Protein AF-A0A933D8B3-F1 (afdb_monomer_lite)

Sequence (377 aa):
MSLFKINDFTRLRQYSHIIWDIDRTITDEDGALSEPVAAKIINLALTERTYHTFITGRDASWIETKVISRLTPFYKFHDVRNYLSFYGEVGCVIQQVDEVGQVSHRFDKEIEDHPLKTNRDGIRNTLRQLVYDPAQLIRYEGGKLQGSQEVIYDANEVGWVMDPSMHQPPRCRPYIWATTKEAFATFEKIRDAYGHFADFDQEQYADIIRQTITSAGFQDHLDIEVIGTAINIVPKVNGLKLGKSWAAGKALLHLREKLGETEIALEQVIAGTISAGDGRADLDFTRPTFPDDISRKLDLQRRKLDIIFVGGKLDLPKDSDPDANLKRNIIIQATGAGTLTVDAIAKSISWQDATGARVISEVLDYLKTWNHFRPFM

Structure (mmCIF, N/CA/C/O backbone):
data_AF-A0A933D8B3-F1
#
_entry.id   AF-A0A933D8B3-F1
#
loop_
_atom_site.group_PDB
_atom_site.id
_atom_site.type_symbol
_atom_site.label_atom_id
_atom_site.label_alt_id
_atom_site.label_comp_id
_atom_site.label_asym_id
_atom_site.label_entity_id
_atom_site.label_seq_id
_atom_site.pdbx_PDB_ins_code
_atom_site.Cartn_x
_atom_site.Cartn_y
_atom_site.Cartn_z
_atom_site.occupancy
_atom_site.B_iso_or_equiv
_atom_site.auth_seq_id
_atom_site.auth_comp_id
_atom_site.auth_asym_id
_atom_site.auth_atom_id
_atom_site.pdbx_PDB_model_num
ATOM 1 N N . MET A 1 1 ? -19.834 23.383 6.098 1.00 61.53 1 MET A N 1
ATOM 2 C CA . MET A 1 1 ? -20.241 22.186 5.326 1.00 61.53 1 MET A CA 1
ATOM 3 C C . MET A 1 1 ? -19.415 21.015 5.830 1.00 61.53 1 MET A C 1
ATOM 5 O O . MET A 1 1 ? -18.246 21.232 6.114 1.00 61.53 1 MET A O 1
ATOM 9 N N . SER A 1 2 ? -20.011 19.831 6.002 1.00 71.44 2 SER A N 1
ATOM 10 C CA . SER A 1 2 ? -19.264 18.622 6.391 1.00 71.44 2 SER A CA 1
ATOM 11 C C . SER A 1 2 ? -18.312 18.215 5.262 1.00 71.44 2 SER A C 1
ATOM 13 O O . SER A 1 2 ? -18.723 18.239 4.103 1.00 71.44 2 SER A O 1
ATOM 15 N N . LEU A 1 3 ? -17.066 17.854 5.587 1.00 85.19 3 LEU A N 1
ATOM 16 C CA . LEU A 1 3 ? -16.062 17.413 4.604 1.00 85.19 3 LEU A CA 1
ATOM 17 C C . LEU A 1 3 ? -16.320 15.986 4.094 1.00 85.19 3 LEU A C 1
ATOM 19 O O . LEU A 1 3 ? -15.758 15.578 3.085 1.00 85.19 3 LEU A O 1
ATOM 23 N N . PHE A 1 4 ? -17.198 15.240 4.764 1.00 88.75 4 PHE A N 1
ATOM 24 C CA . PHE A 1 4 ? -17.573 13.879 4.399 1.00 88.75 4 PHE A CA 1
ATOM 25 C C . PHE A 1 4 ? -19.069 13.627 4.615 1.00 88.75 4 PHE A C 1
ATOM 27 O O . PHE A 1 4 ? -19.768 14.367 5.318 1.00 88.75 4 PHE A O 1
ATOM 34 N N . LYS A 1 5 ? -19.555 12.540 4.019 1.00 89.00 5 LYS A N 1
ATOM 35 C CA . LYS A 1 5 ? -20.897 11.987 4.189 1.00 89.00 5 LYS A CA 1
ATOM 36 C C . LYS A 1 5 ? -20.804 10.613 4.848 1.00 89.00 5 LYS A C 1
ATOM 38 O O . LYS A 1 5 ? -19.964 9.799 4.479 1.00 89.00 5 LYS A O 1
ATOM 43 N N . ILE A 1 6 ? -21.727 10.331 5.761 1.00 88.38 6 ILE A N 1
ATOM 44 C CA . ILE A 1 6 ? -21.968 8.978 6.271 1.00 88.38 6 ILE A CA 1
ATOM 45 C C . ILE A 1 6 ? -23.029 8.336 5.375 1.00 88.38 6 ILE A C 1
ATOM 47 O O . ILE A 1 6 ? -24.154 8.830 5.273 1.00 88.38 6 ILE A O 1
ATOM 51 N N . ASN A 1 7 ? -22.649 7.279 4.663 1.00 86.44 7 ASN A N 1
ATOM 52 C CA . ASN A 1 7 ? -23.525 6.576 3.727 1.00 86.44 7 ASN A CA 1
ATOM 53 C C . ASN A 1 7 ? -24.491 5.629 4.444 1.00 86.44 7 ASN A C 1
ATOM 55 O O . ASN A 1 7 ? -25.619 5.465 3.984 1.00 86.44 7 ASN A O 1
ATOM 59 N N . ASP A 1 8 ? -24.060 5.030 5.557 1.00 83.69 8 ASP A N 1
ATOM 60 C CA . ASP A 1 8 ? -24.872 4.107 6.345 1.00 83.69 8 ASP A CA 1
ATOM 61 C C . ASP A 1 8 ? -24.546 4.224 7.840 1.00 83.69 8 ASP A C 1
ATOM 63 O O . ASP A 1 8 ? -23.590 3.634 8.343 1.00 83.69 8 ASP A O 1
ATOM 67 N N . PHE A 1 9 ? -25.366 4.991 8.560 1.00 85.38 9 PHE A N 1
ATOM 68 C CA . PHE A 1 9 ? -25.237 5.161 10.009 1.00 85.38 9 PHE A CA 1
ATOM 69 C C . PHE A 1 9 ? -25.458 3.861 10.789 1.00 85.38 9 PHE A C 1
ATOM 71 O O . PHE A 1 9 ? -24.889 3.698 11.863 1.00 85.38 9 PHE A O 1
ATOM 78 N N . THR A 1 10 ? -26.263 2.927 10.269 1.00 84.31 10 THR A N 1
ATOM 79 C CA . THR A 1 10 ? -26.604 1.681 10.983 1.00 84.31 10 THR A CA 1
ATOM 80 C C . THR A 1 10 ? -25.435 0.701 11.042 1.00 84.31 10 THR A C 1
ATOM 82 O O . THR A 1 10 ? -25.426 -0.217 11.860 1.00 84.31 10 THR A O 1
ATOM 85 N N . ARG A 1 11 ? -24.428 0.916 10.190 1.00 85.19 11 ARG A N 1
ATOM 86 C CA . ARG A 1 11 ? -23.200 0.124 10.133 1.00 85.19 11 ARG A CA 1
ATOM 87 C C . ARG A 1 11 ? -22.035 0.739 10.889 1.00 85.19 11 ARG A C 1
ATOM 89 O O . ARG A 1 11 ? -20.998 0.096 10.966 1.00 85.19 11 ARG A O 1
ATOM 96 N N . LEU A 1 12 ? -22.185 1.928 11.473 1.00 87.06 12 LEU A N 1
ATOM 97 C CA . LEU A 1 12 ? -21.157 2.467 12.356 1.00 87.06 12 LEU A CA 1
ATOM 98 C C . LEU A 1 12 ? -21.096 1.633 13.639 1.00 87.06 12 LEU A C 1
ATOM 100 O O . LEU A 1 12 ? -22.004 1.664 14.469 1.00 87.06 12 LEU A O 1
ATOM 104 N N . ARG A 1 13 ? -20.018 0.862 13.782 1.00 90.44 13 ARG A N 1
ATOM 105 C CA . ARG A 1 13 ? -19.784 -0.043 14.913 1.00 90.44 13 ARG A CA 1
ATOM 106 C C . ARG A 1 13 ? -18.808 0.563 15.914 1.00 90.44 13 ARG A C 1
ATOM 108 O O . ARG A 1 13 ? -18.409 1.719 15.802 1.00 90.44 13 ARG A O 1
ATOM 115 N N . GLN A 1 14 ? -18.478 -0.232 16.922 1.00 94.62 14 GLN A N 1
ATOM 116 C CA . GLN A 1 14 ? -17.296 -0.024 17.745 1.00 94.62 14 GLN A CA 1
ATOM 117 C C . GLN A 1 14 ? -16.100 -0.638 17.016 1.00 94.62 14 GLN A C 1
ATOM 119 O O . GLN A 1 14 ? -16.163 -1.800 16.611 1.00 94.62 14 GLN A O 1
ATOM 124 N N . TYR A 1 15 ? -15.042 0.141 16.842 1.00 96.62 15 TYR A N 1
ATOM 125 C CA . TYR A 1 15 ? -13.819 -0.257 16.167 1.00 96.62 15 TYR A CA 1
ATOM 126 C C . TYR A 1 15 ? -12.670 -0.325 17.167 1.00 96.62 15 TYR A C 1
ATOM 128 O O . TYR A 1 15 ? -12.487 0.563 17.998 1.00 96.62 15 TYR A O 1
ATOM 136 N N . SER A 1 16 ? -11.883 -1.382 17.046 1.00 98.12 16 SER A N 1
ATOM 137 C CA . SER A 1 16 ? -10.680 -1.642 17.840 1.00 98.12 16 SER A CA 1
ATOM 138 C C . SER A 1 16 ? -9.439 -1.728 16.958 1.00 98.12 16 SER A C 1
ATOM 140 O O . SER A 1 16 ? -8.322 -1.805 17.463 1.00 98.12 16 SER A O 1
ATOM 142 N N . HIS A 1 17 ? -9.618 -1.721 15.636 1.00 98.56 17 HIS A N 1
ATOM 143 C CA . HIS A 1 17 ? -8.550 -1.840 14.661 1.00 98.56 17 HIS A CA 1
ATOM 144 C C . HIS A 1 17 ? -8.861 -1.022 13.406 1.00 98.56 17 HIS A C 1
ATOM 146 O O . HIS A 1 17 ? -9.997 -1.007 12.924 1.00 98.56 17 HIS A O 1
ATOM 152 N N . ILE A 1 18 ? -7.839 -0.360 12.867 1.00 98.62 18 ILE A N 1
ATOM 153 C CA . ILE A 1 18 ? -7.915 0.358 11.599 1.00 98.62 18 ILE A CA 1
ATOM 154 C C . ILE A 1 18 ? -6.821 -0.141 10.654 1.00 98.62 18 ILE A C 1
ATOM 156 O O . ILE A 1 18 ? -5.643 -0.146 11.018 1.00 98.62 18 ILE A O 1
ATOM 160 N N . ILE A 1 19 ? -7.210 -0.521 9.437 1.00 98.69 19 ILE A N 1
ATOM 161 C CA . ILE A 1 19 ? -6.295 -0.814 8.328 1.00 98.69 19 ILE A CA 1
ATOM 162 C C . ILE A 1 19 ? -6.207 0.418 7.425 1.00 98.69 19 ILE A C 1
ATOM 164 O O . ILE A 1 19 ? -7.222 0.912 6.941 1.00 98.69 19 ILE A O 1
ATOM 168 N N . TRP A 1 20 ? -4.997 0.891 7.177 1.00 98.31 20 TRP A N 1
ATOM 169 C CA . TRP A 1 20 ? -4.711 2.086 6.397 1.00 98.31 20 TRP A CA 1
ATOM 170 C C . TRP A 1 20 ? -4.062 1.706 5.072 1.00 98.31 20 TRP A C 1
ATOM 172 O O . TRP A 1 20 ? -3.003 1.075 5.082 1.00 98.31 20 TRP A O 1
ATOM 182 N N . ASP A 1 21 ? -4.633 2.156 3.955 1.00 96.56 21 ASP A N 1
ATOM 183 C CA . ASP A 1 21 ? -3.778 2.596 2.854 1.00 96.56 21 ASP A CA 1
ATOM 184 C C . ASP A 1 21 ? -3.015 3.858 3.294 1.00 96.56 21 ASP A C 1
ATOM 186 O O . ASP A 1 21 ? -3.473 4.606 4.167 1.00 96.56 21 ASP A O 1
ATOM 190 N N . ILE A 1 22 ? -1.820 4.063 2.740 1.00 95.38 22 ILE A N 1
ATOM 191 C CA . ILE A 1 22 ? -0.930 5.145 3.162 1.00 95.38 22 ILE A CA 1
ATOM 192 C C . ILE A 1 22 ? -0.979 6.313 2.176 1.00 95.38 22 ILE A C 1
ATOM 194 O O . ILE A 1 22 ? -1.438 7.401 2.541 1.00 95.38 22 ILE A O 1
ATOM 198 N N . ASP A 1 23 ? -0.473 6.093 0.958 1.00 91.19 23 ASP A N 1
ATOM 199 C CA . ASP A 1 23 ? -0.288 7.114 -0.075 1.00 91.19 23 ASP A CA 1
ATOM 200 C C . ASP A 1 23 ? -1.612 7.840 -0.368 1.00 91.19 23 ASP A C 1
ATOM 202 O O . ASP A 1 23 ? -2.610 7.217 -0.694 1.00 91.19 23 ASP A O 1
ATOM 206 N N . ARG A 1 24 ? -1.633 9.175 -0.265 1.00 90.94 24 ARG A N 1
ATOM 207 C CA . ARG A 1 24 ? -2.815 10.040 -0.492 1.00 90.94 24 ARG A CA 1
ATOM 208 C C . ARG A 1 24 ? -4.011 9.790 0.437 1.00 90.94 24 ARG A C 1
ATOM 210 O O . ARG A 1 24 ? -4.928 10.605 0.442 1.00 90.94 24 ARG A O 1
ATOM 217 N N . THR A 1 25 ? -3.985 8.753 1.269 1.00 95.38 25 THR A N 1
ATOM 218 C CA . THR A 1 25 ? -4.999 8.478 2.293 1.00 95.38 25 THR A CA 1
ATOM 219 C C . THR A 1 25 ? -4.679 9.213 3.593 1.00 95.38 25 THR A C 1
ATOM 221 O O . THR A 1 25 ? -5.503 9.976 4.095 1.00 95.38 25 THR A O 1
ATOM 224 N N . ILE A 1 26 ? -3.471 9.023 4.132 1.00 96.62 26 ILE A N 1
ATOM 225 C CA . ILE A 1 26 ? -3.014 9.647 5.392 1.00 96.62 26 ILE A CA 1
ATOM 226 C C . ILE A 1 26 ? -1.761 10.508 5.219 1.00 96.62 26 ILE A C 1
ATOM 228 O O . ILE A 1 26 ? -1.252 11.052 6.203 1.00 96.62 26 ILE A O 1
ATOM 232 N N . THR A 1 27 ? -1.266 10.654 3.990 1.00 95.69 27 THR A N 1
ATOM 233 C CA . THR A 1 27 ? -0.093 11.479 3.700 1.00 95.69 27 THR A CA 1
ATOM 234 C C . THR A 1 27 ? -0.437 12.938 3.413 1.00 95.69 27 THR A C 1
ATOM 236 O O . THR A 1 27 ? -1.547 13.265 2.991 1.00 95.69 27 THR A O 1
ATOM 239 N N . ASP A 1 28 ? 0.539 13.810 3.637 1.00 92.56 28 ASP A N 1
ATOM 240 C CA . ASP A 1 28 ? 0.576 15.183 3.148 1.00 92.56 28 ASP A CA 1
ATOM 241 C C . ASP A 1 28 ? 0.965 15.256 1.655 1.00 92.56 28 ASP A C 1
ATOM 243 O O . ASP A 1 28 ? 1.035 14.239 0.954 1.00 92.56 28 ASP A O 1
ATOM 247 N N . GLU A 1 29 ? 1.176 16.479 1.166 1.00 86.19 29 GLU A N 1
ATOM 248 C CA . GLU A 1 29 ? 1.538 16.784 -0.224 1.00 86.19 29 GLU A CA 1
ATOM 249 C C . GLU A 1 29 ? 2.928 16.240 -0.610 1.00 86.19 29 GLU A C 1
ATOM 251 O O . GLU A 1 29 ? 3.146 15.916 -1.775 1.00 86.19 29 GLU A O 1
ATOM 256 N N . ASP A 1 30 ? 3.822 16.030 0.365 1.00 87.38 30 ASP A N 1
ATOM 257 C CA . ASP A 1 30 ? 5.165 15.457 0.174 1.00 87.38 30 ASP A CA 1
ATOM 258 C C . ASP A 1 30 ? 5.167 13.913 0.227 1.00 87.38 30 ASP A C 1
ATOM 260 O O . ASP A 1 30 ? 6.227 13.257 0.239 1.00 87.38 30 ASP A O 1
ATOM 264 N N . GLY A 1 31 ? 3.979 13.308 0.335 1.00 89.12 31 GLY A N 1
ATOM 265 C CA . GLY A 1 31 ? 3.797 11.867 0.484 1.00 89.12 31 GLY A CA 1
ATOM 266 C C . GLY A 1 31 ? 4.285 11.321 1.829 1.00 89.12 31 GLY A C 1
ATOM 267 O O . GLY A 1 31 ? 4.486 10.114 1.950 1.00 89.12 31 GLY A O 1
ATOM 268 N N . ALA A 1 32 ? 4.514 12.173 2.834 1.00 94.88 32 ALA A N 1
ATOM 269 C CA . ALA A 1 32 ? 4.853 11.757 4.192 1.00 94.88 32 ALA A CA 1
ATOM 270 C C . ALA A 1 32 ? 3.596 11.681 5.064 1.00 94.88 32 ALA A C 1
ATOM 272 O O . ALA A 1 32 ? 2.597 12.329 4.778 1.00 94.88 32 ALA A O 1
ATOM 273 N N . LEU A 1 33 ? 3.610 10.888 6.137 1.00 96.88 33 LEU A N 1
ATOM 274 C CA . LEU A 1 33 ? 2.484 10.813 7.066 1.00 96.88 33 LEU A CA 1
ATOM 275 C C . LEU A 1 33 ? 2.165 12.203 7.638 1.00 96.88 33 LEU A C 1
ATOM 277 O O . LEU A 1 33 ? 3.015 12.836 8.264 1.00 96.88 33 LEU A O 1
ATOM 281 N N . SER A 1 34 ? 0.913 12.629 7.470 1.00 96.94 34 SER A N 1
ATOM 282 C CA . SER A 1 34 ? 0.430 13.927 7.929 1.00 96.94 34 SER A CA 1
ATOM 283 C C . SER A 1 34 ? 0.495 14.035 9.454 1.00 96.94 34 SER A C 1
ATOM 285 O O . SER A 1 34 ? -0.067 13.200 10.165 1.00 96.94 34 SER A O 1
ATOM 287 N N . GLU A 1 35 ? 1.129 15.090 9.971 1.00 95.12 35 GLU A N 1
ATOM 288 C CA . GLU A 1 35 ? 1.318 15.303 11.413 1.00 95.12 35 GLU A CA 1
ATOM 289 C C . GLU A 1 35 ? -0.007 15.324 12.213 1.00 95.12 35 GLU A C 1
ATOM 291 O O . GLU A 1 35 ? -0.097 14.615 13.222 1.00 95.12 35 GLU A O 1
ATOM 296 N N . PRO A 1 36 ? -1.086 16.010 11.765 1.00 95.25 36 PRO A N 1
ATOM 297 C CA . PRO A 1 36 ? -2.400 15.904 12.403 1.00 95.25 36 PRO A CA 1
ATOM 298 C C . PRO A 1 36 ? -2.948 14.474 12.491 1.00 95.25 36 PRO A C 1
ATOM 300 O O . PRO A 1 36 ? -3.569 14.108 13.491 1.00 95.25 36 PRO A O 1
ATOM 303 N N . VAL A 1 37 ? -2.732 13.655 11.457 1.00 96.94 37 VAL A N 1
ATOM 304 C CA . VAL A 1 37 ? -3.197 12.260 11.436 1.00 96.94 37 VAL A CA 1
ATOM 305 C C . VAL A 1 37 ? -2.315 11.389 12.333 1.00 96.94 37 VAL A C 1
ATOM 307 O O . VAL A 1 37 ? -2.844 10.595 13.111 1.00 96.94 37 VAL A O 1
ATOM 310 N N . ALA A 1 38 ? -0.994 11.590 12.308 1.00 96.81 38 ALA A N 1
ATOM 311 C CA . ALA A 1 38 ? -0.039 10.926 13.194 1.00 96.81 38 ALA A CA 1
ATOM 312 C C . ALA A 1 38 ? -0.397 11.144 14.673 1.00 96.81 38 ALA A C 1
ATOM 314 O O . ALA A 1 38 ? -0.521 10.178 15.429 1.00 96.81 38 ALA A O 1
ATOM 315 N N . ALA A 1 39 ? -0.680 12.390 15.068 1.00 96.31 39 ALA A N 1
ATOM 316 C CA . ALA A 1 39 ? -1.102 12.730 16.426 1.00 96.31 39 ALA A CA 1
ATOM 317 C C . ALA A 1 39 ? -2.351 11.943 16.860 1.00 96.31 39 ALA A C 1
ATOM 319 O O . ALA A 1 39 ? -2.429 11.439 17.984 1.00 96.31 39 ALA A O 1
ATOM 320 N N . LYS A 1 40 ? -3.329 11.806 15.957 1.00 97.06 40 LYS A N 1
ATOM 321 C CA . LYS A 1 40 ? -4.583 11.086 16.216 1.00 97.06 40 LYS A CA 1
ATOM 322 C C . LYS A 1 40 ? -4.377 9.584 16.320 1.00 97.06 40 LYS A C 1
ATOM 324 O O . LYS A 1 40 ? -4.936 8.978 17.228 1.00 97.06 40 LYS A O 1
ATOM 329 N N . ILE A 1 41 ? -3.550 9.002 15.454 1.00 97.44 41 ILE A N 1
ATOM 330 C CA . ILE A 1 41 ? -3.158 7.589 15.521 1.00 97.44 41 ILE A CA 1
ATOM 331 C C . ILE A 1 41 ? -2.525 7.281 16.882 1.00 97.44 41 ILE A C 1
ATOM 333 O O . ILE A 1 41 ? -2.989 6.385 17.584 1.00 97.44 41 ILE A O 1
ATOM 337 N N . ILE A 1 42 ? -1.520 8.062 17.295 1.00 97.00 42 ILE A N 1
ATOM 338 C CA . ILE A 1 42 ? -0.851 7.872 18.590 1.00 97.00 42 ILE A CA 1
ATOM 339 C C . ILE A 1 42 ? -1.850 8.006 19.741 1.00 97.00 42 ILE A C 1
ATOM 341 O O . ILE A 1 42 ? -1.869 7.177 20.650 1.00 97.00 42 ILE A O 1
ATOM 345 N N . ASN A 1 43 ? -2.725 9.013 19.691 1.00 96.69 43 ASN A N 1
ATOM 346 C CA . ASN A 1 43 ? -3.725 9.232 20.729 1.00 96.69 43 ASN A CA 1
ATOM 347 C C . ASN A 1 43 ? -4.744 8.084 20.818 1.00 96.69 43 ASN A C 1
ATOM 349 O O . ASN A 1 43 ? -5.062 7.646 21.921 1.00 96.69 43 ASN A O 1
ATOM 353 N N . LEU A 1 44 ? -5.254 7.579 19.692 1.00 97.38 44 LEU A N 1
ATOM 354 C CA . LEU A 1 44 ? -6.200 6.455 19.661 1.00 97.38 44 LEU A CA 1
ATOM 355 C C . LEU A 1 44 ? -5.560 5.163 20.178 1.00 97.38 44 LEU A C 1
ATOM 357 O O . LEU A 1 44 ? -6.159 4.468 21.000 1.00 97.38 44 LEU A O 1
ATOM 361 N N . ALA A 1 45 ? -4.320 4.881 19.785 1.00 97.31 45 ALA A N 1
ATOM 362 C CA . ALA A 1 45 ? -3.571 3.747 20.313 1.00 97.31 45 ALA A CA 1
ATOM 363 C C . ALA A 1 45 ? -3.319 3.871 21.830 1.00 97.31 45 ALA A C 1
ATOM 365 O O . ALA A 1 45 ? -3.436 2.895 22.575 1.00 97.31 45 ALA A O 1
ATOM 366 N N . LEU A 1 46 ? -3.023 5.082 22.315 1.00 96.12 46 LEU A N 1
ATOM 367 C CA . LEU A 1 46 ? -2.743 5.333 23.729 1.00 96.12 46 LEU A CA 1
ATOM 368 C C . LEU A 1 46 ? -4.000 5.256 24.606 1.00 96.12 46 LEU A C 1
ATOM 370 O O . LEU A 1 46 ? -3.961 4.656 25.680 1.00 96.12 46 LEU A O 1
ATOM 374 N N . THR A 1 47 ? -5.086 5.897 24.167 1.00 95.31 47 THR A N 1
ATOM 375 C CA . THR A 1 47 ? -6.292 6.121 24.984 1.00 95.31 47 THR A CA 1
ATOM 376 C C . THR A 1 47 ? -7.348 5.044 24.789 1.00 95.31 47 THR A C 1
ATOM 378 O O . THR A 1 47 ? -7.884 4.545 25.773 1.00 95.31 47 THR A O 1
ATOM 381 N N . GLU A 1 48 ? -7.574 4.617 23.548 1.00 96.12 48 GLU A N 1
ATOM 382 C CA . GLU A 1 48 ? -8.631 3.661 23.192 1.00 96.12 48 GLU A CA 1
ATOM 383 C C . GLU A 1 48 ? -8.090 2.250 22.937 1.00 96.12 48 GLU A C 1
ATOM 385 O O . GLU A 1 48 ? -8.853 1.343 22.608 1.00 96.12 48 GLU A O 1
ATOM 390 N N . ARG A 1 49 ? -6.765 2.061 23.046 1.00 97.06 49 ARG A N 1
ATOM 391 C CA . ARG A 1 49 ? -6.067 0.805 22.712 1.00 97.06 49 ARG A CA 1
ATOM 392 C C . ARG A 1 49 ? -6.403 0.306 21.302 1.00 97.06 49 ARG A C 1
ATOM 394 O O . ARG A 1 49 ? -6.494 -0.895 21.062 1.00 97.06 49 ARG A O 1
ATOM 401 N N . THR A 1 50 ? -6.608 1.243 20.375 1.00 98.06 50 THR A N 1
ATOM 402 C CA . THR A 1 50 ? -6.898 0.933 18.971 1.00 98.06 50 THR A CA 1
ATOM 403 C C . THR A 1 50 ? -5.631 0.450 18.272 1.00 98.06 50 THR A C 1
ATOM 405 O O . THR A 1 50 ? -4.576 1.071 18.386 1.00 98.06 50 THR A O 1
ATOM 408 N N . TYR A 1 51 ? -5.733 -0.654 17.538 1.00 98.50 51 TYR A N 1
ATOM 409 C CA . TYR A 1 51 ? -4.668 -1.160 16.678 1.00 98.50 51 TYR A CA 1
ATOM 410 C C . TYR A 1 51 ? -4.676 -0.439 15.327 1.00 98.50 51 TYR A C 1
ATOM 412 O O . TYR A 1 51 ? -5.733 -0.126 14.780 1.00 98.50 51 TYR A O 1
ATOM 420 N N . HIS A 1 52 ? -3.500 -0.220 14.752 1.00 98.50 52 HIS A N 1
ATOM 421 C CA . HIS A 1 52 ? -3.316 0.424 13.457 1.00 98.50 52 HIS A CA 1
ATOM 422 C C . HIS A 1 52 ? -2.387 -0.425 12.593 1.00 98.50 52 HIS A C 1
ATOM 424 O O . HIS A 1 52 ? -1.225 -0.647 12.938 1.00 98.50 52 HIS A O 1
ATOM 430 N N . THR A 1 53 ? -2.899 -0.868 11.451 1.00 98.56 53 THR A N 1
ATOM 431 C CA . THR A 1 53 ? -2.129 -1.594 10.445 1.00 98.56 53 THR A CA 1
ATOM 432 C C . THR A 1 53 ? -1.972 -0.718 9.213 1.00 98.56 53 THR A C 1
ATOM 434 O O . THR A 1 53 ? -2.961 -0.336 8.602 1.00 98.56 53 THR A O 1
ATOM 437 N N . PHE A 1 54 ? -0.738 -0.412 8.839 1.00 98.31 54 PHE A N 1
ATOM 438 C CA . PHE A 1 54 ? -0.397 0.371 7.656 1.00 98.31 54 PHE A CA 1
ATOM 439 C C . PHE A 1 54 ? 0.012 -0.574 6.536 1.00 98.31 54 PHE A C 1
ATOM 441 O O . PHE A 1 54 ? 0.965 -1.330 6.708 1.00 98.31 54 PHE A O 1
ATOM 448 N N . ILE A 1 55 ? -0.694 -0.544 5.409 1.00 97.44 55 ILE A N 1
ATOM 449 C CA . ILE A 1 55 ? -0.432 -1.400 4.253 1.00 97.44 55 ILE A CA 1
ATOM 450 C C . ILE A 1 55 ? -0.202 -0.509 3.037 1.00 97.44 55 ILE A C 1
ATOM 452 O O . ILE A 1 55 ? -1.053 0.299 2.682 1.00 97.44 55 ILE A O 1
ATOM 456 N N . THR A 1 56 ? 0.927 -0.686 2.357 1.00 94.25 56 THR A N 1
ATOM 457 C CA . THR A 1 56 ? 1.217 0.023 1.104 1.00 94.25 56 THR A CA 1
ATOM 458 C C . THR A 1 56 ? 1.896 -0.895 0.091 1.00 94.25 56 THR A C 1
ATOM 460 O O . THR A 1 56 ? 2.493 -1.913 0.438 1.00 94.25 56 THR A O 1
ATOM 463 N N . GLY A 1 57 ? 1.801 -0.535 -1.190 1.00 90.94 57 GLY A N 1
ATOM 464 C CA . GLY A 1 57 ? 2.591 -1.145 -2.260 1.00 90.94 57 GLY A CA 1
ATOM 465 C C . GLY A 1 57 ? 4.034 -0.631 -2.343 1.00 90.94 57 GLY A C 1
ATOM 466 O O . GLY A 1 57 ? 4.781 -1.108 -3.201 1.00 90.94 57 GLY A O 1
ATOM 467 N N . ARG A 1 58 ? 4.413 0.347 -1.507 1.00 90.62 58 ARG A N 1
ATOM 468 C CA . ARG A 1 58 ? 5.778 0.882 -1.380 1.00 90.62 58 ARG A CA 1
ATOM 469 C C . ARG A 1 58 ? 6.706 -0.100 -0.662 1.00 90.62 58 ARG A C 1
ATOM 471 O O . ARG A 1 58 ? 6.244 -1.004 0.035 1.00 90.62 58 ARG A O 1
ATOM 478 N N . ASP A 1 59 ? 8.007 0.079 -0.858 1.00 91.94 59 ASP A N 1
ATOM 479 C CA . ASP A 1 59 ? 9.036 -0.712 -0.182 1.00 91.94 59 ASP A CA 1
ATOM 480 C C . ASP A 1 59 ? 9.233 -0.295 1.290 1.00 91.94 59 ASP A C 1
ATOM 482 O O . ASP A 1 59 ? 8.710 0.720 1.763 1.00 91.94 59 ASP A O 1
ATOM 486 N N . ALA A 1 60 ? 9.998 -1.105 2.023 1.00 92.56 60 ALA A N 1
ATOM 487 C CA . ALA A 1 60 ? 10.249 -0.915 3.449 1.00 92.56 60 ALA A CA 1
ATOM 488 C C . ALA A 1 60 ? 10.993 0.392 3.771 1.00 92.56 60 ALA A C 1
ATOM 490 O O . ALA A 1 60 ? 10.688 1.042 4.775 1.00 92.56 60 ALA A O 1
ATOM 491 N N . SER A 1 61 ? 11.939 0.800 2.918 1.00 92.38 61 SER A N 1
ATOM 492 C CA . SER A 1 61 ? 12.735 2.016 3.132 1.00 92.38 61 SER A CA 1
ATOM 493 C C . SER A 1 61 ? 11.874 3.274 3.020 1.00 92.38 61 SER A C 1
ATOM 495 O O . SER A 1 61 ? 12.012 4.215 3.810 1.00 92.38 61 SER A O 1
ATOM 497 N N . TRP A 1 62 ? 10.914 3.255 2.092 1.00 92.56 62 TRP A N 1
ATOM 498 C CA . TRP A 1 62 ? 9.933 4.315 1.942 1.00 92.56 62 TRP A CA 1
ATOM 499 C C . TRP A 1 62 ? 9.048 4.427 3.187 1.00 92.56 62 TRP A C 1
ATOM 501 O O . TRP A 1 62 ? 8.889 5.526 3.714 1.00 92.56 62 TRP A O 1
ATOM 511 N N . ILE A 1 63 ? 8.524 3.310 3.711 1.00 94.88 63 ILE A N 1
ATOM 512 C CA . ILE A 1 63 ? 7.680 3.309 4.924 1.00 94.88 63 ILE A CA 1
ATOM 513 C C . ILE A 1 63 ? 8.449 3.853 6.124 1.00 94.88 63 ILE A C 1
ATOM 515 O O . ILE A 1 63 ? 7.927 4.679 6.877 1.00 94.88 63 ILE A O 1
ATOM 519 N N . GLU A 1 64 ? 9.691 3.411 6.299 1.00 94.94 64 GLU A N 1
ATOM 520 C CA . GLU A 1 64 ? 10.548 3.881 7.381 1.00 94.94 64 GLU A CA 1
ATOM 521 C C . GLU A 1 64 ? 10.730 5.401 7.310 1.00 94.94 64 GLU A C 1
ATOM 523 O O . GLU A 1 64 ? 10.467 6.115 8.282 1.00 94.94 64 GLU A O 1
ATOM 528 N N . THR A 1 65 ? 11.076 5.901 6.123 1.00 93.38 65 THR A N 1
ATOM 529 C CA . THR A 1 65 ? 11.372 7.316 5.886 1.00 93.38 65 THR A CA 1
ATOM 530 C C . THR A 1 65 ? 10.134 8.204 5.951 1.00 93.38 65 THR A C 1
ATOM 532 O O . THR A 1 65 ? 10.202 9.306 6.491 1.00 93.38 65 THR A O 1
ATOM 535 N N . LYS A 1 66 ? 9.007 7.768 5.383 1.00 94.94 66 LYS A N 1
ATOM 536 C CA . LYS A 1 66 ? 7.821 8.612 5.177 1.00 94.94 66 LYS A CA 1
ATOM 537 C C . LYS A 1 66 ? 6.759 8.437 6.255 1.00 94.94 66 LYS A C 1
ATOM 539 O O . LYS A 1 66 ? 5.961 9.351 6.445 1.00 94.94 66 LYS A O 1
ATOM 544 N N . VAL A 1 67 ? 6.750 7.315 6.977 1.00 96.00 67 VAL A N 1
ATOM 545 C CA . VAL A 1 67 ? 5.689 6.976 7.939 1.00 96.00 67 VAL A CA 1
ATOM 546 C C . VAL A 1 67 ? 6.249 6.780 9.341 1.00 96.00 67 VAL A C 1
ATOM 548 O O . VAL A 1 67 ? 5.866 7.508 10.254 1.00 96.00 67 VAL A O 1
ATOM 551 N N . ILE A 1 68 ? 7.167 5.827 9.529 1.00 95.81 68 ILE A N 1
ATOM 552 C CA . ILE A 1 68 ? 7.663 5.477 10.869 1.00 95.81 68 ILE A CA 1
ATOM 553 C C . ILE A 1 68 ? 8.421 6.659 11.479 1.00 95.81 68 ILE A C 1
ATOM 555 O O . ILE A 1 68 ? 8.109 7.057 12.600 1.00 95.81 68 ILE A O 1
ATOM 559 N N . SER A 1 69 ? 9.332 7.284 10.725 1.00 94.00 69 SER A N 1
ATOM 560 C CA . SER A 1 69 ? 10.107 8.455 11.168 1.00 94.00 69 SER A CA 1
ATOM 561 C C . SER A 1 69 ? 9.242 9.647 11.600 1.00 94.00 69 SER A C 1
ATOM 563 O O . SER A 1 69 ? 9.691 10.497 12.365 1.00 94.00 69 SER A O 1
ATOM 565 N N . ARG A 1 70 ? 7.998 9.724 11.107 1.00 93.88 70 ARG A N 1
ATOM 566 C CA . ARG A 1 70 ? 7.034 10.769 11.466 1.00 93.88 70 ARG A CA 1
ATOM 567 C C . ARG A 1 70 ? 6.292 10.442 12.755 1.00 93.88 70 ARG A C 1
ATOM 569 O O . ARG A 1 70 ? 5.851 11.359 13.433 1.00 93.88 70 ARG A O 1
ATOM 576 N N . LEU A 1 71 ? 6.166 9.164 13.111 1.00 94.38 71 LEU A N 1
ATOM 577 C CA . LEU A 1 71 ? 5.529 8.716 14.351 1.00 94.38 71 LEU A CA 1
ATOM 578 C C . LEU A 1 71 ? 6.500 8.717 15.538 1.00 94.38 71 LEU A C 1
ATOM 580 O O . LEU A 1 71 ? 6.084 9.046 16.647 1.00 94.38 71 LEU A O 1
ATOM 584 N N . THR A 1 72 ? 7.776 8.376 15.327 1.00 90.62 72 THR A N 1
ATOM 585 C CA . THR A 1 72 ? 8.761 8.239 16.418 1.00 90.62 72 THR A CA 1
ATOM 586 C C . THR A 1 72 ? 8.970 9.488 17.287 1.00 90.62 72 THR A C 1
ATOM 588 O O . THR A 1 72 ? 9.185 9.309 18.486 1.00 90.62 72 THR A O 1
ATOM 591 N N . PRO A 1 73 ? 8.865 10.739 16.786 1.00 91.00 73 PRO A N 1
ATOM 592 C CA . PRO A 1 73 ? 9.055 11.925 17.621 1.00 91.00 73 PRO A CA 1
ATOM 593 C C . PRO A 1 73 ? 7.879 12.217 18.562 1.00 91.00 73 PRO A C 1
ATOM 595 O O . PRO A 1 73 ? 8.005 13.054 19.458 1.00 91.00 73 PRO A O 1
ATOM 598 N N . PHE A 1 74 ? 6.721 11.573 18.370 1.00 90.44 74 PHE A N 1
ATOM 599 C CA . PHE A 1 74 ? 5.542 11.838 19.188 1.00 90.44 74 PHE A CA 1
ATOM 600 C C . PHE A 1 74 ? 5.716 11.338 20.626 1.00 90.44 74 PHE A C 1
ATOM 602 O O . PHE A 1 74 ? 6.207 10.237 20.891 1.00 90.44 74 PHE A O 1
ATOM 609 N N . TYR A 1 75 ? 5.235 12.139 21.581 1.00 86.19 75 TYR A N 1
ATOM 610 C CA . TYR A 1 75 ? 5.212 11.766 22.993 1.00 86.19 75 TYR A CA 1
ATOM 611 C C . TYR A 1 75 ? 4.488 10.426 23.189 1.00 86.19 75 TYR A C 1
ATOM 613 O O . TYR A 1 75 ? 3.384 10.232 22.680 1.00 86.19 75 TYR A O 1
ATOM 621 N N . LYS A 1 76 ? 5.109 9.516 23.951 1.00 89.88 76 LYS A N 1
ATOM 622 C CA . LYS A 1 76 ? 4.623 8.149 24.216 1.00 89.88 76 LYS A CA 1
ATOM 623 C C . LYS A 1 76 ? 4.519 7.233 22.994 1.00 89.88 76 LYS A C 1
ATOM 625 O O . LYS A 1 76 ? 3.867 6.195 23.087 1.00 89.88 76 LYS A O 1
ATOM 630 N N . PHE A 1 77 ? 5.212 7.531 21.892 1.00 93.25 77 PHE A N 1
ATOM 631 C CA . PHE A 1 77 ? 5.339 6.585 20.777 1.00 93.25 77 PHE A CA 1
ATOM 632 C C . PHE A 1 77 ? 5.764 5.185 21.258 1.00 93.25 77 PHE A C 1
ATOM 634 O O . PHE A 1 77 ? 5.136 4.183 20.912 1.00 93.25 77 PHE A O 1
ATOM 641 N N . HIS A 1 78 ? 6.768 5.117 22.139 1.00 92.12 78 HIS A N 1
ATOM 642 C CA . HIS A 1 78 ? 7.240 3.853 22.702 1.00 92.12 78 HIS A CA 1
ATOM 643 C C . HIS A 1 78 ? 6.135 3.070 23.430 1.00 92.12 78 HIS A C 1
ATOM 645 O O . HIS A 1 78 ? 6.110 1.848 23.319 1.00 92.12 78 HIS A O 1
ATOM 651 N N . ASP A 1 79 ? 5.188 3.732 24.099 1.00 93.69 79 ASP A N 1
ATOM 652 C CA . ASP A 1 79 ? 4.090 3.068 24.821 1.00 93.69 79 ASP A CA 1
ATOM 653 C C . ASP A 1 79 ? 3.056 2.448 23.868 1.00 93.69 79 ASP A C 1
ATOM 655 O O . ASP A 1 79 ? 2.337 1.517 24.242 1.00 93.69 79 ASP A O 1
ATOM 659 N N . VAL A 1 80 ? 2.965 2.967 22.639 1.00 95.38 80 VAL A N 1
ATOM 660 C CA . VAL A 1 80 ? 1.953 2.564 21.654 1.00 95.38 80 VAL A CA 1
ATOM 661 C C . VAL A 1 80 ? 2.503 1.758 20.486 1.00 95.38 80 VAL A C 1
ATOM 663 O O . VAL A 1 80 ? 1.710 1.236 19.713 1.00 95.38 80 VAL A O 1
ATOM 666 N N . ARG A 1 81 ? 3.825 1.588 20.355 1.00 94.50 81 ARG A N 1
ATOM 667 C CA . ARG A 1 81 ? 4.453 0.842 19.244 1.00 94.50 81 ARG A CA 1
ATOM 668 C C . ARG A 1 81 ? 3.853 -0.555 19.035 1.00 94.50 81 ARG A C 1
ATOM 670 O O . ARG A 1 81 ? 3.676 -0.997 17.907 1.00 94.50 81 ARG A O 1
ATOM 677 N N . ASN A 1 82 ? 3.433 -1.213 20.118 1.00 94.00 82 ASN A N 1
ATOM 678 C CA . ASN A 1 82 ? 2.779 -2.522 20.080 1.00 94.00 82 ASN A CA 1
ATOM 679 C C . ASN A 1 82 ? 1.336 -2.483 19.548 1.00 94.00 82 ASN A C 1
ATOM 681 O O . ASN A 1 82 ? 0.731 -3.535 19.392 1.00 94.00 82 ASN A O 1
ATOM 685 N N . TYR A 1 83 ? 0.775 -1.326 19.240 1.00 96.81 83 TYR A N 1
ATOM 686 C CA . TYR A 1 83 ? -0.508 -1.188 18.551 1.00 96.81 83 TYR A CA 1
ATOM 687 C C . TYR A 1 83 ? -0.326 -0.858 17.071 1.00 96.81 83 TYR A C 1
ATOM 689 O O . TYR A 1 83 ? -1.309 -0.808 16.343 1.00 96.81 83 TYR A O 1
ATOM 697 N N . LEU A 1 84 ? 0.910 -0.651 16.615 1.00 97.19 84 LEU A N 1
ATOM 698 C CA . LEU A 1 84 ? 1.227 -0.256 15.251 1.00 97.19 84 LEU A CA 1
ATOM 699 C C . LEU A 1 84 ? 1.852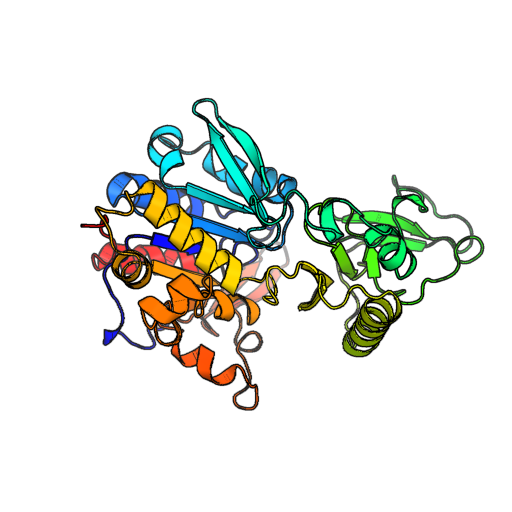 -1.441 14.511 1.00 97.19 84 LEU A C 1
ATOM 701 O O . LEU A 1 84 ? 2.648 -2.199 15.068 1.00 97.19 84 LEU A O 1
ATOM 705 N N . SER A 1 85 ? 1.466 -1.656 13.260 1.00 97.06 85 SER A N 1
ATOM 706 C CA . SER A 1 85 ? 2.047 -2.695 12.407 1.00 97.06 85 SER A CA 1
ATOM 707 C C . SER A 1 85 ? 2.180 -2.178 10.987 1.00 97.06 85 SER A C 1
ATOM 709 O O . SER A 1 85 ? 1.243 -1.592 10.452 1.00 97.06 85 SER A O 1
ATOM 711 N N . PHE A 1 86 ? 3.347 -2.380 10.386 1.00 97.62 86 PHE A N 1
ATOM 712 C CA . PHE A 1 86 ? 3.711 -1.771 9.114 1.00 97.62 86 PHE A CA 1
ATOM 713 C C . PHE A 1 86 ? 3.987 -2.861 8.083 1.00 97.62 86 PHE A C 1
ATOM 715 O O . PHE A 1 86 ? 4.752 -3.789 8.346 1.00 97.62 86 PHE A O 1
ATOM 722 N N . TYR A 1 87 ? 3.342 -2.750 6.928 1.00 97.00 87 TYR A N 1
ATOM 723 C CA . TYR A 1 87 ? 3.363 -3.746 5.870 1.00 97.00 87 TYR A CA 1
ATOM 724 C C . TYR A 1 87 ? 3.726 -3.089 4.536 1.00 97.00 87 TYR A C 1
ATOM 726 O O . TYR A 1 87 ? 2.910 -2.391 3.925 1.00 97.00 87 TYR A O 1
ATOM 734 N N . GLY A 1 88 ? 4.953 -3.337 4.088 1.00 94.81 88 GLY A N 1
ATOM 735 C CA . GLY A 1 88 ? 5.444 -2.979 2.762 1.00 94.81 88 GLY A CA 1
ATOM 736 C C . GLY A 1 88 ? 5.177 -4.063 1.735 1.00 94.81 88 GLY A C 1
ATOM 737 O O . GLY A 1 88 ? 4.900 -5.218 2.075 1.00 94.81 88 GLY A O 1
ATOM 738 N N . GLU A 1 89 ? 5.235 -3.664 0.466 1.00 94.00 89 GLU A N 1
ATOM 739 C CA . GLU A 1 89 ? 4.990 -4.529 -0.690 1.00 94.00 89 GLU A CA 1
ATOM 740 C C . GLU A 1 89 ? 3.718 -5.374 -0.513 1.00 94.00 89 GLU A C 1
ATOM 742 O O . GLU A 1 89 ? 3.712 -6.595 -0.652 1.00 94.00 89 GLU A O 1
ATOM 747 N N . VAL A 1 90 ? 2.630 -4.698 -0.131 1.00 91.88 90 VAL A N 1
ATOM 748 C CA . VAL A 1 90 ? 1.288 -5.270 0.024 1.00 91.88 90 VAL A CA 1
ATOM 749 C C . VAL A 1 90 ? 1.272 -6.470 0.981 1.00 91.88 90 VAL A C 1
ATOM 751 O O . VAL A 1 90 ? 0.724 -7.528 0.683 1.00 91.88 90 VAL A O 1
ATOM 754 N N . GLY A 1 91 ? 1.885 -6.315 2.157 1.00 91.75 91 GLY A N 1
ATOM 755 C CA . GLY A 1 91 ? 1.870 -7.345 3.202 1.00 91.75 91 GLY A CA 1
ATOM 756 C C . GLY A 1 91 ? 3.067 -8.290 3.198 1.00 91.75 91 GLY A C 1
ATOM 757 O O . GLY A 1 91 ? 3.219 -9.064 4.139 1.00 91.75 91 GLY A O 1
ATOM 758 N N . CYS A 1 92 ? 3.911 -8.242 2.168 1.00 94.25 92 CYS A N 1
ATOM 759 C CA . CYS A 1 92 ? 5.014 -9.189 2.022 1.00 94.25 92 CYS A CA 1
ATOM 760 C C . CYS A 1 92 ? 6.232 -8.848 2.870 1.00 94.25 92 CYS A C 1
ATOM 762 O O . CYS A 1 92 ? 6.985 -9.755 3.223 1.00 94.25 92 CYS A O 1
ATOM 764 N N . VAL A 1 93 ? 6.413 -7.571 3.208 1.00 95.19 93 VAL A N 1
ATOM 765 C CA . VAL A 1 93 ? 7.455 -7.108 4.123 1.00 95.19 93 VAL A CA 1
ATOM 766 C C . VAL A 1 93 ? 6.791 -6.571 5.378 1.00 95.19 93 VAL A C 1
ATOM 768 O O . VAL A 1 93 ? 5.986 -5.649 5.314 1.00 95.19 93 VAL A O 1
ATOM 771 N N . ILE A 1 94 ? 7.124 -7.147 6.525 1.00 95.56 94 ILE A N 1
ATOM 772 C CA . ILE A 1 94 ? 6.573 -6.783 7.827 1.00 95.56 94 ILE A CA 1
ATOM 773 C C . ILE A 1 94 ? 7.649 -6.022 8.589 1.00 95.56 94 ILE A C 1
ATOM 775 O O . ILE A 1 94 ? 8.733 -6.555 8.829 1.00 95.56 94 ILE A O 1
ATOM 779 N N . GLN A 1 95 ? 7.332 -4.796 8.992 1.00 95.50 95 GLN A N 1
ATOM 780 C CA . GLN A 1 95 ? 8.212 -3.924 9.759 1.00 95.50 95 GLN A CA 1
ATOM 781 C C . GLN A 1 95 ? 7.730 -3.776 11.202 1.00 95.50 95 GLN A C 1
ATOM 783 O O . GLN A 1 95 ? 6.535 -3.619 11.475 1.00 95.50 95 GLN A O 1
ATOM 788 N N . GLN A 1 96 ? 8.683 -3.813 12.130 1.00 92.50 96 GLN A N 1
ATOM 789 C CA . GLN A 1 96 ? 8.460 -3.607 13.557 1.00 92.50 96 GLN A CA 1
ATOM 790 C C . GLN A 1 96 ? 9.462 -2.601 14.106 1.00 92.50 96 GLN A C 1
ATOM 792 O O . GLN A 1 96 ? 10.627 -2.592 13.710 1.00 92.50 96 GLN A O 1
ATOM 797 N N . VAL A 1 97 ? 8.992 -1.777 15.040 1.00 93.19 97 VAL A N 1
ATOM 798 C CA . VAL A 1 97 ? 9.805 -0.771 15.723 1.00 93.19 97 VAL A CA 1
ATOM 799 C C . VAL A 1 97 ? 10.075 -1.248 17.142 1.00 93.19 97 VAL A C 1
ATOM 801 O O . VAL A 1 97 ? 9.137 -1.585 17.872 1.00 93.19 97 VAL A O 1
ATOM 804 N N . ASP A 1 98 ? 11.347 -1.303 17.519 1.00 89.88 98 ASP A N 1
ATOM 805 C CA . ASP A 1 98 ? 11.761 -1.752 18.844 1.00 89.88 98 ASP A CA 1
ATOM 806 C C . ASP A 1 98 ? 11.643 -0.648 19.917 1.00 89.88 98 ASP A C 1
ATOM 808 O O . ASP A 1 98 ? 11.078 0.429 19.698 1.00 89.88 98 ASP A O 1
ATOM 812 N N . GLU A 1 99 ? 12.138 -0.926 21.127 1.00 85.25 99 GLU A N 1
ATOM 813 C CA . GLU A 1 99 ? 12.059 0.024 22.244 1.00 85.25 99 GLU A CA 1
ATOM 814 C C . GLU A 1 99 ? 12.930 1.266 22.048 1.00 85.25 99 GLU A C 1
ATOM 816 O O . GLU A 1 99 ? 12.608 2.309 22.609 1.00 85.25 99 GLU A O 1
ATOM 821 N N . VAL A 1 100 ? 14.004 1.173 21.261 1.00 84.44 100 VAL A N 1
ATOM 822 C CA . VAL A 1 100 ? 14.946 2.273 21.009 1.00 84.44 100 VAL A CA 1
ATOM 823 C C . VAL A 1 100 ? 14.656 2.999 19.691 1.00 84.44 100 VAL A C 1
ATOM 825 O O . VAL A 1 100 ? 15.374 3.929 19.331 1.00 84.44 100 VAL A O 1
ATOM 828 N N . GLY A 1 101 ? 13.580 2.619 18.997 1.00 82.25 101 GLY A N 1
ATOM 829 C CA . GLY A 1 101 ? 13.145 3.234 17.746 1.00 82.25 101 GLY A CA 1
ATOM 830 C C . GLY A 1 101 ? 13.828 2.673 16.499 1.00 82.25 101 GLY A C 1
ATOM 831 O O . GLY A 1 101 ? 13.652 3.244 15.425 1.00 82.25 101 GLY A O 1
ATOM 832 N N . GLN A 1 102 ? 14.587 1.579 16.609 1.00 90.00 102 GLN A N 1
ATOM 833 C CA . GLN A 1 102 ? 15.152 0.904 15.445 1.00 90.00 102 GLN A CA 1
ATOM 834 C C . GLN A 1 102 ? 14.072 0.098 14.728 1.00 90.00 102 GLN A C 1
ATOM 836 O O . GLN A 1 102 ? 13.244 -0.582 15.346 1.00 90.00 102 GLN A O 1
ATOM 841 N N . VAL A 1 103 ? 14.092 0.183 13.400 1.00 93.25 103 VAL A N 1
ATOM 842 C CA . VAL 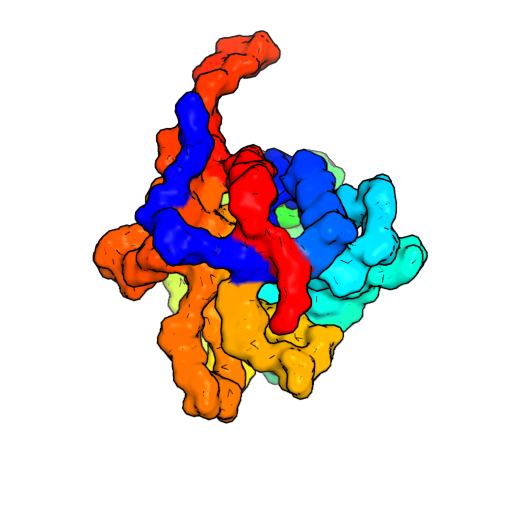A 1 103 ? 13.178 -0.551 12.534 1.00 93.25 103 VAL A CA 1
ATOM 843 C C . VAL A 1 103 ? 13.843 -1.849 12.110 1.00 93.25 103 VAL A C 1
ATOM 845 O O . VAL A 1 103 ? 14.910 -1.860 11.502 1.00 93.25 103 VAL A O 1
ATOM 848 N N . SER A 1 104 ? 13.186 -2.959 12.418 1.00 94.00 104 SER A N 1
ATOM 849 C CA . SER A 1 104 ? 13.501 -4.259 11.836 1.00 94.00 104 SER A CA 1
ATOM 850 C C . SER A 1 104 ? 12.470 -4.585 10.765 1.00 94.00 104 SER A C 1
ATOM 852 O O . SER A 1 104 ? 11.304 -4.192 10.868 1.00 94.00 104 SER A O 1
ATOM 854 N N . HIS A 1 105 ? 12.889 -5.312 9.735 1.00 93.56 105 HIS A N 1
ATOM 855 C CA . HIS A 1 105 ? 11.977 -5.867 8.749 1.00 93.56 105 HIS A CA 1
ATOM 856 C C . HIS A 1 105 ? 12.231 -7.359 8.568 1.00 93.56 105 HIS A C 1
ATOM 858 O O . HIS A 1 105 ? 13.343 -7.853 8.750 1.00 93.56 105 HIS A O 1
ATOM 864 N N . ARG A 1 106 ? 11.176 -8.076 8.195 1.00 94.62 106 ARG A N 1
ATOM 865 C CA . ARG A 1 106 ? 11.227 -9.474 7.769 1.00 94.62 106 ARG A CA 1
ATOM 866 C C . ARG A 1 106 ? 10.221 -9.699 6.654 1.00 94.62 106 ARG A C 1
ATOM 868 O O . ARG A 1 106 ? 9.242 -8.962 6.552 1.00 94.62 106 ARG A O 1
ATOM 875 N N . PHE A 1 107 ? 10.420 -10.739 5.862 1.00 94.88 107 PHE A N 1
ATOM 876 C CA . PHE A 1 107 ? 9.404 -11.166 4.907 1.00 94.88 107 PHE A CA 1
ATOM 877 C C . PHE A 1 107 ? 8.336 -12.019 5.599 1.00 94.88 107 PHE A C 1
ATOM 879 O O . PHE A 1 107 ? 8.603 -12.661 6.620 1.00 94.88 107 PHE A O 1
ATOM 886 N N . ASP A 1 108 ? 7.120 -12.037 5.052 1.00 93.31 108 ASP A N 1
ATOM 887 C CA . ASP A 1 108 ? 6.155 -13.081 5.405 1.00 93.31 108 ASP A CA 1
ATOM 888 C C . ASP A 1 108 ? 6.748 -14.456 5.047 1.00 93.31 108 ASP A C 1
ATOM 890 O O . ASP A 1 108 ? 7.416 -14.616 4.021 1.00 93.31 108 ASP A O 1
ATOM 894 N N . LYS A 1 109 ? 6.502 -15.459 5.894 1.00 92.12 109 LYS A N 1
ATOM 895 C CA . LYS A 1 109 ? 7.047 -16.817 5.735 1.00 92.12 109 LYS A CA 1
ATOM 896 C C . LYS A 1 109 ? 6.688 -17.457 4.390 1.00 92.12 109 LYS A C 1
ATOM 898 O O . LYS A 1 109 ? 7.450 -18.259 3.868 1.00 92.12 109 LYS A O 1
ATOM 903 N N . GLU A 1 110 ? 5.532 -17.111 3.820 1.00 90.44 110 GLU A N 1
ATOM 904 C CA . GLU A 1 110 ? 5.094 -17.624 2.514 1.00 90.44 110 GLU A CA 1
ATOM 905 C C . GLU A 1 110 ? 5.862 -16.986 1.345 1.00 90.44 110 GLU A C 1
ATOM 907 O O . GLU A 1 110 ? 5.809 -17.482 0.219 1.00 90.44 110 GLU A O 1
ATOM 912 N N . ILE A 1 111 ? 6.583 -15.896 1.611 1.00 94.00 111 ILE A N 1
ATOM 913 C CA . ILE A 1 111 ? 7.298 -15.092 0.620 1.00 94.00 111 ILE A CA 1
ATOM 914 C C . ILE A 1 111 ? 8.795 -15.316 0.658 1.00 94.00 111 ILE A C 1
ATOM 916 O O . ILE A 1 111 ? 9.443 -15.190 -0.379 1.00 94.00 111 ILE A O 1
ATOM 920 N N . GLU A 1 112 ? 9.342 -15.650 1.824 1.00 94.06 112 GLU A N 1
ATOM 921 C CA . GLU A 1 112 ? 10.782 -15.740 2.063 1.00 94.06 112 GLU A CA 1
ATOM 922 C C . GLU A 1 112 ? 11.514 -16.566 0.991 1.00 94.06 112 GLU A C 1
ATOM 924 O O . GLU A 1 112 ? 12.510 -16.087 0.432 1.00 94.06 112 GLU A O 1
ATOM 929 N N . ASP A 1 113 ? 10.929 -17.709 0.616 1.00 94.88 113 ASP A N 1
ATOM 930 C CA . ASP A 1 113 ? 11.433 -18.647 -0.396 1.00 94.88 113 ASP A CA 1
ATOM 931 C C . ASP A 1 113 ? 10.713 -18.569 -1.755 1.00 94.88 113 ASP A C 1
ATOM 933 O O . ASP A 1 113 ? 10.944 -19.406 -2.639 1.00 94.88 113 ASP A O 1
ATOM 937 N N . HIS A 1 114 ? 9.829 -17.588 -1.958 1.00 96.62 114 HIS A N 1
ATOM 938 C CA . HIS A 1 114 ? 9.028 -17.493 -3.176 1.00 96.62 114 HIS A CA 1
ATOM 939 C C . HIS A 1 114 ? 9.927 -17.316 -4.423 1.00 96.62 114 HIS A C 1
ATOM 941 O O . HIS A 1 114 ? 10.894 -16.540 -4.378 1.00 96.62 114 HIS A O 1
ATOM 947 N N . PRO A 1 115 ? 9.629 -17.981 -5.563 1.00 96.44 115 PRO A N 1
ATOM 948 C CA . PRO A 1 115 ? 10.453 -17.911 -6.777 1.00 96.44 115 PRO A CA 1
ATOM 949 C C . PRO A 1 115 ? 10.730 -16.487 -7.279 1.00 96.44 115 PRO A C 1
ATOM 951 O O . PRO A 1 115 ? 11.857 -16.180 -7.665 1.00 96.44 115 PRO A O 1
ATOM 954 N N . LEU A 1 116 ? 9.735 -15.590 -7.204 1.00 96.38 116 LEU A N 1
ATOM 955 C CA . LEU A 1 116 ? 9.894 -14.177 -7.578 1.00 96.38 116 LEU A CA 1
ATOM 956 C C . LEU A 1 116 ? 10.953 -13.452 -6.739 1.00 96.38 116 LEU A C 1
ATOM 958 O O . LEU A 1 116 ? 11.739 -12.691 -7.293 1.00 96.38 116 LEU A O 1
ATOM 962 N N . LYS A 1 117 ? 10.972 -13.675 -5.420 1.00 95.62 117 LYS A N 1
ATOM 963 C CA . LYS A 1 117 ? 11.898 -13.011 -4.490 1.00 95.62 117 LYS A CA 1
ATOM 964 C C . LYS A 1 117 ? 13.305 -13.578 -4.633 1.00 95.62 117 LYS A C 1
ATOM 966 O O . LYS A 1 117 ? 14.271 -12.842 -4.791 1.00 95.62 117 LYS A O 1
ATOM 971 N N . THR A 1 118 ? 13.410 -14.904 -4.624 1.00 96.25 118 THR A N 1
ATOM 972 C CA . THR A 1 118 ? 14.691 -15.625 -4.700 1.00 96.25 118 THR A CA 1
ATOM 973 C C . THR A 1 118 ? 15.313 -15.618 -6.099 1.00 96.25 118 THR A C 1
ATOM 975 O O . THR A 1 118 ? 16.425 -16.109 -6.272 1.00 96.25 118 THR A O 1
ATOM 978 N N . ASN A 1 119 ? 14.612 -15.063 -7.098 1.00 96.50 119 ASN A N 1
ATOM 979 C CA . ASN A 1 119 ? 14.984 -15.125 -8.512 1.00 96.50 119 ASN A CA 1
ATOM 980 C C . ASN A 1 119 ? 15.231 -16.568 -8.991 1.00 96.50 119 ASN A C 1
ATOM 982 O O . ASN A 1 119 ? 16.107 -16.823 -9.823 1.00 96.50 119 ASN A O 1
ATOM 986 N N . ARG A 1 120 ? 14.461 -17.522 -8.453 1.00 96.56 120 ARG A N 1
ATOM 987 C CA . ARG A 1 120 ? 14.505 -18.920 -8.888 1.00 96.56 120 ARG A CA 1
ATOM 988 C C . ARG A 1 120 ? 14.150 -18.987 -10.369 1.00 96.56 120 ARG A C 1
ATOM 990 O O . ARG A 1 120 ? 13.324 -18.208 -10.839 1.00 96.56 120 ARG A O 1
ATOM 997 N N . ASP A 1 121 ? 14.840 -19.853 -11.101 1.00 95.12 121 ASP A N 1
ATOM 998 C CA . ASP A 1 121 ? 14.672 -20.032 -12.549 1.00 95.12 121 ASP A CA 1
ATOM 999 C C . ASP A 1 121 ? 14.880 -18.743 -13.373 1.00 95.12 121 ASP A C 1
ATOM 1001 O O . ASP A 1 121 ? 14.469 -18.647 -14.526 1.00 95.12 121 ASP A O 1
ATOM 1005 N N . GLY A 1 122 ? 15.539 -17.729 -12.794 1.00 96.62 122 GLY A N 1
ATOM 1006 C CA . GLY A 1 122 ? 15.802 -16.459 -13.465 1.00 96.62 122 GLY A CA 1
ATOM 1007 C C . GLY A 1 122 ? 14.549 -15.614 -13.712 1.00 96.62 122 GLY A C 1
ATOM 1008 O O . GLY A 1 122 ? 14.549 -14.808 -14.646 1.00 96.62 122 GLY A O 1
ATOM 1009 N N . ILE A 1 123 ? 13.492 -15.766 -12.903 1.00 97.19 123 ILE A N 1
ATOM 1010 C CA . ILE A 1 123 ? 12.229 -15.021 -13.051 1.00 97.19 123 ILE A CA 1
ATOM 1011 C C . ILE A 1 123 ? 12.454 -13.505 -13.137 1.00 97.19 123 ILE A C 1
ATOM 1013 O O . ILE A 1 123 ? 12.013 -12.868 -14.095 1.00 97.19 123 ILE A O 1
ATOM 1017 N N . ARG A 1 124 ? 13.162 -12.906 -12.166 1.00 97.31 124 ARG A N 1
ATOM 1018 C CA . ARG A 1 124 ? 13.411 -11.452 -12.160 1.00 97.31 124 ARG A CA 1
ATOM 1019 C C . ARG A 1 124 ? 14.283 -11.050 -13.339 1.00 97.31 124 ARG A C 1
ATOM 1021 O O . ARG A 1 124 ? 14.019 -10.016 -13.935 1.00 97.31 124 ARG A O 1
ATOM 1028 N N . ASN A 1 125 ? 15.273 -11.866 -13.708 1.00 96.50 125 ASN A N 1
ATOM 1029 C CA . ASN A 1 125 ? 16.133 -11.589 -14.864 1.00 96.50 125 ASN A CA 1
ATOM 1030 C C . ASN A 1 125 ? 15.319 -11.544 -16.164 1.00 96.50 125 ASN A C 1
ATOM 1032 O O . ASN A 1 125 ? 15.482 -10.622 -16.958 1.00 96.50 125 ASN A O 1
ATOM 1036 N N . THR A 1 126 ? 14.409 -12.502 -16.344 1.00 97.31 126 THR A N 1
ATOM 1037 C CA . THR A 1 126 ? 13.519 -12.583 -17.510 1.00 97.31 126 THR A CA 1
ATOM 1038 C C . THR A 1 126 ? 12.599 -11.368 -17.586 1.00 97.31 126 THR A C 1
ATOM 1040 O O . THR A 1 126 ? 12.476 -10.743 -18.635 1.00 97.31 126 THR A O 1
ATOM 1043 N N . LEU A 1 127 ? 11.976 -10.991 -16.465 1.00 97.25 127 LEU A N 1
ATOM 1044 C CA . LEU A 1 127 ? 11.078 -9.836 -16.411 1.00 97.25 127 LEU A CA 1
ATOM 1045 C C . LEU A 1 127 ? 11.832 -8.515 -16.605 1.00 97.25 127 LEU A C 1
ATOM 1047 O O . LEU A 1 127 ? 11.363 -7.643 -17.331 1.00 97.25 127 LEU A O 1
ATOM 1051 N N . ARG A 1 128 ? 13.017 -8.367 -16.007 1.00 96.31 128 ARG A N 1
ATOM 1052 C CA . ARG A 1 128 ? 13.819 -7.138 -16.073 1.00 96.31 128 ARG A CA 1
ATOM 1053 C C . ARG A 1 128 ? 14.229 -6.771 -17.499 1.00 96.31 128 ARG A C 1
ATOM 1055 O O . ARG A 1 128 ? 14.264 -5.593 -17.823 1.00 96.31 128 ARG A O 1
ATOM 1062 N N . GLN A 1 129 ? 14.446 -7.757 -18.371 1.00 96.12 129 GLN A N 1
ATOM 1063 C CA . GLN A 1 129 ? 14.749 -7.532 -19.793 1.00 96.12 129 GLN A CA 1
ATOM 1064 C C . GLN A 1 129 ? 13.609 -6.856 -20.577 1.00 96.12 129 GLN A C 1
ATOM 1066 O O . GLN A 1 129 ? 13.819 -6.401 -21.701 1.00 96.12 129 GLN A O 1
ATOM 1071 N N . LEU A 1 130 ? 12.391 -6.803 -20.025 1.00 97.56 130 LEU A N 1
ATOM 1072 C CA . LEU A 1 130 ? 11.253 -6.174 -20.690 1.00 97.56 130 LEU A CA 1
ATOM 1073 C C . LEU A 1 130 ? 11.234 -4.651 -20.545 1.00 97.56 130 LEU A C 1
ATOM 1075 O O . LEU A 1 130 ? 10.523 -4.010 -21.311 1.00 97.56 130 LEU A O 1
ATOM 1079 N N . VAL A 1 131 ? 11.975 -4.069 -19.604 1.00 97.19 131 VAL A N 1
ATOM 1080 C CA . VAL A 1 131 ? 11.920 -2.639 -19.253 1.00 97.19 131 VAL A CA 1
ATOM 1081 C C . VAL A 1 131 ? 13.309 -2.023 -19.222 1.00 97.19 131 VAL A C 1
ATOM 1083 O O . VAL A 1 131 ? 14.309 -2.716 -19.400 1.00 97.19 131 VAL A O 1
ATOM 1086 N N . TYR A 1 132 ? 13.382 -0.710 -19.006 1.00 96.50 132 TYR A N 1
ATOM 1087 C CA . TYR A 1 132 ? 14.660 -0.074 -18.725 1.00 96.50 132 TYR A CA 1
ATOM 1088 C C . TYR A 1 132 ? 15.182 -0.570 -17.371 1.00 96.50 132 TYR A C 1
ATOM 1090 O O . TYR A 1 132 ? 14.458 -0.558 -16.375 1.00 96.50 132 TYR A O 1
ATOM 1098 N N . ASP A 1 133 ? 16.431 -1.031 -17.345 1.00 95.25 133 ASP A N 1
ATOM 1099 C CA . ASP A 1 133 ? 17.099 -1.529 -16.144 1.00 95.25 133 ASP A CA 1
ATOM 1100 C C . ASP A 1 133 ? 18.069 -0.464 -15.619 1.00 95.25 133 ASP A C 1
ATOM 1102 O O . ASP A 1 133 ? 19.082 -0.209 -16.277 1.00 95.25 133 ASP A O 1
ATOM 1106 N N . PRO A 1 134 ? 17.819 0.136 -14.441 1.00 94.44 134 PRO A N 1
ATOM 1107 C CA . PRO A 1 134 ? 18.735 1.099 -13.838 1.00 94.44 134 PRO A CA 1
ATOM 1108 C C . PRO A 1 134 ? 20.183 0.610 -13.720 1.00 94.44 134 PRO A C 1
ATOM 1110 O O . PRO A 1 134 ? 21.104 1.413 -13.823 1.00 94.44 134 PRO A O 1
ATOM 1113 N N . ALA A 1 135 ? 20.415 -0.701 -13.567 1.00 93.00 135 ALA A N 1
ATOM 1114 C CA . ALA A 1 135 ? 21.768 -1.259 -13.494 1.00 93.00 135 ALA A CA 1
ATOM 1115 C C . ALA A 1 135 ? 22.559 -1.144 -14.812 1.00 93.00 135 ALA A C 1
ATOM 1117 O O . ALA A 1 135 ? 23.777 -1.316 -14.815 1.00 93.00 135 ALA A O 1
ATOM 1118 N N . GLN A 1 136 ? 21.876 -0.874 -15.927 1.00 92.56 136 GLN A N 1
ATOM 1119 C CA . GLN A 1 136 ? 22.462 -0.699 -17.259 1.00 92.56 136 GLN A CA 1
ATOM 1120 C C . GLN A 1 136 ? 22.483 0.769 -17.700 1.00 92.56 136 GLN A C 1
ATOM 1122 O O . GLN A 1 136 ? 22.950 1.066 -18.796 1.00 92.56 136 GLN A O 1
ATOM 1127 N N . LEU A 1 137 ? 21.973 1.678 -16.867 1.00 93.50 137 LEU A N 1
ATOM 1128 C CA . LEU A 1 137 ? 21.893 3.105 -17.148 1.00 93.50 137 LEU A CA 1
ATOM 1129 C C . LEU A 1 137 ? 22.874 3.882 -16.271 1.00 93.50 137 LEU A C 1
ATOM 1131 O O . LEU A 1 137 ? 23.296 3.438 -15.203 1.00 93.50 137 LEU A O 1
ATOM 1135 N N . ILE A 1 138 ? 23.221 5.085 -16.718 1.00 92.88 138 ILE A N 1
ATOM 1136 C CA . ILE A 1 138 ? 24.062 5.996 -15.943 1.00 92.88 138 ILE A CA 1
ATOM 1137 C C . ILE A 1 138 ? 23.147 6.872 -15.093 1.00 92.88 138 ILE A C 1
ATOM 1139 O O . ILE A 1 138 ? 22.241 7.520 -15.618 1.00 92.88 138 ILE A O 1
ATOM 1143 N N . ARG A 1 139 ? 23.388 6.921 -13.782 1.00 94.69 139 ARG A N 1
ATOM 1144 C CA . ARG A 1 139 ? 22.670 7.839 -12.894 1.00 94.69 139 ARG A CA 1
ATOM 1145 C C . ARG A 1 139 ? 22.995 9.286 -13.271 1.00 94.69 139 ARG A C 1
ATOM 1147 O O . ARG A 1 139 ? 24.157 9.645 -13.441 1.00 94.69 139 ARG A O 1
ATOM 1154 N N . TYR A 1 140 ? 21.971 10.120 -13.385 1.00 94.25 140 TYR A N 1
ATOM 1155 C CA . TYR A 1 140 ? 22.125 11.538 -13.679 1.00 94.25 140 TYR A CA 1
ATOM 1156 C C . TYR A 1 140 ? 22.441 12.323 -12.397 1.00 94.25 140 TYR A C 1
ATOM 1158 O O . TYR A 1 140 ? 21.632 12.371 -11.474 1.00 94.25 140 TYR A O 1
ATOM 1166 N N . GLU A 1 141 ? 23.612 12.961 -12.351 1.00 91.88 141 GLU A N 1
ATOM 1167 C CA . GLU A 1 141 ? 24.083 13.768 -11.207 1.00 91.88 141 GLU A CA 1
ATOM 1168 C C . GLU A 1 141 ? 23.943 15.287 -11.438 1.00 91.88 141 GLU A C 1
ATOM 1170 O O . GLU A 1 141 ? 24.454 16.097 -10.667 1.00 91.88 141 GLU A O 1
ATOM 1175 N N . GLY A 1 142 ? 23.232 15.687 -12.499 1.00 86.31 142 GLY A N 1
ATOM 1176 C CA . GLY A 1 142 ? 23.145 17.076 -12.946 1.00 86.31 142 GLY A CA 1
ATOM 1177 C C . GLY A 1 142 ? 24.229 17.432 -13.969 1.00 86.31 142 GLY A C 1
ATOM 1178 O O . GLY A 1 142 ? 25.372 16.995 -13.877 1.00 86.31 142 GLY A O 1
ATOM 1179 N N . GLY A 1 143 ? 23.879 18.231 -14.980 1.00 87.38 143 GLY A N 1
ATOM 1180 C CA . GLY A 1 143 ? 24.843 18.721 -15.966 1.00 87.38 143 GLY A CA 1
ATOM 1181 C C . GLY A 1 143 ? 24.262 18.910 -17.363 1.00 87.38 143 GLY A C 1
ATOM 1182 O O . GLY A 1 143 ? 23.056 18.845 -17.578 1.00 87.38 143 GLY A O 1
ATOM 1183 N N . LYS A 1 144 ? 25.140 19.174 -18.336 1.00 86.06 144 LYS A N 1
ATOM 1184 C CA . LYS A 1 144 ? 24.750 19.228 -19.750 1.00 86.06 144 LYS A CA 1
ATOM 1185 C C . LYS A 1 144 ? 24.729 17.817 -20.331 1.00 86.06 144 LYS A C 1
ATOM 1187 O O . LYS A 1 144 ? 25.739 17.122 -20.271 1.00 86.06 144 LYS A O 1
ATOM 1192 N N . LEU A 1 145 ? 23.605 17.446 -20.933 1.00 88.31 145 LEU A N 1
ATOM 1193 C CA . LEU A 1 145 ? 23.474 16.234 -21.738 1.00 88.31 145 LEU A CA 1
ATOM 1194 C C . LEU A 1 145 ? 24.270 16.376 -23.043 1.00 88.31 145 LEU A C 1
ATOM 1196 O O . LEU A 1 145 ? 24.412 17.482 -23.576 1.00 88.31 145 LEU A O 1
ATOM 1200 N N . GLN A 1 146 ? 24.806 15.267 -23.547 1.00 85.94 146 GLN A N 1
ATOM 1201 C CA . GLN A 1 146 ? 25.552 15.226 -24.802 1.00 85.94 146 GLN A CA 1
ATOM 1202 C C . GLN A 1 146 ? 24.702 14.634 -25.927 1.00 85.94 146 GLN A C 1
ATOM 1204 O O . GLN A 1 146 ? 24.049 13.609 -25.752 1.00 85.94 146 GLN A O 1
ATOM 1209 N N . GLY A 1 147 ? 24.753 15.249 -27.111 1.00 85.88 147 GLY A N 1
ATOM 1210 C CA . GLY A 1 147 ? 24.117 14.707 -28.314 1.00 85.88 147 GLY A CA 1
ATOM 1211 C C . GLY A 1 147 ? 22.612 14.483 -28.145 1.00 85.88 147 GLY A C 1
ATOM 1212 O O . GLY A 1 147 ? 21.873 15.431 -27.893 1.00 85.88 147 GLY A O 1
ATOM 1213 N N . SER A 1 148 ? 22.179 13.232 -28.318 1.00 86.06 148 SER A N 1
ATOM 1214 C CA . SER A 1 148 ? 20.785 12.775 -28.225 1.00 86.06 148 SER A CA 1
ATOM 1215 C C . SER A 1 148 ? 20.410 12.193 -26.859 1.00 86.06 148 SER A C 1
ATOM 1217 O O . SER A 1 148 ? 19.416 11.481 -26.765 1.00 86.06 148 SER A O 1
ATOM 1219 N N . GLN A 1 149 ? 21.218 12.417 -25.822 1.00 91.56 149 GLN A N 1
ATOM 1220 C CA . GLN A 1 149 ? 20.918 11.921 -24.482 1.00 91.56 149 GLN A CA 1
ATOM 1221 C C . GLN A 1 149 ? 19.640 12.550 -23.918 1.00 91.56 149 GLN A C 1
ATOM 1223 O O . GLN A 1 149 ? 19.410 13.754 -24.038 1.00 91.56 149 GLN A O 1
ATOM 1228 N N . GLU A 1 150 ? 18.861 11.725 -23.232 1.00 91.06 150 GLU A N 1
ATOM 1229 C CA . GLU A 1 150 ? 17.650 12.092 -22.506 1.00 91.06 150 GLU A CA 1
ATOM 1230 C C . GLU A 1 150 ? 17.772 11.629 -21.050 1.00 91.06 150 GLU A C 1
ATOM 1232 O O . GLU A 1 150 ? 18.576 10.752 -20.728 1.00 91.06 150 GLU A O 1
ATOM 1237 N N . VAL A 1 151 ? 16.977 12.217 -20.154 1.00 93.06 151 VAL A N 1
ATOM 1238 C CA . VAL A 1 151 ? 16.880 11.765 -18.761 1.00 93.06 151 VAL A CA 1
ATOM 1239 C C . VAL A 1 151 ? 15.473 11.255 -18.519 1.00 93.06 151 VAL A C 1
ATOM 1241 O O . VAL A 1 151 ? 14.501 11.978 -18.733 1.00 93.06 151 VAL A O 1
ATOM 1244 N N . ILE A 1 152 ? 15.386 10.014 -18.060 1.00 93.56 152 ILE A N 1
ATOM 1245 C CA . ILE A 1 152 ? 14.151 9.392 -17.594 1.00 93.56 152 ILE A CA 1
ATOM 1246 C C . ILE A 1 152 ? 14.193 9.295 -16.071 1.00 93.56 152 ILE A C 1
ATOM 1248 O O . ILE A 1 152 ? 15.250 9.024 -15.506 1.00 93.56 152 ILE A O 1
ATOM 1252 N N . TYR A 1 153 ? 13.066 9.516 -15.403 1.00 92.75 153 TYR A N 1
ATOM 1253 C CA . TYR A 1 153 ? 12.993 9.479 -13.942 1.00 92.75 153 TYR A CA 1
ATOM 1254 C C . TYR A 1 153 ? 12.148 8.293 -13.468 1.00 92.75 153 TYR A C 1
ATOM 1256 O O . TYR A 1 153 ? 11.119 7.979 -14.075 1.00 92.75 153 TYR A O 1
ATOM 1264 N N . ASP A 1 154 ? 12.585 7.624 -12.400 1.00 90.62 154 ASP A N 1
ATOM 1265 C CA . ASP A 1 154 ? 11.809 6.575 -11.723 1.00 90.62 154 ASP A CA 1
ATOM 1266 C C . ASP A 1 154 ? 10.833 7.152 -10.677 1.00 90.62 154 ASP A C 1
ATOM 1268 O O . ASP A 1 154 ? 10.712 8.371 -10.519 1.00 90.62 154 ASP A O 1
ATOM 1272 N N . ALA A 1 155 ? 10.083 6.300 -9.965 1.00 84.44 155 ALA A N 1
ATOM 1273 C CA . ALA A 1 155 ? 9.123 6.777 -8.966 1.00 84.44 155 ALA A CA 1
ATOM 1274 C C . ALA A 1 155 ? 9.759 7.343 -7.686 1.00 84.44 155 ALA A C 1
ATOM 1276 O O . ALA A 1 155 ? 9.025 7.908 -6.873 1.00 84.44 155 ALA A O 1
ATOM 1277 N N . ASN A 1 156 ? 11.078 7.208 -7.520 1.00 82.50 156 ASN A N 1
ATOM 1278 C CA . ASN A 1 156 ? 11.859 7.798 -6.434 1.00 82.50 156 ASN A CA 1
ATOM 1279 C C . ASN A 1 156 ? 12.597 9.071 -6.885 1.00 82.50 156 ASN A C 1
ATOM 1281 O O . ASN A 1 156 ? 13.500 9.531 -6.189 1.00 82.50 156 ASN A O 1
ATOM 1285 N N . GLU A 1 157 ? 12.220 9.626 -8.044 1.00 84.31 157 GLU A N 1
ATOM 1286 C CA . GLU A 1 157 ? 12.777 10.860 -8.614 1.00 84.31 157 GLU A CA 1
ATOM 1287 C C . GLU A 1 157 ? 14.272 10.754 -8.958 1.00 84.31 157 GLU A C 1
ATOM 1289 O O . GLU A 1 157 ? 14.960 11.762 -9.146 1.00 84.31 157 GLU A O 1
ATOM 1294 N N . VAL A 1 158 ? 14.798 9.532 -9.097 1.00 90.06 158 VAL A N 1
ATOM 1295 C CA . VAL A 1 158 ? 16.171 9.329 -9.559 1.00 90.06 158 VAL A CA 1
ATOM 1296 C C . VAL A 1 158 ? 16.192 9.425 -11.080 1.00 90.06 158 VAL A C 1
ATOM 1298 O O . VAL A 1 158 ? 15.498 8.684 -11.776 1.00 90.06 158 VAL A O 1
ATOM 1301 N N . GLY A 1 159 ? 16.996 10.357 -11.596 1.00 93.38 159 GLY A N 1
ATOM 1302 C CA . GLY A 1 159 ? 17.218 10.523 -13.029 1.00 93.38 159 GLY A CA 1
ATOM 1303 C C . GLY A 1 159 ? 18.228 9.512 -13.571 1.00 93.38 159 GLY A C 1
ATOM 1304 O O . GLY A 1 159 ? 19.297 9.309 -12.989 1.00 93.38 159 GLY A O 1
ATOM 1305 N N . TRP A 1 160 ? 17.916 8.932 -14.723 1.00 95.19 160 TRP A N 1
ATOM 1306 C CA . TRP A 1 160 ? 18.742 7.971 -15.444 1.00 95.19 160 TRP A CA 1
ATOM 1307 C C . TRP A 1 160 ? 18.962 8.454 -16.874 1.00 95.19 160 TRP A C 1
ATOM 1309 O O . TRP A 1 160 ? 18.013 8.795 -17.580 1.00 95.19 160 TRP A O 1
ATOM 1319 N N . VAL A 1 161 ? 20.222 8.502 -17.298 1.00 93.56 161 VAL A N 1
ATOM 1320 C CA . VAL A 1 161 ? 20.602 8.940 -18.641 1.00 93.56 161 VAL A CA 1
ATOM 1321 C C . VAL A 1 161 ? 20.342 7.809 -19.627 1.00 93.56 161 VAL A C 1
ATOM 1323 O O . VAL A 1 161 ? 20.913 6.723 -19.510 1.00 93.56 161 VAL A O 1
ATOM 1326 N N . MET A 1 162 ? 19.510 8.092 -20.623 1.00 91.81 162 MET A N 1
ATOM 1327 C CA . MET A 1 162 ? 19.221 7.223 -21.753 1.00 91.81 162 MET A CA 1
ATOM 1328 C C . MET A 1 162 ? 19.839 7.834 -23.009 1.00 91.81 162 MET A C 1
ATOM 1330 O O . MET A 1 162 ? 19.606 8.991 -23.343 1.00 91.81 162 MET A O 1
ATOM 1334 N N . ASP A 1 163 ? 20.660 7.052 -23.699 1.00 88.44 163 ASP A N 1
ATOM 1335 C CA . ASP A 1 163 ? 21.235 7.424 -24.992 1.00 88.44 163 ASP A CA 1
ATOM 1336 C C . ASP A 1 163 ? 20.653 6.522 -26.090 1.00 88.44 163 ASP A C 1
ATOM 1338 O O . ASP A 1 163 ? 21.006 5.339 -26.115 1.00 88.44 163 ASP A O 1
ATOM 1342 N N . PRO A 1 164 ? 19.816 7.042 -27.007 1.00 84.88 164 PRO A N 1
ATOM 1343 C CA . PRO A 1 164 ? 19.211 6.257 -28.084 1.00 84.88 164 PRO A CA 1
ATOM 1344 C C . PRO A 1 164 ? 20.214 5.587 -29.035 1.00 84.88 164 PRO A C 1
ATOM 1346 O O . PRO A 1 164 ? 19.853 4.644 -29.737 1.00 84.88 164 PRO A O 1
ATOM 1349 N N . SER A 1 165 ? 21.461 6.069 -29.093 1.00 84.69 165 SER A N 1
ATOM 1350 C CA . SER A 1 165 ? 22.518 5.475 -29.922 1.00 84.69 165 SER A CA 1
ATOM 1351 C C . SER A 1 165 ? 23.202 4.276 -29.258 1.00 84.69 165 SER A C 1
ATOM 1353 O O . SER A 1 165 ? 23.742 3.417 -29.955 1.00 84.69 165 SER A O 1
ATOM 1355 N N . MET A 1 166 ? 23.155 4.198 -27.923 1.00 83.38 166 MET A N 1
ATOM 1356 C CA . MET A 1 166 ? 23.781 3.129 -27.136 1.00 83.38 166 MET A CA 1
ATOM 1357 C C . MET A 1 166 ? 22.766 2.140 -26.552 1.00 83.38 166 MET A C 1
ATOM 1359 O O . MET A 1 166 ? 23.093 0.971 -26.359 1.00 83.38 166 MET A O 1
ATOM 1363 N N . HIS A 1 167 ? 21.537 2.583 -26.287 1.00 86.25 167 HIS A N 1
ATOM 1364 C CA . HIS A 1 167 ? 20.511 1.794 -25.613 1.00 86.25 167 HIS A CA 1
ATOM 1365 C C . HIS A 1 167 ? 19.388 1.448 -26.587 1.00 86.25 167 HIS A C 1
ATOM 1367 O O . HIS A 1 167 ? 18.699 2.327 -27.108 1.00 86.25 167 HIS A O 1
ATOM 1373 N N . GLN A 1 168 ? 19.164 0.152 -26.810 1.00 86.50 168 GLN A N 1
ATOM 1374 C CA . GLN A 1 168 ? 17.983 -0.298 -27.540 1.00 86.50 168 GLN A CA 1
ATOM 1375 C C . GLN A 1 168 ? 16.740 -0.152 -26.651 1.00 86.50 168 GLN A C 1
ATOM 1377 O O . GLN A 1 168 ? 16.764 -0.620 -25.510 1.00 86.50 168 GLN A O 1
ATOM 1382 N N . PRO A 1 169 ? 15.646 0.461 -27.142 1.00 89.19 169 PRO A N 1
ATOM 1383 C CA . PRO A 1 169 ? 14.410 0.547 -26.379 1.00 89.19 169 PRO A CA 1
ATOM 1384 C C . PRO A 1 169 ? 13.884 -0.853 -26.030 1.00 89.19 169 PRO A C 1
ATOM 1386 O O . PRO A 1 169 ? 13.773 -1.702 -26.921 1.00 89.19 169 PRO A O 1
ATOM 1389 N N . PRO A 1 170 ? 13.528 -1.107 -24.764 1.00 94.19 170 PRO A N 1
ATOM 1390 C CA . PRO A 1 170 ? 13.020 -2.402 -24.348 1.00 94.19 170 PRO A CA 1
ATOM 1391 C C . PRO A 1 170 ? 11.563 -2.582 -24.804 1.00 94.19 170 PRO A C 1
ATOM 1393 O O . PRO A 1 170 ? 10.888 -1.634 -25.217 1.00 94.19 170 PRO A O 1
ATOM 1396 N N . ARG A 1 171 ? 11.046 -3.816 -24.731 1.00 95.88 171 ARG A N 1
ATOM 1397 C CA . ARG A 1 171 ? 9.688 -4.149 -25.216 1.00 95.88 171 ARG A CA 1
ATOM 1398 C C . ARG A 1 171 ? 8.597 -3.337 -24.511 1.00 95.88 171 ARG A C 1
ATOM 1400 O O . ARG A 1 171 ? 7.659 -2.878 -25.155 1.00 95.88 171 ARG A O 1
ATOM 1407 N N . CYS A 1 172 ? 8.749 -3.120 -23.211 1.00 96.19 172 CYS A N 1
ATOM 1408 C CA . CYS A 1 172 ? 7.903 -2.274 -22.381 1.00 96.19 172 CYS A CA 1
ATOM 1409 C C . CYS A 1 172 ? 8.597 -0.927 -22.119 1.00 96.19 172 CYS A C 1
ATOM 1411 O O . CYS A 1 172 ? 8.788 -0.523 -20.975 1.00 96.19 172 CYS A O 1
ATOM 1413 N N . ARG A 1 173 ? 8.949 -0.211 -23.197 1.00 93.56 173 ARG A N 1
ATOM 1414 C CA . ARG A 1 173 ? 9.685 1.066 -23.155 1.00 93.56 173 ARG A CA 1
ATOM 1415 C C . ARG A 1 173 ? 9.152 2.162 -22.221 1.00 93.56 173 ARG A C 1
ATOM 1417 O O . ARG A 1 173 ? 9.984 2.914 -21.742 1.00 93.56 173 ARG A O 1
ATOM 1424 N N . PRO A 1 174 ? 7.847 2.343 -21.930 1.00 95.56 174 PRO A N 1
ATOM 1425 C CA . PRO A 1 174 ? 7.455 3.447 -21.053 1.00 95.56 174 PRO A CA 1
ATOM 1426 C C . PRO A 1 174 ? 7.664 3.125 -19.565 1.00 95.56 174 PRO A C 1
ATOM 1428 O O . PRO A 1 174 ? 7.203 3.881 -18.709 1.00 95.56 174 PRO A O 1
ATOM 1431 N N . TYR A 1 175 ? 8.331 2.010 -19.255 1.00 97.19 175 TYR A N 1
ATOM 1432 C CA . TYR A 1 175 ? 8.558 1.551 -17.899 1.00 97.19 175 TYR A CA 1
ATOM 1433 C C . TYR A 1 175 ? 10.039 1.377 -17.569 1.00 97.19 175 TYR A C 1
ATOM 1435 O O . TYR A 1 175 ? 10.858 1.017 -18.420 1.00 97.19 175 TYR A O 1
ATOM 1443 N N . ILE A 1 176 ? 10.342 1.563 -16.289 1.00 96.31 176 ILE A N 1
ATOM 1444 C CA . ILE A 1 176 ? 11.636 1.305 -15.665 1.00 96.31 176 ILE A CA 1
ATOM 1445 C C . ILE A 1 176 ? 11.465 0.304 -14.515 1.00 96.31 176 ILE A C 1
ATOM 1447 O O . ILE A 1 176 ? 10.407 0.215 -13.888 1.00 96.31 176 ILE A O 1
ATOM 1451 N N . TRP A 1 177 ? 12.488 -0.510 -14.274 1.00 96.62 177 TRP A N 1
ATOM 1452 C CA . TRP A 1 177 ? 12.487 -1.510 -13.211 1.00 96.62 177 TRP A CA 1
ATOM 1453 C C . TRP A 1 177 ? 12.629 -0.866 -11.823 1.00 96.62 177 TRP A C 1
ATOM 1455 O O . TRP A 1 177 ? 13.621 -0.186 -11.561 1.00 96.62 177 TRP A O 1
ATOM 1465 N N . ALA A 1 178 ? 11.700 -1.152 -10.903 1.00 94.56 178 ALA A N 1
ATOM 1466 C CA . ALA A 1 178 ? 11.821 -0.739 -9.502 1.00 94.56 178 ALA A CA 1
ATOM 1467 C C . ALA A 1 178 ? 12.947 -1.512 -8.792 1.00 94.56 178 ALA A C 1
ATOM 1469 O O . ALA A 1 178 ? 12.885 -2.736 -8.634 1.00 94.56 178 ALA A O 1
ATOM 1470 N N . THR A 1 179 ? 13.981 -0.806 -8.339 1.00 91.50 179 THR A N 1
ATOM 1471 C CA . THR A 1 179 ? 15.181 -1.410 -7.731 1.00 91.50 179 THR A CA 1
ATOM 1472 C C . THR A 1 179 ? 15.044 -1.705 -6.243 1.00 91.50 179 THR A C 1
ATOM 1474 O O . THR A 1 179 ? 15.766 -2.561 -5.741 1.00 91.50 179 THR A O 1
ATOM 1477 N N . THR A 1 180 ? 14.122 -1.039 -5.549 1.00 90.12 180 THR A N 1
ATOM 1478 C CA . THR A 1 180 ? 13.978 -1.113 -4.085 1.00 90.12 180 THR A CA 1
ATOM 1479 C C . THR A 1 180 ? 13.026 -2.206 -3.605 1.00 90.12 180 THR A C 1
ATOM 1481 O O . THR A 1 180 ? 13.020 -2.521 -2.421 1.00 90.12 180 THR A O 1
ATOM 1484 N N . LYS A 1 181 ? 12.224 -2.795 -4.501 1.00 92.31 181 LYS A N 1
ATOM 1485 C CA . LYS A 1 181 ? 11.270 -3.856 -4.152 1.00 92.31 181 LYS A CA 1
ATOM 1486 C C . LYS A 1 181 ? 11.905 -5.232 -4.243 1.00 92.31 181 LYS A C 1
ATOM 1488 O O . LYS A 1 181 ? 12.490 -5.585 -5.272 1.00 92.31 181 LYS A O 1
ATOM 1493 N N . GLU A 1 182 ? 11.728 -6.032 -3.203 1.00 92.19 182 GLU A N 1
ATOM 1494 C CA . GLU A 1 182 ? 12.370 -7.338 -3.068 1.00 92.19 182 GLU A CA 1
ATOM 1495 C C . GLU A 1 182 ? 11.386 -8.500 -3.218 1.00 92.19 182 GLU A C 1
ATOM 1497 O O . GLU A 1 182 ? 11.697 -9.491 -3.887 1.00 92.19 182 GLU A O 1
ATOM 1502 N N . ALA A 1 183 ? 10.187 -8.384 -2.644 1.00 93.00 183 ALA A N 1
ATOM 1503 C CA . ALA A 1 183 ? 9.157 -9.418 -2.733 1.00 93.00 183 ALA A CA 1
ATOM 1504 C C . ALA A 1 183 ? 8.400 -9.354 -4.066 1.00 93.00 183 ALA A C 1
ATOM 1506 O O . ALA A 1 183 ? 8.055 -10.387 -4.645 1.00 93.00 183 ALA A O 1
ATOM 1507 N N . PHE A 1 184 ? 8.160 -8.140 -4.555 1.00 92.56 184 PHE A N 1
ATOM 1508 C CA . PHE A 1 184 ? 7.459 -7.829 -5.791 1.00 92.56 184 PHE A CA 1
ATOM 1509 C C . PHE A 1 184 ? 8.465 -7.497 -6.889 1.00 92.56 184 PHE A C 1
ATOM 1511 O O . PHE A 1 184 ? 9.631 -7.161 -6.649 1.00 92.56 184 PHE A O 1
ATOM 1518 N N . ALA A 1 185 ? 7.998 -7.571 -8.128 1.00 94.88 185 ALA A N 1
ATOM 1519 C CA . ALA A 1 185 ? 8.616 -6.857 -9.230 1.00 94.88 185 ALA A CA 1
ATOM 1520 C C . ALA A 1 185 ? 7.644 -5.767 -9.680 1.00 94.88 185 ALA A C 1
ATOM 1522 O O . ALA A 1 185 ? 6.443 -6.001 -9.776 1.00 94.88 185 ALA A O 1
ATOM 1523 N N . THR A 1 186 ? 8.145 -4.569 -9.952 1.00 95.44 186 THR A N 1
ATOM 1524 C CA . THR A 1 186 ? 7.302 -3.462 -10.408 1.00 95.44 186 THR A CA 1
ATOM 1525 C C . THR A 1 186 ? 7.939 -2.813 -11.618 1.00 95.44 186 THR A C 1
ATOM 1527 O O . THR A 1 186 ? 9.128 -2.495 -11.621 1.00 95.44 186 THR A O 1
ATOM 1530 N N . PHE A 1 187 ? 7.120 -2.636 -12.648 1.00 96.50 187 PHE A N 1
ATOM 1531 C CA . PHE A 1 187 ? 7.431 -1.831 -13.816 1.00 96.50 187 PHE A CA 1
ATOM 1532 C C . PHE A 1 187 ? 6.816 -0.459 -13.569 1.00 96.50 187 PHE A C 1
ATOM 1534 O O . PHE A 1 187 ? 5.598 -0.294 -13.666 1.00 96.50 187 PHE A O 1
ATOM 1541 N N . GLU A 1 188 ? 7.637 0.508 -13.179 1.00 94.88 188 GLU A N 1
ATOM 1542 C CA . GLU A 1 188 ? 7.191 1.864 -12.862 1.00 94.88 188 GLU A CA 1
ATOM 1543 C C . GLU A 1 188 ? 7.111 2.693 -14.129 1.00 94.88 188 GLU A C 1
ATOM 1545 O O . GLU A 1 188 ? 8.007 2.616 -14.969 1.00 94.88 188 GLU A O 1
ATOM 1550 N N . LYS A 1 189 ? 6.041 3.478 -14.290 1.00 95.38 189 LYS A N 1
ATOM 1551 C CA . LYS A 1 189 ? 5.981 4.428 -15.398 1.00 95.38 189 LYS A CA 1
ATOM 1552 C C . LYS A 1 189 ? 7.127 5.420 -15.264 1.00 95.38 189 LYS A C 1
ATOM 1554 O O . LYS A 1 189 ? 7.321 6.010 -14.202 1.00 95.38 189 LYS A O 1
ATOM 1559 N N . ILE A 1 190 ? 7.830 5.626 -16.368 1.00 94.81 190 ILE A N 1
ATOM 1560 C CA . ILE A 1 190 ? 8.848 6.663 -16.468 1.00 94.81 190 ILE A CA 1
ATOM 1561 C C . ILE A 1 190 ? 8.201 8.040 -16.312 1.00 94.81 190 ILE A C 1
ATOM 1563 O O . ILE A 1 190 ? 7.117 8.300 -16.847 1.00 94.81 190 ILE A O 1
ATOM 1567 N N . ARG A 1 191 ? 8.900 8.918 -15.595 1.00 93.44 191 ARG A N 1
ATOM 1568 C CA . ARG A 1 191 ? 8.525 10.308 -15.353 1.00 93.44 191 ARG A CA 1
ATOM 1569 C C . ARG A 1 191 ? 9.466 11.271 -16.069 1.00 93.44 191 ARG A C 1
ATOM 1571 O O . ARG A 1 191 ? 10.610 10.933 -16.381 1.00 93.44 191 ARG A O 1
ATOM 1578 N N . ASP A 1 192 ? 8.969 12.476 -16.310 1.00 87.81 192 ASP A N 1
ATOM 1579 C CA . ASP A 1 192 ? 9.762 13.630 -16.708 1.00 87.81 192 ASP A CA 1
ATOM 1580 C C . ASP A 1 192 ? 10.468 14.273 -15.496 1.00 87.81 192 ASP A C 1
ATOM 1582 O O . ASP A 1 192 ? 10.301 13.850 -14.350 1.00 87.81 192 ASP A O 1
ATOM 1586 N N . ALA A 1 193 ? 11.254 15.323 -15.750 1.00 84.88 193 ALA A N 1
ATOM 1587 C CA . ALA A 1 193 ? 11.991 16.056 -14.715 1.00 84.88 193 ALA A CA 1
ATOM 1588 C C . ALA A 1 193 ? 11.097 16.793 -13.700 1.00 84.88 193 ALA A C 1
ATOM 1590 O O . ALA A 1 193 ? 11.598 17.289 -12.693 1.00 84.88 193 ALA A O 1
ATOM 1591 N N . TYR A 1 194 ? 9.794 16.887 -13.969 1.00 84.00 194 TYR A N 1
ATOM 1592 C CA . TYR A 1 194 ? 8.795 17.475 -13.083 1.00 84.00 194 TYR A CA 1
ATOM 1593 C C . TYR A 1 194 ? 7.983 16.401 -12.341 1.00 84.00 194 TYR A C 1
ATOM 1595 O O . TYR A 1 194 ? 7.049 16.732 -11.615 1.00 84.00 194 TYR A O 1
ATOM 1603 N N . GLY A 1 195 ? 8.316 15.117 -12.518 1.00 81.06 195 GLY A N 1
ATOM 1604 C CA . GLY A 1 195 ? 7.635 13.993 -11.880 1.00 81.06 195 GLY A CA 1
ATOM 1605 C C . GLY A 1 195 ? 6.356 13.535 -12.591 1.00 81.06 195 GLY A C 1
ATOM 1606 O O . GLY A 1 195 ? 5.685 12.616 -12.099 1.00 81.06 195 GLY A O 1
ATOM 1607 N N . HIS A 1 196 ? 6.014 14.112 -13.747 1.00 86.19 196 HIS A N 1
ATOM 1608 C CA . HIS A 1 196 ? 4.841 13.721 -14.526 1.00 86.19 196 HIS A CA 1
ATOM 1609 C C . HIS A 1 196 ? 5.146 12.516 -15.412 1.00 86.19 196 HIS A C 1
ATOM 1611 O O . HIS A 1 196 ? 6.212 12.420 -16.007 1.00 86.19 196 HIS A O 1
ATOM 1617 N N . PHE A 1 197 ? 4.188 11.605 -15.556 1.00 87.50 197 PHE A N 1
ATOM 1618 C CA . PHE A 1 197 ? 4.271 10.498 -16.508 1.00 87.50 197 PHE A CA 1
ATOM 1619 C C . PHE A 1 197 ? 3.218 10.669 -17.600 1.00 87.50 197 PHE A C 1
ATOM 1621 O O . PHE A 1 197 ? 2.138 11.215 -17.365 1.00 87.50 197 PHE A O 1
ATOM 1628 N N . ALA A 1 198 ? 3.524 10.172 -18.797 1.00 83.31 198 ALA A N 1
ATOM 1629 C CA . ALA A 1 198 ? 2.562 10.159 -19.888 1.00 83.31 198 ALA A CA 1
ATOM 1630 C C . ALA A 1 198 ? 1.374 9.248 -19.546 1.00 83.31 198 ALA A C 1
ATOM 1632 O O . ALA A 1 198 ? 1.548 8.144 -19.014 1.00 83.31 198 ALA A O 1
ATOM 1633 N N . ASP A 1 199 ? 0.168 9.693 -19.894 1.00 84.00 199 ASP A N 1
ATOM 1634 C CA . ASP A 1 199 ? -0.992 8.814 -19.883 1.00 84.00 199 ASP A CA 1
ATOM 1635 C C . ASP A 1 199 ? -1.005 7.975 -21.163 1.00 84.00 199 ASP A C 1
ATOM 1637 O O . ASP A 1 199 ? -0.864 8.489 -22.276 1.00 84.00 199 ASP A O 1
ATOM 1641 N N . PHE A 1 200 ? -1.110 6.665 -20.997 1.00 91.19 200 PHE A N 1
ATOM 1642 C CA . PHE A 1 200 ? -1.135 5.704 -22.088 1.00 91.19 200 PHE A CA 1
ATOM 1643 C C . PHE A 1 200 ? -1.863 4.444 -21.639 1.00 91.19 200 PHE A C 1
ATOM 1645 O O . PHE A 1 200 ? -1.884 4.105 -20.451 1.00 91.19 200 PHE A O 1
ATOM 1652 N N . ASP A 1 201 ? -2.421 3.725 -22.611 1.00 91.06 201 ASP A N 1
ATOM 1653 C CA . ASP A 1 201 ? -3.042 2.434 -22.355 1.00 91.06 201 ASP A CA 1
ATOM 1654 C C . ASP A 1 201 ? -1.983 1.416 -21.912 1.00 91.06 201 ASP A C 1
ATOM 1656 O O . ASP A 1 201 ? -1.070 1.060 -22.668 1.00 91.06 201 ASP A O 1
ATOM 1660 N N . GLN A 1 202 ? -2.105 0.983 -20.659 1.00 93.81 202 GLN A N 1
ATOM 1661 C CA . GLN A 1 202 ? -1.200 0.030 -20.028 1.00 93.81 202 GLN A CA 1
ATOM 1662 C C . GLN A 1 202 ? -1.514 -1.415 -20.421 1.00 93.81 202 GLN A C 1
ATOM 1664 O O . GLN A 1 202 ? -0.643 -2.272 -20.268 1.00 93.81 202 GLN A O 1
ATOM 1669 N N . GLU A 1 203 ? -2.711 -1.698 -20.946 1.00 93.56 203 GLU A N 1
ATOM 1670 C CA . GLU A 1 203 ? -3.168 -3.071 -21.169 1.00 93.56 203 GLU A CA 1
ATOM 1671 C C . GLU A 1 203 ? -2.315 -3.790 -22.220 1.00 93.56 203 GLU A C 1
ATOM 1673 O O . GLU A 1 203 ? -1.930 -4.940 -22.028 1.00 93.56 203 GLU A O 1
ATOM 1678 N N . GLN A 1 204 ? -1.877 -3.075 -23.262 1.00 95.00 204 GLN A N 1
ATOM 1679 C CA . GLN A 1 204 ? -0.955 -3.625 -24.264 1.00 95.00 204 GLN A CA 1
ATOM 1680 C C . GLN A 1 204 ? 0.364 -4.136 -23.649 1.00 95.00 204 GLN A C 1
ATOM 1682 O O . GLN A 1 204 ? 0.923 -5.137 -24.097 1.00 95.00 204 GLN A O 1
ATOM 1687 N N . TYR A 1 205 ? 0.873 -3.464 -22.611 1.00 96.81 205 TYR A N 1
ATOM 1688 C CA . TYR A 1 205 ? 2.107 -3.858 -21.929 1.00 96.81 205 TYR A CA 1
ATOM 1689 C C . TYR A 1 205 ? 1.835 -4.939 -20.885 1.00 96.81 205 TYR A C 1
ATOM 1691 O O . TYR A 1 205 ? 2.637 -5.861 -20.738 1.00 96.81 205 TYR A O 1
ATOM 1699 N N . ALA A 1 206 ? 0.684 -4.867 -20.214 1.00 96.69 206 ALA A N 1
ATOM 1700 C CA . ALA A 1 206 ? 0.190 -5.920 -19.339 1.00 96.69 206 ALA A CA 1
ATOM 1701 C C . ALA A 1 206 ? 0.105 -7.261 -20.089 1.00 96.69 206 ALA A C 1
ATOM 1703 O O . ALA A 1 206 ? 0.602 -8.271 -19.593 1.00 96.69 206 ALA A O 1
ATOM 1704 N N . ASP A 1 207 ? -0.402 -7.266 -21.323 1.00 96.94 207 ASP A N 1
ATOM 1705 C CA . ASP A 1 207 ? -0.473 -8.459 -22.170 1.00 96.94 207 ASP A CA 1
ATOM 1706 C C . ASP A 1 207 ? 0.902 -9.011 -22.550 1.00 96.94 207 ASP A C 1
ATOM 1708 O O . ASP A 1 207 ? 1.118 -10.223 -22.470 1.00 96.94 207 ASP A O 1
ATOM 1712 N N . ILE A 1 208 ? 1.867 -8.147 -22.889 1.00 97.75 208 ILE A N 1
ATOM 1713 C CA . ILE A 1 208 ? 3.258 -8.564 -23.139 1.00 97.75 208 ILE A CA 1
ATOM 1714 C C . ILE A 1 208 ? 3.840 -9.269 -21.905 1.00 97.75 208 ILE A C 1
ATOM 1716 O O . ILE A 1 208 ? 4.514 -10.299 -22.030 1.00 97.75 208 ILE A O 1
ATOM 1720 N N . ILE A 1 209 ? 3.572 -8.736 -20.711 1.00 97.75 209 ILE A N 1
ATOM 1721 C CA . ILE A 1 209 ? 4.047 -9.312 -19.450 1.00 97.75 209 ILE A CA 1
ATOM 1722 C C . ILE A 1 209 ? 3.356 -10.653 -19.187 1.00 97.75 209 ILE A C 1
ATOM 1724 O O . ILE A 1 209 ? 4.050 -11.638 -18.939 1.00 97.75 209 ILE A O 1
ATOM 1728 N N . ARG A 1 210 ? 2.023 -10.742 -19.318 1.00 97.69 210 ARG A N 1
ATOM 1729 C CA . ARG A 1 210 ? 1.268 -12.001 -19.151 1.00 97.69 210 ARG A CA 1
ATOM 1730 C C . ARG A 1 210 ? 1.747 -13.089 -20.111 1.00 97.69 210 ARG A C 1
ATOM 1732 O O . ARG A 1 210 ? 1.945 -14.233 -19.697 1.00 97.69 210 ARG A O 1
ATOM 1739 N N . GLN A 1 211 ? 1.976 -12.739 -21.377 1.00 97.88 211 GLN A N 1
ATOM 1740 C CA . GLN A 1 211 ? 2.524 -13.658 -22.377 1.00 97.88 211 GLN A CA 1
ATOM 1741 C C . GLN A 1 211 ? 3.925 -14.131 -21.996 1.00 97.88 211 GLN A C 1
ATOM 1743 O O . GLN A 1 211 ? 4.220 -15.315 -22.137 1.00 97.88 211 GLN A O 1
ATOM 1748 N N . THR A 1 212 ? 4.773 -13.234 -21.486 1.00 98.06 212 THR A N 1
ATOM 1749 C CA . THR A 1 212 ? 6.130 -13.585 -21.045 1.00 98.06 212 THR A CA 1
ATOM 1750 C C . THR A 1 212 ? 6.093 -14.511 -19.829 1.00 98.06 212 THR A C 1
ATOM 1752 O O . THR A 1 212 ? 6.750 -15.547 -19.849 1.00 98.06 212 THR A O 1
ATOM 1755 N N . ILE A 1 213 ? 5.269 -14.200 -18.820 1.00 97.69 213 ILE A N 1
ATOM 1756 C CA . ILE A 1 213 ? 5.039 -15.047 -17.637 1.00 97.69 213 ILE A CA 1
ATOM 1757 C C . ILE A 1 213 ? 4.580 -16.447 -18.060 1.00 97.69 213 ILE A C 1
ATOM 1759 O O . ILE A 1 213 ? 5.139 -17.436 -17.600 1.00 97.69 213 ILE A O 1
ATOM 1763 N N . THR A 1 214 ? 3.607 -16.534 -18.968 1.00 97.56 214 THR A N 1
ATOM 1764 C CA . THR A 1 214 ? 3.062 -17.817 -19.440 1.00 97.56 214 THR A CA 1
ATOM 1765 C C . THR A 1 214 ? 4.086 -18.599 -20.263 1.00 97.56 214 THR A C 1
ATOM 1767 O O . THR A 1 214 ? 4.287 -19.788 -20.043 1.00 97.56 214 THR A O 1
ATOM 1770 N N . SER A 1 215 ? 4.770 -17.938 -21.200 1.00 97.31 215 SER A N 1
ATOM 1771 C CA . SER A 1 215 ? 5.733 -18.595 -22.099 1.00 97.31 215 SER A CA 1
ATOM 1772 C C . SER A 1 215 ? 6.978 -19.087 -21.363 1.00 97.31 215 SER A C 1
ATOM 1774 O O . SER A 1 215 ? 7.577 -20.075 -21.774 1.00 97.31 215 SER A O 1
ATOM 1776 N N . ALA A 1 216 ? 7.360 -18.410 -20.278 1.00 97.12 216 ALA A N 1
ATOM 1777 C CA . ALA A 1 216 ? 8.464 -18.812 -19.414 1.00 97.12 216 ALA A CA 1
ATOM 1778 C C . ALA A 1 216 ? 8.051 -19.822 -18.321 1.00 97.12 216 ALA A C 1
ATOM 1780 O O . ALA A 1 216 ? 8.910 -20.297 -17.586 1.00 97.12 216 ALA A O 1
ATOM 1781 N N . GLY A 1 217 ? 6.761 -20.173 -18.216 1.00 97.00 217 GLY A N 1
ATOM 1782 C CA . GLY A 1 217 ? 6.260 -21.158 -17.252 1.00 97.00 217 GLY A CA 1
ATOM 1783 C C . GLY A 1 217 ? 6.067 -20.631 -15.825 1.00 97.00 217 GLY A C 1
ATOM 1784 O O . GLY A 1 217 ? 6.053 -21.416 -14.883 1.00 97.00 217 GLY A O 1
ATOM 1785 N N . PHE A 1 218 ? 5.926 -19.316 -15.634 1.00 97.25 218 PHE A N 1
ATOM 1786 C CA . PHE A 1 218 ? 5.840 -18.681 -14.312 1.00 97.25 218 PHE A CA 1
ATOM 1787 C C . PHE A 1 218 ? 4.403 -18.401 -13.831 1.00 97.25 218 PHE A C 1
ATOM 1789 O O . PHE A 1 218 ? 4.219 -17.849 -12.746 1.00 97.25 218 PHE A O 1
ATOM 1796 N N . GLN A 1 219 ? 3.372 -18.760 -14.603 1.00 96.25 219 GLN A N 1
ATOM 1797 C CA . GLN A 1 219 ? 1.962 -18.415 -14.338 1.00 96.25 219 GLN A CA 1
ATOM 1798 C C . GLN A 1 219 ? 1.394 -18.961 -13.016 1.00 96.25 219 GLN A C 1
ATOM 1800 O O . GLN A 1 219 ? 0.429 -18.418 -12.467 1.00 96.25 219 GLN A O 1
ATOM 1805 N N . ASP A 1 220 ? 1.985 -20.030 -12.483 1.00 95.38 220 ASP A N 1
ATOM 1806 C CA . ASP A 1 220 ? 1.571 -20.604 -11.200 1.00 95.38 220 ASP A CA 1
ATOM 1807 C C . ASP A 1 220 ? 2.142 -19.821 -10.008 1.00 95.38 220 ASP A C 1
ATOM 1809 O O . ASP A 1 220 ? 1.590 -19.876 -8.909 1.00 95.38 220 ASP A O 1
ATOM 1813 N N . HIS A 1 221 ? 3.192 -19.031 -10.245 1.00 95.94 221 HIS A N 1
ATOM 1814 C CA . HIS A 1 221 ? 3.909 -18.254 -9.234 1.00 95.94 221 HIS A CA 1
ATOM 1815 C C . HIS A 1 221 ? 3.631 -16.757 -9.304 1.00 95.94 221 HIS A C 1
ATOM 1817 O O . HIS A 1 221 ? 3.867 -16.058 -8.324 1.00 95.94 221 HIS A O 1
ATOM 1823 N N . LEU A 1 222 ? 3.175 -16.248 -10.447 1.00 96.69 222 LEU A N 1
ATOM 1824 C CA . LEU A 1 222 ? 3.049 -14.817 -10.694 1.00 96.69 222 LEU A CA 1
ATOM 1825 C C . LEU A 1 222 ? 1.666 -14.442 -11.207 1.00 96.69 222 LEU A C 1
ATOM 1827 O O . LEU A 1 222 ? 1.055 -15.170 -11.989 1.00 96.69 222 LEU A O 1
ATOM 1831 N N . ASP A 1 223 ? 1.227 -13.255 -10.820 1.00 94.81 223 ASP A N 1
ATOM 1832 C CA . ASP A 1 223 ? 0.132 -12.533 -11.455 1.00 94.81 223 ASP A CA 1
ATOM 1833 C C . ASP A 1 223 ? 0.566 -11.089 -11.730 1.00 94.81 223 ASP A C 1
ATOM 1835 O O . ASP A 1 223 ? 1.672 -10.679 -11.364 1.00 94.81 223 ASP A O 1
ATOM 1839 N N . ILE A 1 224 ? -0.312 -10.300 -12.342 1.00 94.06 224 ILE A N 1
ATOM 1840 C CA . ILE A 1 224 ? -0.088 -8.871 -12.522 1.00 94.06 224 ILE A CA 1
ATOM 1841 C C . ILE A 1 224 ? -1.238 -8.024 -11.982 1.00 94.06 224 ILE A C 1
ATOM 1843 O O . ILE A 1 224 ? -2.406 -8.408 -11.978 1.00 94.06 224 ILE A O 1
ATOM 1847 N N . GLU A 1 225 ? -0.895 -6.823 -11.543 1.00 90.56 225 GLU A N 1
ATOM 1848 C CA . GLU A 1 225 ? -1.827 -5.794 -11.120 1.00 90.56 225 GLU A CA 1
ATOM 1849 C C . GLU A 1 225 ? -1.458 -4.474 -11.787 1.00 90.56 225 GLU A C 1
ATOM 1851 O O . GLU A 1 225 ? -0.398 -3.897 -11.537 1.00 90.56 225 GLU A O 1
ATOM 1856 N N . VAL A 1 226 ? -2.344 -4.013 -12.665 1.00 89.50 226 VAL A N 1
ATOM 1857 C CA . VAL A 1 226 ? -2.190 -2.742 -13.367 1.00 89.50 226 VAL A CA 1
ATOM 1858 C C . VAL A 1 226 ? -2.753 -1.640 -12.478 1.00 89.50 226 VAL A C 1
ATOM 1860 O O . VAL A 1 226 ? -3.946 -1.623 -12.178 1.00 89.50 226 VAL A O 1
ATOM 1863 N N . ILE A 1 227 ? -1.894 -0.710 -12.070 1.00 84.75 227 ILE A N 1
ATOM 1864 C CA . ILE A 1 227 ? -2.271 0.492 -11.320 1.00 84.75 227 ILE A CA 1
ATOM 1865 C C . ILE A 1 227 ? -1.923 1.735 -12.141 1.00 84.75 227 ILE A C 1
ATOM 1867 O O . ILE A 1 227 ? -1.149 1.668 -13.090 1.00 84.75 227 ILE A O 1
ATOM 1871 N N . GLY A 1 228 ? -2.482 2.899 -11.806 1.00 83.12 228 GLY A N 1
ATOM 1872 C CA . GLY A 1 228 ? -2.323 4.110 -12.630 1.00 83.12 228 GLY A CA 1
ATOM 1873 C C . GLY A 1 228 ? -0.865 4.506 -12.919 1.00 83.12 228 GLY A C 1
ATOM 1874 O O . GLY A 1 228 ? -0.573 5.047 -13.986 1.00 83.12 228 GLY A O 1
ATOM 1875 N N . THR A 1 229 ? 0.049 4.189 -12.003 1.00 87.44 229 THR A N 1
ATOM 1876 C CA . THR A 1 229 ? 1.464 4.586 -12.034 1.00 87.44 229 THR A CA 1
ATOM 1877 C C . THR A 1 229 ? 2.434 3.458 -12.390 1.00 87.44 229 THR A C 1
ATOM 1879 O O . THR A 1 229 ? 3.620 3.729 -12.566 1.00 87.44 229 THR A O 1
ATOM 1882 N N . ALA A 1 230 ? 1.979 2.205 -12.470 1.00 92.44 230 ALA A N 1
ATOM 1883 C CA . ALA A 1 230 ? 2.860 1.050 -12.628 1.00 92.44 230 ALA A CA 1
ATOM 1884 C C . ALA A 1 230 ? 2.101 -0.229 -13.016 1.00 92.44 230 ALA A C 1
ATOM 1886 O O . ALA A 1 230 ? 0.891 -0.342 -12.818 1.00 92.44 230 ALA A O 1
ATOM 1887 N N . ILE A 1 231 ? 2.843 -1.239 -13.466 1.00 95.00 231 ILE A N 1
ATOM 1888 C CA . ILE A 1 231 ? 2.378 -2.629 -13.488 1.00 95.00 231 ILE A CA 1
ATOM 1889 C C . ILE A 1 231 ? 3.152 -3.393 -12.414 1.00 95.00 231 ILE A C 1
ATOM 1891 O O . ILE A 1 231 ? 4.369 -3.568 -12.505 1.00 95.00 231 ILE A O 1
ATOM 1895 N N . ASN A 1 232 ? 2.447 -3.837 -11.378 1.00 93.81 232 ASN A N 1
ATOM 1896 C CA . ASN A 1 232 ? 3.012 -4.696 -10.346 1.00 93.81 232 ASN A CA 1
ATOM 1897 C C . ASN A 1 232 ? 2.924 -6.150 -10.809 1.00 93.81 232 ASN A C 1
ATOM 1899 O O . ASN A 1 232 ? 1.843 -6.631 -11.131 1.00 93.81 232 ASN A O 1
ATOM 1903 N N . ILE A 1 233 ? 4.047 -6.856 -10.818 1.00 95.94 233 ILE A N 1
ATOM 1904 C CA . ILE A 1 233 ? 4.100 -8.310 -10.937 1.00 95.94 233 ILE A CA 1
ATOM 1905 C C . ILE A 1 233 ? 4.144 -8.860 -9.518 1.00 95.94 233 ILE A C 1
ATOM 1907 O O . ILE A 1 233 ? 5.108 -8.649 -8.774 1.00 95.94 233 ILE A O 1
ATOM 1911 N N . VAL A 1 234 ? 3.061 -9.522 -9.143 1.00 94.62 234 VAL A N 1
ATOM 1912 C CA . VAL A 1 234 ? 2.780 -9.899 -7.763 1.00 94.62 234 VAL A CA 1
ATOM 1913 C C . VAL A 1 234 ? 2.954 -11.408 -7.584 1.00 94.62 234 VAL A C 1
ATOM 1915 O O . VAL A 1 234 ? 2.641 -12.175 -8.501 1.00 94.62 234 VAL A O 1
ATOM 1918 N N . PRO A 1 235 ? 3.464 -11.862 -6.430 1.00 95.31 235 PRO A N 1
ATOM 1919 C CA . PRO A 1 235 ? 3.571 -13.284 -6.144 1.00 95.31 235 PRO A CA 1
ATOM 1920 C C . PRO A 1 235 ? 2.185 -13.940 -6.033 1.00 95.31 235 PRO A C 1
ATOM 1922 O O . PRO A 1 235 ? 1.188 -13.295 -5.688 1.00 95.31 235 PRO A O 1
ATOM 1925 N N . LYS A 1 236 ? 2.136 -15.246 -6.308 1.00 94.12 236 LYS A N 1
ATOM 1926 C CA . LYS A 1 236 ? 0.985 -16.117 -6.067 1.00 94.12 236 LYS A CA 1
ATOM 1927 C C . LYS A 1 236 ? 1.369 -17.203 -5.078 1.00 94.12 236 LYS A C 1
ATOM 1929 O O . LYS A 1 236 ? 2.315 -17.954 -5.299 1.00 94.12 236 LYS A O 1
ATOM 1934 N N . VAL A 1 237 ? 0.575 -17.344 -4.025 1.00 89.56 237 VAL A N 1
ATOM 1935 C CA . VAL A 1 237 ? 0.741 -18.407 -3.029 1.00 89.56 237 VAL A CA 1
ATOM 1936 C C . VAL A 1 237 ? -0.531 -19.237 -3.010 1.00 89.56 237 VAL A C 1
ATOM 1938 O O . VAL A 1 237 ? -1.622 -18.705 -2.822 1.00 89.56 237 VAL A O 1
ATOM 1941 N N . ASN A 1 238 ? -0.408 -20.548 -3.239 1.00 85.06 238 ASN A N 1
ATOM 1942 C CA . ASN A 1 238 ? -1.545 -21.478 -3.299 1.00 85.06 238 ASN A CA 1
ATOM 1943 C C . ASN A 1 238 ? -2.651 -21.026 -4.275 1.00 85.06 238 ASN A C 1
ATOM 1945 O O . ASN A 1 238 ? -3.839 -21.133 -3.985 1.00 85.06 238 ASN A O 1
ATOM 1949 N N . GLY A 1 239 ? -2.257 -20.471 -5.426 1.00 85.25 239 GLY A N 1
ATOM 1950 C CA . GLY A 1 239 ? -3.181 -19.954 -6.440 1.00 85.25 239 GLY A CA 1
ATOM 1951 C C . GLY A 1 239 ? -3.803 -18.591 -6.116 1.00 85.25 239 GLY A C 1
ATOM 1952 O O . GLY A 1 239 ? -4.476 -18.029 -6.978 1.00 85.25 239 GLY A O 1
ATOM 1953 N N . LEU A 1 240 ? -3.554 -18.028 -4.930 1.00 86.88 240 LEU A N 1
ATOM 1954 C CA . LEU A 1 2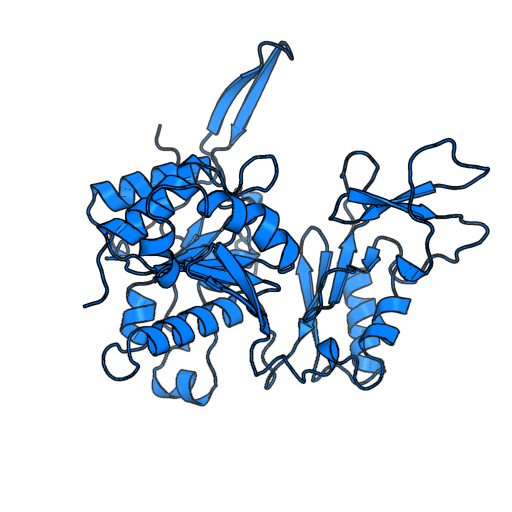40 ? -4.036 -16.708 -4.537 1.00 86.88 240 LEU A CA 1
ATOM 19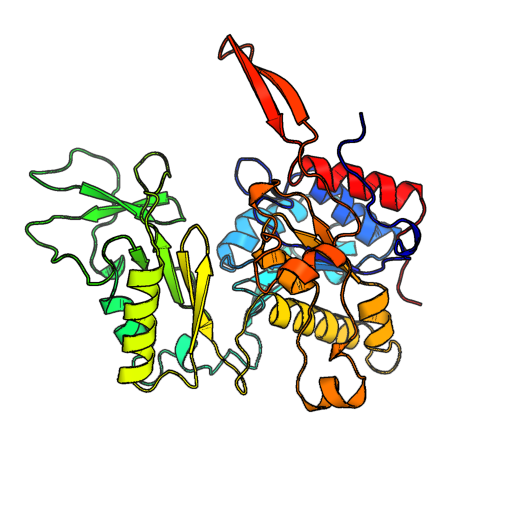55 C C . LEU A 1 240 ? -3.026 -15.629 -4.919 1.00 86.88 240 LEU A C 1
ATOM 1957 O O . LEU A 1 240 ? -1.856 -15.701 -4.547 1.00 86.88 240 LEU A O 1
ATOM 1961 N N . LYS A 1 241 ? -3.509 -14.608 -5.627 1.00 90.19 241 LYS A N 1
ATOM 1962 C CA . LYS A 1 241 ? -2.768 -13.380 -5.906 1.00 90.19 241 LYS A CA 1
ATOM 1963 C C . LYS A 1 241 ? -2.532 -12.605 -4.609 1.00 90.19 241 LYS A C 1
ATOM 1965 O O . LYS A 1 241 ? -3.492 -12.315 -3.893 1.00 90.19 241 LYS A O 1
ATOM 1970 N N . LEU A 1 242 ? -1.290 -12.214 -4.334 1.00 91.81 242 LEU A N 1
ATOM 1971 C CA . LEU A 1 242 ? -0.983 -11.409 -3.153 1.00 91.81 242 LEU A CA 1
ATOM 1972 C C . LEU A 1 242 ? -1.227 -9.924 -3.441 1.00 91.81 242 LEU A C 1
ATOM 1974 O O . LEU A 1 242 ? -0.388 -9.232 -4.008 1.00 91.81 242 LEU A O 1
ATOM 1978 N N . GLY A 1 243 ? -2.429 -9.464 -3.090 1.00 91.94 243 GLY A N 1
ATOM 1979 C CA . GLY A 1 243 ? -2.877 -8.075 -3.217 1.00 91.94 243 GLY A CA 1
ATOM 1980 C C . GLY A 1 243 ? -3.402 -7.506 -1.896 1.00 91.94 243 GLY A C 1
ATOM 1981 O O . GLY A 1 243 ? -3.254 -8.116 -0.835 1.00 91.94 243 GLY A O 1
ATOM 1982 N N . LYS A 1 244 ? -4.052 -6.335 -1.949 1.00 92.94 244 LYS A N 1
ATOM 1983 C CA . LYS A 1 244 ? -4.561 -5.631 -0.753 1.00 92.94 244 LYS A CA 1
ATOM 1984 C C . LYS A 1 244 ? -5.545 -6.475 0.065 1.00 92.94 244 LYS A C 1
ATOM 1986 O O . LYS A 1 244 ? -5.508 -6.447 1.294 1.00 92.94 244 LYS A O 1
ATOM 1991 N N . SER A 1 245 ? -6.352 -7.300 -0.597 1.00 92.94 245 SER A N 1
ATOM 1992 C CA . SER A 1 245 ? -7.230 -8.288 0.041 1.00 92.94 245 SER A CA 1
ATOM 1993 C C . SER A 1 245 ? -6.467 -9.343 0.858 1.00 92.94 245 SER A C 1
ATOM 1995 O O . SER A 1 245 ? -6.855 -9.659 1.985 1.00 92.94 245 SER A O 1
ATOM 1997 N N . TRP A 1 246 ? -5.348 -9.856 0.342 1.00 93.19 246 TRP A N 1
ATOM 1998 C CA . TRP A 1 246 ? -4.485 -10.785 1.076 1.00 93.19 246 TRP A CA 1
ATOM 1999 C C . TRP A 1 246 ? -3.783 -10.104 2.245 1.00 93.19 246 TRP A C 1
ATOM 2001 O O . TRP A 1 246 ? -3.814 -10.628 3.358 1.00 93.19 246 TRP A O 1
ATOM 2011 N N . ALA A 1 247 ? -3.242 -8.905 2.027 1.00 95.25 247 ALA A N 1
ATOM 2012 C CA . ALA A 1 247 ? -2.584 -8.130 3.072 1.00 95.25 247 ALA A CA 1
ATOM 2013 C C . ALA A 1 247 ? -3.534 -7.825 4.243 1.00 95.25 247 ALA A C 1
ATOM 2015 O O . ALA A 1 247 ? -3.159 -7.991 5.402 1.00 95.25 247 ALA A O 1
ATOM 2016 N N . ALA A 1 248 ? -4.788 -7.458 3.952 1.00 96.25 248 ALA A N 1
ATOM 2017 C CA . ALA A 1 248 ? -5.814 -7.268 4.975 1.00 96.25 248 ALA A CA 1
ATOM 2018 C C . ALA A 1 248 ? -6.119 -8.569 5.734 1.00 96.25 248 ALA A C 1
ATOM 2020 O O . ALA A 1 248 ? -6.188 -8.560 6.962 1.00 96.25 248 ALA A O 1
ATOM 2021 N N . GLY A 1 249 ? -6.253 -9.699 5.031 1.00 94.75 249 GLY A N 1
ATOM 2022 C CA . GLY A 1 249 ? -6.439 -11.010 5.661 1.00 94.75 249 GLY A CA 1
ATOM 2023 C C . GLY A 1 249 ? -5.289 -11.380 6.603 1.00 94.75 249 GLY A C 1
ATOM 2024 O O . GLY A 1 249 ? -5.526 -11.780 7.744 1.00 94.75 249 GLY A O 1
ATOM 2025 N N . LYS A 1 250 ? -4.043 -11.173 6.165 1.00 94.06 250 LYS A N 1
ATOM 2026 C CA . LYS A 1 250 ? -2.836 -11.393 6.977 1.00 94.06 250 LYS A CA 1
ATOM 2027 C C . LYS A 1 250 ? -2.770 -10.474 8.188 1.00 94.06 250 LYS A C 1
ATOM 2029 O O . LYS A 1 250 ? -2.529 -10.958 9.288 1.00 94.06 250 LYS A O 1
ATOM 2034 N N . ALA A 1 251 ? -3.053 -9.184 8.014 1.00 96.44 251 ALA A N 1
ATOM 2035 C CA . ALA A 1 251 ? -3.105 -8.223 9.111 1.00 96.44 251 ALA A CA 1
ATOM 2036 C C . ALA A 1 251 ? -4.095 -8.650 10.207 1.00 96.44 251 ALA A C 1
ATOM 2038 O O . ALA A 1 251 ? -3.767 -8.610 11.391 1.00 96.44 251 ALA A O 1
ATOM 2039 N N . LEU A 1 252 ? -5.286 -9.113 9.814 1.00 96.69 252 LEU A N 1
ATOM 2040 C CA . LEU A 1 252 ? -6.306 -9.608 10.742 1.00 96.69 252 LEU A CA 1
ATOM 2041 C C . LEU A 1 252 ? -5.861 -10.884 11.473 1.00 96.69 252 LEU A C 1
ATOM 2043 O O . LEU A 1 252 ? -6.103 -11.013 12.673 1.00 96.69 252 LEU A O 1
ATOM 2047 N N . LEU A 1 253 ? -5.202 -11.813 10.773 1.00 94.75 253 LEU A N 1
ATOM 2048 C CA . LEU A 1 253 ? -4.662 -13.035 11.377 1.00 94.75 253 LEU A CA 1
ATOM 2049 C C . LEU A 1 253 ? -3.528 -12.729 12.364 1.00 94.75 253 LEU A C 1
ATOM 2051 O O . LEU A 1 253 ? -3.575 -13.214 13.490 1.00 94.75 253 LEU A O 1
ATOM 2055 N N . HIS A 1 254 ? -2.566 -11.879 11.993 1.00 95.06 254 HIS A N 1
ATOM 2056 C CA . HIS A 1 254 ? -1.486 -11.459 12.893 1.00 95.06 254 HIS A CA 1
ATOM 2057 C C . HIS A 1 254 ? -2.014 -10.719 14.121 1.00 95.06 254 HIS A C 1
ATOM 2059 O O . HIS A 1 254 ? -1.513 -10.909 15.228 1.00 95.06 254 HIS A O 1
ATOM 2065 N N . LEU A 1 255 ? -3.040 -9.882 13.949 1.00 96.44 255 LEU A N 1
ATOM 2066 C CA . LEU A 1 255 ? -3.673 -9.209 15.075 1.00 96.44 255 LEU A CA 1
ATOM 2067 C C . LEU A 1 255 ? -4.360 -10.210 16.009 1.00 96.44 255 LEU A C 1
ATOM 2069 O O . LEU A 1 255 ? -4.204 -10.106 17.221 1.00 96.44 255 LEU A O 1
ATOM 2073 N N . ARG A 1 256 ? -5.065 -11.208 15.465 1.00 95.94 256 ARG A N 1
ATOM 2074 C CA . ARG A 1 256 ? -5.662 -12.281 16.269 1.00 95.94 256 ARG A CA 1
ATOM 2075 C C . ARG A 1 256 ? -4.607 -13.078 17.036 1.00 95.94 256 ARG A C 1
ATOM 2077 O O . ARG A 1 256 ? -4.794 -13.329 18.219 1.00 95.94 256 ARG A O 1
ATOM 2084 N N . GLU A 1 257 ? -3.516 -13.461 16.380 1.00 94.69 257 GLU A N 1
ATOM 2085 C CA . GLU A 1 257 ? -2.400 -14.170 17.015 1.00 94.69 257 GLU A CA 1
ATOM 2086 C C . GLU A 1 257 ? -1.844 -13.358 18.191 1.00 94.69 257 GLU A C 1
ATOM 2088 O O . GLU A 1 257 ? -1.707 -13.865 19.302 1.00 94.69 257 GLU A O 1
ATOM 2093 N N . LYS A 1 258 ? -1.624 -12.059 17.968 1.00 94.00 258 LYS A N 1
ATOM 2094 C CA . LYS A 1 258 ? -1.139 -11.118 18.981 1.00 94.00 258 LYS A CA 1
ATOM 2095 C C . LYS A 1 258 ? -2.091 -10.935 20.163 1.00 94.00 258 LYS A C 1
ATOM 2097 O O . LYS A 1 258 ? -1.632 -10.712 21.279 1.00 94.00 258 LYS A O 1
ATOM 2102 N N . LEU A 1 259 ? -3.392 -10.983 19.905 1.00 94.56 259 LEU A N 1
ATOM 2103 C CA . LEU A 1 259 ? -4.446 -10.892 20.913 1.00 94.56 259 LEU A CA 1
ATOM 2104 C C . LEU A 1 259 ? -4.695 -12.220 21.646 1.00 94.56 259 LEU A C 1
ATOM 2106 O O . LEU A 1 259 ? -5.456 -12.235 22.602 1.00 94.56 259 LEU A O 1
ATOM 2110 N N . GLY A 1 260 ? -4.074 -13.318 21.207 1.00 93.00 260 GLY A N 1
ATOM 2111 C CA . GLY A 1 260 ? -4.336 -14.663 21.706 1.00 93.00 260 GLY A CA 1
ATOM 2112 C C . GLY A 1 260 ? -5.464 -15.340 20.926 1.00 93.00 260 GLY A C 1
ATOM 2113 O O . GLY A 1 260 ? -6.643 -15.024 21.083 1.00 93.00 260 GLY A O 1
ATOM 2114 N N . GLU A 1 261 ? -5.120 -16.344 20.112 1.00 88.12 261 GLU A N 1
ATOM 2115 C CA . GLU A 1 261 ? -6.075 -17.021 19.217 1.00 88.12 261 GLU A CA 1
ATOM 2116 C C . GLU A 1 261 ? -7.260 -17.688 19.932 1.00 88.12 261 GLU A C 1
ATOM 2118 O O . GLU A 1 261 ? -8.299 -17.930 19.304 1.00 88.12 261 GLU A O 1
ATOM 2123 N N . THR A 1 262 ? -7.087 -18.010 21.217 1.00 86.31 262 THR A N 1
ATOM 2124 C CA . THR A 1 262 ? -8.096 -18.603 22.102 1.00 86.31 262 THR A CA 1
ATOM 2125 C C . THR A 1 262 ? -8.958 -17.569 22.819 1.00 86.31 262 THR A C 1
ATOM 2127 O O . THR A 1 262 ? -10.022 -17.927 23.314 1.00 86.31 262 THR A O 1
ATOM 2130 N N . GLU A 1 263 ? -8.501 -16.319 22.905 1.00 91.25 263 GLU A N 1
ATOM 2131 C CA . GLU A 1 263 ? -9.182 -15.243 23.631 1.00 91.25 263 GLU A CA 1
ATOM 2132 C C . GLU A 1 263 ? -10.142 -14.487 22.716 1.00 91.25 263 GLU A C 1
ATOM 2134 O O . GLU A 1 263 ? -11.271 -14.200 23.107 1.00 91.25 263 GLU A O 1
ATOM 2139 N N . ILE A 1 264 ? -9.719 -14.217 21.476 1.00 92.81 264 ILE A N 1
ATOM 2140 C CA . ILE A 1 264 ? -10.506 -13.441 20.517 1.00 92.81 264 ILE A CA 1
ATOM 2141 C C . ILE A 1 264 ? -10.683 -14.229 19.216 1.00 92.81 264 ILE A C 1
ATOM 2143 O O . ILE A 1 264 ? -9.727 -14.643 18.547 1.00 92.81 264 ILE A O 1
ATOM 2147 N N . ALA A 1 265 ? -11.944 -14.424 18.826 1.00 92.38 265 ALA A N 1
ATOM 2148 C CA . ALA A 1 265 ? -12.290 -15.059 17.562 1.00 92.38 265 ALA A CA 1
ATOM 2149 C C . ALA A 1 265 ? -11.955 -14.140 16.376 1.00 92.38 265 ALA A C 1
ATOM 2151 O O . ALA A 1 265 ? -12.107 -12.917 16.447 1.00 92.38 265 ALA A O 1
ATOM 2152 N N . LEU A 1 266 ? -11.569 -14.722 15.236 1.00 93.44 266 LEU A N 1
ATOM 2153 C CA . LEU A 1 266 ? -11.252 -13.957 14.022 1.00 93.44 266 LEU A CA 1
ATOM 2154 C C . LEU A 1 266 ? -12.436 -13.086 13.572 1.00 93.44 266 LEU A C 1
ATOM 2156 O O . LEU A 1 266 ? -12.262 -11.964 13.107 1.00 93.44 266 LEU A O 1
ATOM 2160 N N . GLU A 1 267 ? -13.653 -13.577 13.770 1.00 92.31 267 GLU A N 1
ATOM 2161 C CA . GLU A 1 267 ? -14.899 -12.866 13.531 1.00 92.31 267 GLU A CA 1
ATOM 2162 C C . GLU A 1 267 ? -15.023 -11.570 14.325 1.00 92.31 267 GLU A C 1
ATOM 2164 O O . GLU A 1 267 ? -15.551 -10.593 13.792 1.00 92.31 267 GLU A O 1
ATOM 2169 N N . GLN A 1 268 ? -14.572 -11.569 15.582 1.00 93.38 268 GLN A N 1
ATOM 2170 C CA . GLN A 1 268 ? -14.582 -10.381 16.433 1.00 93.38 268 GLN A CA 1
ATOM 2171 C C . GLN A 1 268 ? -13.541 -9.378 15.939 1.00 93.38 268 GLN A C 1
ATOM 2173 O O . GLN A 1 268 ? -13.856 -8.195 15.826 1.00 93.38 268 GLN A O 1
ATOM 2178 N N . VAL A 1 269 ? -12.353 -9.854 15.542 1.00 95.81 269 VAL A N 1
ATOM 2179 C CA . VAL A 1 269 ? -11.320 -9.005 14.926 1.00 95.81 269 VAL A CA 1
ATOM 2180 C C . VAL A 1 269 ? -11.856 -8.336 13.660 1.00 95.81 269 VAL A C 1
ATOM 2182 O O . VAL A 1 269 ? -11.788 -7.116 13.531 1.00 95.81 269 VAL A O 1
ATOM 2185 N N . ILE A 1 270 ? -12.465 -9.109 12.756 1.00 95.00 270 ILE A N 1
ATOM 2186 C CA . ILE A 1 270 ? -13.086 -8.601 11.523 1.00 95.00 270 ILE A CA 1
ATOM 2187 C C . ILE A 1 270 ? -14.193 -7.589 11.842 1.00 95.00 270 ILE A C 1
ATOM 2189 O O . ILE A 1 270 ? -14.240 -6.521 11.240 1.00 95.00 270 ILE A O 1
ATOM 2193 N N . ALA A 1 271 ? -15.085 -7.904 12.785 1.00 93.06 271 ALA A N 1
ATOM 2194 C CA . ALA A 1 271 ? -16.211 -7.037 13.128 1.00 93.06 271 ALA A CA 1
ATOM 2195 C C . ALA A 1 271 ? -15.783 -5.713 13.781 1.00 93.06 271 ALA A C 1
ATOM 2197 O O . ALA A 1 271 ? -16.481 -4.715 13.597 1.00 93.06 271 ALA A O 1
ATOM 2198 N N . GLY A 1 272 ? -14.662 -5.718 14.510 1.00 95.69 272 GLY A N 1
ATOM 2199 C CA . GLY A 1 272 ? -14.041 -4.546 15.127 1.00 95.69 272 GLY A CA 1
ATOM 2200 C C . GLY A 1 272 ? -13.016 -3.834 14.239 1.00 95.69 272 GLY A C 1
ATOM 2201 O O . GLY A 1 272 ? -12.327 -2.940 14.732 1.00 95.69 272 GLY A O 1
ATOM 2202 N N . THR A 1 273 ? -12.887 -4.208 12.961 1.00 97.56 273 THR A N 1
ATOM 2203 C CA . THR A 1 273 ? -11.950 -3.578 12.020 1.00 97.56 273 THR A CA 1
ATOM 2204 C C . THR A 1 273 ? -12.675 -2.685 11.015 1.00 97.56 273 THR A C 1
ATOM 2206 O O . THR A 1 273 ? -13.653 -3.097 10.392 1.00 97.56 273 THR A O 1
ATOM 2209 N N . ILE A 1 274 ? -12.132 -1.488 10.798 1.00 97.62 274 ILE A N 1
ATOM 2210 C CA . ILE A 1 274 ? -12.470 -0.609 9.673 1.00 97.62 274 ILE A CA 1
ATOM 2211 C C . ILE A 1 274 ? -11.229 -0.381 8.805 1.00 97.62 274 ILE A C 1
ATOM 2213 O O . ILE A 1 274 ? -10.103 -0.428 9.294 1.00 97.62 274 ILE A O 1
ATOM 2217 N N . SER A 1 275 ? -11.419 -0.158 7.510 1.00 97.88 275 SER A N 1
ATOM 2218 C CA . SER A 1 275 ? -10.337 0.195 6.583 1.00 97.88 275 SER A CA 1
ATOM 2219 C C . SER A 1 275 ? -10.449 1.647 6.114 1.00 97.88 275 SER A C 1
ATOM 2221 O O . SER A 1 275 ? -11.518 2.253 6.214 1.00 97.88 275 SER A O 1
ATOM 2223 N N . ALA A 1 276 ? -9.364 2.217 5.598 1.00 97.69 276 ALA A N 1
ATOM 2224 C CA . ALA A 1 276 ? -9.341 3.546 4.996 1.00 97.69 276 ALA A CA 1
ATOM 2225 C C . ALA A 1 276 ? -8.492 3.553 3.719 1.00 97.69 276 ALA A C 1
ATOM 2227 O O . ALA A 1 276 ? -7.431 2.931 3.695 1.00 97.69 276 ALA A O 1
ATOM 2228 N N . GLY A 1 277 ? -8.960 4.259 2.686 1.00 96.06 277 GLY A N 1
ATOM 2229 C CA . GLY A 1 277 ? -8.262 4.374 1.403 1.00 96.06 277 GLY A CA 1
ATOM 2230 C C . GLY A 1 277 ? -8.791 5.485 0.495 1.00 96.06 277 GLY A C 1
ATOM 2231 O O . GLY A 1 277 ? -9.862 6.052 0.748 1.00 96.06 277 GLY A O 1
ATOM 2232 N N . ASP A 1 278 ? -8.051 5.789 -0.567 1.00 92.69 278 ASP A N 1
ATOM 2233 C CA . ASP A 1 278 ? -8.339 6.844 -1.544 1.00 92.69 278 ASP A CA 1
ATOM 2234 C C . ASP A 1 278 ? -8.629 6.299 -2.955 1.00 92.69 278 ASP A C 1
ATOM 2236 O O . ASP A 1 278 ? -9.264 6.964 -3.769 1.00 92.69 278 ASP A O 1
ATOM 2240 N N . GLY A 1 279 ? -8.189 5.086 -3.270 1.00 89.12 279 GLY A N 1
ATOM 2241 C CA . GLY A 1 279 ? -8.247 4.513 -4.606 1.00 89.12 279 GLY A CA 1
ATOM 2242 C C . GLY A 1 279 ? -9.225 3.352 -4.743 1.00 89.12 279 GLY A C 1
ATOM 2243 O O . GLY A 1 279 ? -9.611 2.684 -3.783 1.00 89.12 279 GLY A O 1
ATOM 2244 N N . ARG A 1 280 ? -9.566 3.022 -5.996 1.00 88.50 280 ARG A N 1
ATOM 2245 C CA . ARG A 1 280 ? -10.314 1.797 -6.331 1.00 88.50 280 ARG A CA 1
ATOM 2246 C C . ARG A 1 280 ? -9.674 0.544 -5.730 1.00 88.50 280 ARG A C 1
ATOM 2248 O O . ARG A 1 280 ? -10.397 -0.315 -5.237 1.00 88.50 280 ARG A O 1
ATOM 2255 N N . ALA A 1 281 ? -8.345 0.449 -5.779 1.00 87.56 281 ALA A N 1
ATOM 2256 C CA . ALA A 1 281 ? -7.599 -0.700 -5.268 1.00 87.56 281 ALA A CA 1
ATOM 2257 C C . ALA A 1 281 ? -7.775 -0.895 -3.749 1.00 87.56 281 ALA A C 1
ATOM 2259 O O . ALA A 1 281 ? -7.687 -2.016 -3.261 1.00 87.56 281 ALA A O 1
ATOM 2260 N N . ASP A 1 282 ? -8.081 0.162 -2.991 1.00 92.81 282 ASP A N 1
ATOM 2261 C CA . ASP A 1 282 ? -8.277 0.068 -1.535 1.00 92.81 282 ASP A CA 1
ATOM 2262 C C . ASP A 1 282 ? -9.591 -0.584 -1.154 1.00 92.81 282 ASP A C 1
ATOM 2264 O O . ASP A 1 282 ? -9.730 -1.139 -0.063 1.00 92.81 282 ASP A O 1
ATOM 2268 N N . LEU A 1 283 ? -10.558 -0.577 -2.073 1.00 93.12 283 LEU A N 1
ATOM 2269 C CA . LEU A 1 283 ? -11.805 -1.297 -1.872 1.00 93.12 283 LEU A CA 1
ATOM 2270 C C . LEU A 1 283 ? -11.557 -2.804 -1.703 1.00 93.12 283 LEU A C 1
ATOM 2272 O O . LEU A 1 283 ? -12.393 -3.476 -1.099 1.00 93.12 283 LEU A O 1
ATOM 2276 N N . ASP A 1 284 ? -10.410 -3.337 -2.133 1.00 92.12 284 ASP A N 1
ATOM 2277 C CA . ASP A 1 284 ? -10.044 -4.734 -1.894 1.00 92.12 284 ASP A CA 1
ATOM 2278 C C . ASP A 1 284 ? -9.758 -5.047 -0.420 1.00 92.12 284 ASP A C 1
ATOM 2280 O O . ASP A 1 284 ? -9.955 -6.192 -0.004 1.00 92.12 284 ASP A O 1
ATOM 2284 N N . PHE A 1 285 ? -9.419 -4.058 0.422 1.00 95.00 285 PHE A N 1
ATOM 2285 C CA . PHE A 1 285 ? -9.366 -4.268 1.876 1.00 95.00 285 PHE A CA 1
ATOM 2286 C C . PHE A 1 285 ? -10.708 -4.741 2.435 1.00 95.00 285 PHE A C 1
ATOM 2288 O O . PHE A 1 285 ? -10.754 -5.478 3.416 1.00 95.00 285 PHE A O 1
ATOM 2295 N N . THR A 1 286 ? -11.817 -4.382 1.782 1.00 94.00 286 THR A N 1
ATOM 2296 C CA . THR A 1 286 ? -13.162 -4.787 2.210 1.00 94.00 286 THR A CA 1
ATOM 2297 C C . THR A 1 286 ? -13.451 -6.270 1.991 1.00 94.00 286 THR A C 1
ATOM 2299 O O . THR A 1 286 ? -14.483 -6.765 2.451 1.00 94.00 286 THR A O 1
ATOM 2302 N N . ARG A 1 287 ? -12.555 -6.992 1.307 1.00 92.00 287 ARG A N 1
ATOM 2303 C CA . ARG A 1 287 ? -12.662 -8.421 1.000 1.00 92.00 287 ARG A CA 1
ATOM 2304 C C . ARG A 1 287 ? -11.392 -9.162 1.425 1.00 92.00 287 ARG A C 1
ATOM 2306 O O . ARG A 1 287 ? -10.680 -9.672 0.561 1.00 92.00 287 ARG A O 1
ATOM 2313 N N . PRO A 1 288 ? -11.093 -9.235 2.730 1.00 92.88 288 PRO A N 1
ATOM 2314 C CA . PRO A 1 288 ? -9.910 -9.945 3.184 1.00 92.88 288 PRO A CA 1
ATOM 2315 C C . PRO A 1 288 ? -9.949 -11.410 2.721 1.00 92.88 288 PRO A C 1
ATOM 2317 O O . PRO A 1 288 ? -10.977 -12.079 2.845 1.00 92.88 288 PRO A O 1
ATOM 2320 N N . THR A 1 289 ? -8.841 -11.907 2.171 1.00 90.56 289 THR A N 1
ATOM 2321 C CA . THR A 1 289 ? -8.714 -13.312 1.753 1.00 90.56 289 THR A CA 1
ATOM 2322 C C . THR A 1 289 ? -7.971 -14.113 2.808 1.00 90.56 289 THR A C 1
ATOM 2324 O O . THR A 1 289 ? -6.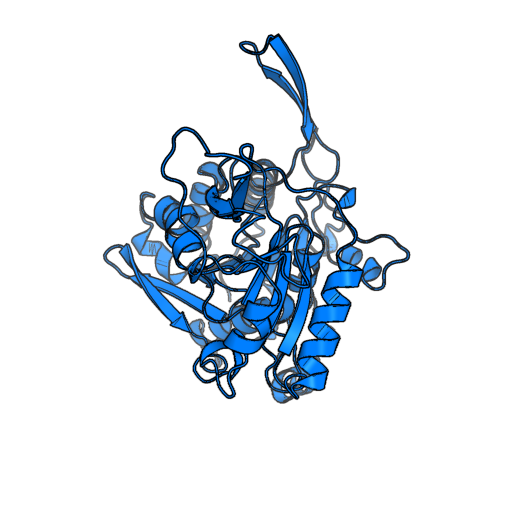932 -13.675 3.299 1.00 90.56 289 THR A O 1
ATOM 2327 N N . PHE A 1 290 ? -8.464 -15.313 3.106 1.00 88.50 290 PHE A N 1
ATOM 2328 C CA . PHE A 1 290 ? -7.861 -16.220 4.081 1.00 88.50 290 PHE A CA 1
ATOM 2329 C C . PHE A 1 290 ? -7.531 -17.571 3.433 1.00 88.50 290 PHE A C 1
ATOM 2331 O O . PHE A 1 290 ? -8.186 -17.941 2.452 1.00 88.50 290 PHE A O 1
ATOM 2338 N N . PRO A 1 291 ? -6.579 -18.335 4.000 1.00 85.00 291 PRO A N 1
ATOM 2339 C CA . PRO A 1 291 ? -6.364 -19.735 3.645 1.00 85.00 291 PRO A CA 1
ATOM 2340 C C . PRO A 1 291 ? -7.672 -20.538 3.580 1.00 85.00 291 PRO A C 1
ATOM 2342 O O . PRO A 1 291 ? -8.613 -20.286 4.336 1.00 85.00 291 PRO A O 1
ATOM 2345 N N . ASP A 1 292 ? -7.737 -21.502 2.662 1.00 83.25 292 ASP A N 1
ATOM 2346 C CA . ASP A 1 292 ? -8.951 -22.262 2.333 1.00 83.25 292 ASP A CA 1
ATOM 2347 C C . ASP A 1 292 ? -9.597 -22.952 3.542 1.00 83.25 292 ASP A C 1
ATOM 2349 O O . ASP A 1 292 ? -10.825 -23.007 3.661 1.00 83.25 292 ASP A O 1
ATOM 2353 N N . ASP A 1 293 ? -8.779 -23.466 4.455 1.00 83.44 293 ASP A N 1
ATOM 2354 C CA . ASP A 1 293 ? -9.235 -24.141 5.663 1.00 83.44 293 ASP A CA 1
ATOM 2355 C C . ASP A 1 293 ? -9.913 -23.171 6.642 1.00 83.44 293 ASP A C 1
ATOM 2357 O O . ASP A 1 293 ? -10.928 -23.526 7.240 1.00 83.44 293 ASP A O 1
ATOM 2361 N N . ILE A 1 294 ? -9.411 -21.938 6.757 1.00 83.88 294 ILE A N 1
ATOM 2362 C CA . ILE A 1 294 ? -10.015 -20.863 7.556 1.00 83.88 294 ILE A CA 1
ATOM 2363 C C . ILE A 1 294 ? -11.285 -20.350 6.866 1.00 83.88 294 ILE A C 1
ATOM 2365 O O . ILE A 1 294 ? -12.351 -20.293 7.485 1.00 83.88 294 ILE A O 1
ATOM 2369 N N . SER A 1 295 ? -11.193 -20.037 5.569 1.00 81.88 295 SER A N 1
ATOM 2370 C CA . SER A 1 295 ? -12.299 -19.498 4.767 1.00 81.88 295 SER A CA 1
ATOM 2371 C C . SER A 1 295 ? -13.540 -20.395 4.802 1.00 81.88 295 SER A C 1
ATOM 2373 O O . SER A 1 295 ? -14.652 -19.891 4.976 1.00 81.88 295 SER A O 1
ATOM 2375 N N . ARG A 1 296 ? -13.367 -21.720 4.668 1.00 80.81 296 ARG A N 1
ATOM 2376 C CA . ARG A 1 296 ? -14.481 -22.686 4.685 1.00 80.81 296 ARG A CA 1
ATOM 2377 C C . ARG A 1 296 ? -15.069 -22.893 6.078 1.00 80.81 296 ARG A C 1
ATOM 2379 O O . ARG A 1 296 ? -16.282 -23.030 6.193 1.00 80.81 296 ARG A O 1
ATOM 2386 N N . LYS A 1 297 ? -14.237 -22.926 7.125 1.00 78.44 297 LYS A N 1
ATOM 2387 C CA . LYS A 1 297 ? -14.693 -23.179 8.506 1.00 78.44 297 LYS A CA 1
ATOM 2388 C C . LYS A 1 297 ? -15.584 -22.065 9.053 1.00 78.44 297 LYS A C 1
ATOM 2390 O O . LYS A 1 297 ? -16.488 -22.350 9.829 1.00 78.44 297 LYS A O 1
ATOM 2395 N N . LEU A 1 298 ? -15.319 -20.821 8.665 1.00 72.94 298 LEU A N 1
ATOM 2396 C CA . LEU A 1 298 ? -15.880 -19.635 9.319 1.00 72.94 298 LEU A CA 1
ATOM 2397 C C . LEU A 1 298 ? -16.884 -18.854 8.435 1.00 72.94 298 LEU A C 1
ATOM 2399 O O . LEU A 1 298 ? -17.331 -17.770 8.811 1.00 72.94 298 LEU A O 1
ATOM 2403 N N . ASP A 1 299 ? -17.236 -19.383 7.250 1.00 72.56 299 ASP A N 1
ATOM 2404 C CA . ASP A 1 299 ? -18.074 -18.717 6.223 1.00 72.56 299 ASP A CA 1
ATOM 2405 C C . ASP A 1 299 ? -17.642 -17.253 5.964 1.00 72.56 299 ASP A C 1
ATOM 2407 O O . ASP A 1 299 ? -18.445 -16.335 5.761 1.00 72.56 299 ASP A O 1
ATOM 2411 N N . LEU A 1 300 ? -16.325 -17.005 6.005 1.00 68.06 300 LEU A N 1
ATOM 2412 C CA . LEU A 1 300 ? -15.763 -15.649 5.944 1.00 68.06 300 LEU A CA 1
ATOM 2413 C C . LEU A 1 300 ? -15.901 -15.011 4.569 1.00 68.06 300 LEU A C 1
ATOM 2415 O O . LEU A 1 300 ? -15.792 -13.794 4.460 1.00 68.06 300 LEU A O 1
ATOM 2419 N N . GLN A 1 301 ? -16.235 -15.790 3.536 1.00 60.59 301 GLN A N 1
ATOM 2420 C CA . GLN A 1 301 ? -16.507 -15.277 2.190 1.00 60.59 301 GLN A CA 1
ATOM 2421 C C . GLN A 1 301 ? -17.627 -14.221 2.168 1.00 60.59 301 GLN A C 1
ATOM 2423 O O . GLN A 1 301 ? -17.718 -13.424 1.231 1.00 60.59 301 GLN A O 1
ATOM 2428 N N . ARG A 1 302 ? -18.481 -14.191 3.201 1.00 60.38 302 ARG A N 1
ATOM 2429 C CA . ARG A 1 302 ? -19.563 -13.209 3.354 1.00 60.38 302 ARG A CA 1
ATOM 2430 C C . ARG A 1 302 ? -19.207 -12.027 4.250 1.00 60.38 302 ARG A C 1
ATOM 2432 O O . ARG A 1 302 ? -19.963 -11.053 4.277 1.00 60.38 302 ARG A O 1
ATOM 2439 N N . ARG A 1 303 ? -18.094 -12.087 4.984 1.00 70.50 303 ARG A N 1
ATOM 2440 C CA . ARG A 1 303 ? -17.713 -11.047 5.942 1.00 70.50 303 ARG A CA 1
ATOM 2441 C C . ARG A 1 303 ? -16.843 -10.006 5.257 1.00 70.50 303 ARG A C 1
ATOM 2443 O O . ARG A 1 303 ? -15.750 -10.295 4.787 1.00 70.50 303 ARG A O 1
ATOM 2450 N N . LYS A 1 304 ? -17.374 -8.791 5.188 1.00 85.88 304 LYS A N 1
ATOM 2451 C CA . LYS A 1 304 ? -16.731 -7.645 4.551 1.00 85.88 304 LYS A CA 1
ATOM 2452 C C . LYS A 1 304 ? -16.282 -6.657 5.615 1.00 85.88 304 LYS A C 1
ATOM 2454 O O . LYS A 1 304 ? -16.982 -6.503 6.617 1.00 85.88 304 LYS A O 1
ATOM 2459 N N . LEU A 1 305 ? -15.153 -5.994 5.379 1.00 93.56 305 LEU A N 1
ATOM 2460 C CA . LEU A 1 305 ? -14.769 -4.833 6.180 1.00 93.56 305 LEU A CA 1
ATOM 2461 C C . LEU A 1 305 ? -15.495 -3.598 5.661 1.00 93.56 305 LEU A C 1
ATOM 2463 O O . LEU A 1 305 ? -15.726 -3.451 4.458 1.00 93.56 305 LEU A O 1
ATOM 2467 N N . ASP A 1 306 ? -15.840 -2.712 6.583 1.00 94.81 306 ASP A N 1
ATOM 2468 C CA . ASP A 1 306 ? -16.284 -1.376 6.229 1.00 94.81 306 ASP A CA 1
ATOM 2469 C C . ASP A 1 306 ? -15.069 -0.525 5.815 1.00 94.81 306 ASP A C 1
ATOM 2471 O O . ASP A 1 306 ? -13.946 -0.762 6.279 1.00 94.81 306 ASP A O 1
ATOM 2475 N N . ILE A 1 307 ? -15.278 0.458 4.934 1.00 96.56 307 ILE A N 1
ATOM 2476 C CA . ILE A 1 307 ? -14.215 1.376 4.498 1.00 96.56 307 ILE A CA 1
ATOM 2477 C C . ILE A 1 307 ? -14.622 2.848 4.612 1.00 96.56 307 ILE A C 1
ATOM 2479 O O . ILE A 1 307 ? -15.756 3.234 4.299 1.00 96.56 307 ILE A O 1
ATOM 2483 N N . ILE A 1 308 ? -13.664 3.661 5.055 1.00 96.50 308 ILE A N 1
ATOM 2484 C CA . ILE A 1 308 ? -13.643 5.118 4.940 1.00 96.50 308 ILE A CA 1
ATOM 2485 C C . ILE A 1 308 ? -12.969 5.451 3.607 1.00 96.50 308 ILE A C 1
ATOM 2487 O O . ILE A 1 308 ? -11.777 5.206 3.436 1.00 96.50 308 ILE A O 1
ATOM 2491 N N . PHE A 1 309 ? -13.726 6.001 2.663 1.00 95.38 309 PHE A N 1
ATOM 2492 C CA . PHE A 1 309 ? -13.211 6.371 1.349 1.00 95.38 309 PHE A CA 1
ATOM 2493 C C . PHE A 1 309 ? -12.971 7.879 1.259 1.00 95.38 309 PHE A C 1
ATOM 2495 O O . PHE A 1 309 ? -13.916 8.669 1.374 1.00 95.38 309 PHE A O 1
ATOM 2502 N N . VAL A 1 310 ? -11.720 8.275 1.024 1.00 93.50 310 VAL A N 1
ATOM 2503 C CA . VAL A 1 310 ? -11.282 9.684 0.994 1.00 93.50 310 VAL A CA 1
ATOM 2504 C C . VAL A 1 310 ? -10.715 10.128 -0.355 1.00 93.50 310 VAL A C 1
ATOM 2506 O O . VAL A 1 310 ? -10.040 11.152 -0.432 1.00 93.50 310 VAL A O 1
ATOM 2509 N N . GLY A 1 311 ? -10.991 9.358 -1.406 1.00 89.38 311 GLY A N 1
ATOM 2510 C CA . GLY A 1 311 ? -10.580 9.645 -2.775 1.00 89.38 311 G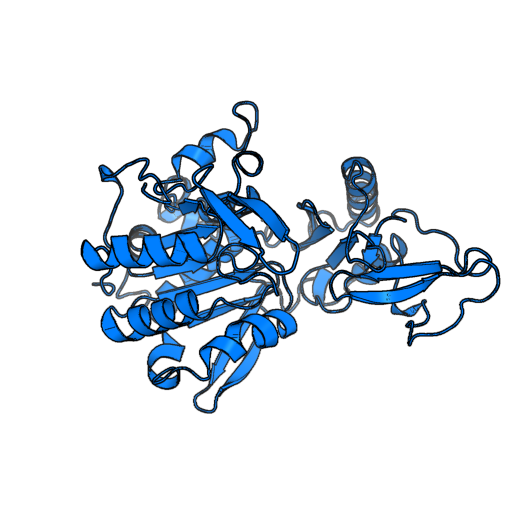LY A CA 1
ATOM 2511 C C . GLY A 1 311 ? -11.522 10.541 -3.565 1.00 89.38 311 GLY A C 1
ATOM 2512 O O . GLY A 1 311 ? -12.602 10.933 -3.109 1.00 89.38 311 GLY A O 1
ATOM 2513 N N . GLY A 1 312 ? -11.134 10.805 -4.812 1.00 85.12 312 GLY A N 1
ATOM 2514 C CA . GLY A 1 312 ? -11.954 11.515 -5.779 1.00 85.12 312 GLY A CA 1
ATOM 2515 C C . GLY A 1 312 ? -13.121 10.669 -6.296 1.00 85.12 312 GLY A C 1
ATOM 2516 O O . GLY A 1 312 ? -13.166 9.444 -6.194 1.00 85.12 312 GLY A O 1
ATOM 2517 N N . LYS A 1 313 ? -14.108 11.324 -6.921 1.00 84.56 313 LYS A N 1
ATOM 2518 C CA . LYS A 1 313 ? -15.261 10.623 -7.521 1.00 84.56 313 LYS A CA 1
ATOM 2519 C C . LYS A 1 313 ? -14.845 9.674 -8.655 1.00 84.56 313 LYS A C 1
ATOM 2521 O O . LYS A 1 313 ? -15.521 8.673 -8.879 1.00 84.56 313 LYS A O 1
ATOM 2526 N N . LEU A 1 314 ? -13.775 10.012 -9.375 1.00 82.81 314 LEU A N 1
ATOM 2527 C CA . LEU A 1 314 ? -13.244 9.216 -10.485 1.00 82.81 314 LEU A CA 1
ATOM 2528 C C . LEU A 1 314 ? -12.504 7.959 -10.014 1.00 82.81 314 LEU A C 1
ATOM 2530 O O . LEU A 1 314 ? -12.374 7.019 -10.792 1.00 82.81 314 LEU A O 1
ATOM 2534 N N . ASP A 1 315 ? -12.087 7.924 -8.748 1.00 85.62 315 ASP A N 1
ATOM 2535 C CA . ASP A 1 315 ? -11.417 6.776 -8.136 1.00 85.62 315 ASP A CA 1
ATOM 2536 C C . ASP A 1 315 ? -12.410 5.686 -7.697 1.00 85.62 315 ASP A C 1
ATOM 2538 O O . ASP A 1 315 ? -12.017 4.568 -7.368 1.00 85.62 315 ASP A O 1
ATOM 2542 N N . LEU A 1 316 ? -13.717 5.973 -7.720 1.00 87.69 316 LEU A N 1
ATOM 2543 C CA . LEU A 1 316 ? -14.753 4.973 -7.480 1.00 87.69 316 LEU A CA 1
ATOM 2544 C C . LEU A 1 316 ? -14.996 4.118 -8.738 1.00 87.69 316 LEU A C 1
ATOM 2546 O O . LEU A 1 316 ? -15.045 4.663 -9.843 1.00 87.69 316 LEU A O 1
ATOM 2550 N N . PRO A 1 317 ? -15.263 2.802 -8.592 1.00 86.62 317 PRO A N 1
ATOM 2551 C CA . PRO A 1 317 ? -15.660 1.947 -9.712 1.00 86.62 317 PRO A CA 1
ATOM 2552 C C . PRO A 1 317 ? -16.832 2.547 -10.497 1.00 86.62 317 PRO A C 1
ATOM 2554 O O . PRO A 1 317 ? -17.687 3.224 -9.927 1.00 86.62 317 PRO A O 1
ATOM 2557 N N . LYS A 1 318 ? -16.957 2.287 -11.793 1.00 88.38 318 LYS A N 1
ATOM 2558 C CA . LYS A 1 318 ? -18.201 2.615 -12.514 1.00 88.38 318 LYS A CA 1
ATOM 2559 C C . LYS A 1 318 ? -19.263 1.567 -12.191 1.00 88.38 318 LYS A C 1
ATOM 2561 O O . LYS A 1 318 ? -18.938 0.462 -11.780 1.00 88.38 318 LYS A O 1
ATOM 2566 N N . ASP A 1 319 ? -20.542 1.890 -12.370 1.00 88.31 319 ASP A N 1
ATOM 2567 C CA . ASP A 1 319 ? -21.621 0.922 -12.090 1.00 88.31 319 ASP A CA 1
ATOM 2568 C C . ASP A 1 319 ? -21.607 -0.277 -13.055 1.00 88.31 319 ASP A C 1
ATOM 2570 O O . ASP A 1 319 ? -22.157 -1.330 -12.747 1.00 88.31 319 ASP A O 1
ATOM 2574 N N . SER A 1 320 ? -20.937 -0.124 -14.199 1.00 85.88 320 SER A N 1
ATOM 2575 C CA . SER A 1 320 ? -20.644 -1.184 -15.164 1.00 85.88 320 SER A CA 1
ATOM 2576 C C . SER A 1 320 ? -19.472 -2.086 -14.768 1.00 85.88 320 SER A C 1
ATOM 2578 O O . SER A 1 320 ? -19.272 -3.117 -15.405 1.00 85.88 320 SER A O 1
ATOM 2580 N N . ASP A 1 321 ? -18.663 -1.694 -13.780 1.00 84.38 321 ASP A N 1
ATOM 2581 C CA . ASP A 1 321 ? -17.457 -2.437 -13.423 1.00 84.38 321 ASP A CA 1
ATOM 2582 C C . ASP A 1 321 ? -17.811 -3.680 -12.589 1.00 84.38 321 ASP A C 1
ATOM 2584 O O . ASP A 1 321 ? -18.726 -3.623 -11.760 1.00 84.38 321 ASP A O 1
ATOM 2588 N N . PRO A 1 322 ? -17.047 -4.783 -12.705 1.00 82.12 322 PRO A N 1
ATOM 2589 C CA . PRO A 1 322 ? -17.222 -5.965 -11.853 1.00 82.12 322 PRO A CA 1
ATOM 2590 C C . PRO A 1 322 ? -17.190 -5.646 -10.347 1.00 82.12 322 PRO A C 1
ATOM 2592 O O . PRO A 1 322 ? -17.869 -6.294 -9.548 1.00 82.12 322 PRO A O 1
ATOM 2595 N N . ASP A 1 323 ? -16.455 -4.594 -9.978 1.00 84.94 323 ASP A N 1
ATOM 2596 C CA . ASP A 1 323 ? -16.250 -4.141 -8.600 1.00 84.94 323 ASP A CA 1
ATOM 2597 C C . ASP A 1 323 ? -17.270 -3.088 -8.140 1.00 84.94 323 ASP A C 1
ATOM 2599 O O . ASP A 1 323 ? -17.163 -2.555 -7.034 1.00 84.94 323 ASP A O 1
ATOM 2603 N N . ALA A 1 324 ? -18.296 -2.777 -8.943 1.00 88.50 324 ALA A N 1
ATOM 2604 C CA . ALA A 1 324 ? -19.329 -1.800 -8.583 1.00 88.50 324 ALA A CA 1
ATOM 2605 C C . ALA A 1 324 ? -19.987 -2.109 -7.228 1.00 88.50 324 ALA A C 1
ATOM 2607 O O . ALA A 1 324 ? -20.370 -1.209 -6.474 1.00 88.50 324 ALA A O 1
ATOM 2608 N N . ASN A 1 325 ? -20.092 -3.396 -6.885 1.00 88.88 325 ASN A N 1
ATOM 2609 C CA . ASN A 1 325 ? -20.668 -3.845 -5.623 1.00 88.88 325 ASN A CA 1
ATOM 2610 C C . ASN A 1 325 ? -19.815 -3.490 -4.390 1.00 88.88 325 ASN A C 1
ATOM 2612 O O . ASN A 1 325 ? -20.366 -3.471 -3.286 1.00 88.88 325 ASN A O 1
ATOM 2616 N N . LEU A 1 326 ? -18.523 -3.178 -4.553 1.00 89.56 326 LEU A N 1
ATOM 2617 C CA . LEU A 1 326 ? -17.623 -2.817 -3.455 1.00 89.56 326 LEU A CA 1
ATOM 2618 C C . LEU A 1 326 ? -17.933 -1.435 -2.895 1.00 89.56 326 LEU A C 1
ATOM 2620 O O . LEU A 1 326 ? -17.737 -1.207 -1.705 1.00 89.56 326 LEU A O 1
ATOM 2624 N N . LYS A 1 327 ? -18.548 -0.550 -3.692 1.00 90.31 327 LYS A N 1
ATOM 2625 C CA . LYS A 1 327 ? -19.056 0.745 -3.207 1.00 90.31 327 LYS A CA 1
ATOM 2626 C C . LYS A 1 327 ? -20.001 0.601 -2.023 1.00 90.31 327 LYS A C 1
ATOM 2628 O O . LYS A 1 327 ? -20.068 1.479 -1.172 1.00 90.31 327 LYS A O 1
ATOM 2633 N N . ARG A 1 328 ? -20.731 -0.518 -1.949 1.00 90.69 328 ARG A N 1
ATOM 2634 C CA . ARG A 1 328 ? -21.643 -0.798 -0.834 1.00 90.69 328 ARG A CA 1
ATOM 2635 C C . ARG A 1 328 ? -20.903 -0.963 0.487 1.00 90.69 328 ARG A C 1
ATOM 2637 O O . ARG A 1 328 ? -21.548 -0.908 1.521 1.00 90.69 328 ARG A O 1
ATOM 2644 N N . ASN A 1 329 ? -19.589 -1.169 0.480 1.00 93.00 329 ASN A N 1
ATOM 2645 C CA . ASN A 1 329 ? -18.790 -1.289 1.694 1.00 93.00 329 ASN A CA 1
ATOM 2646 C C . ASN A 1 329 ? -18.324 0.071 2.239 1.00 93.00 329 ASN A C 1
ATOM 2648 O O . ASN A 1 329 ? -17.863 0.139 3.375 1.00 93.00 329 ASN A O 1
ATOM 2652 N N . ILE A 1 330 ? -18.487 1.147 1.462 1.00 93.81 330 ILE A N 1
ATOM 2653 C CA . ILE A 1 330 ? -18.118 2.505 1.857 1.00 93.81 330 ILE A CA 1
ATOM 2654 C C . ILE A 1 330 ? -19.166 3.049 2.827 1.00 93.81 330 ILE A C 1
ATOM 2656 O O . ILE A 1 330 ? -20.273 3.414 2.417 1.00 93.81 330 ILE A O 1
ATOM 2660 N N . ILE A 1 331 ? -18.811 3.134 4.107 1.00 93.12 331 ILE A N 1
ATOM 2661 C CA . ILE A 1 331 ? -19.707 3.660 5.147 1.00 93.12 331 ILE A CA 1
ATOM 2662 C C . ILE A 1 331 ? -19.521 5.162 5.374 1.00 93.12 331 ILE A C 1
ATOM 2664 O O . ILE A 1 331 ? -20.474 5.851 5.736 1.00 93.12 331 ILE A O 1
ATOM 2668 N N . ILE A 1 332 ? -18.320 5.681 5.110 1.00 90.88 332 ILE A N 1
ATOM 2669 C CA . ILE A 1 332 ? -17.977 7.104 5.168 1.00 90.88 332 ILE A CA 1
ATOM 2670 C C . ILE A 1 332 ? -17.287 7.461 3.856 1.00 90.88 332 ILE A C 1
ATOM 2672 O O . ILE A 1 332 ? -16.375 6.758 3.429 1.00 90.88 332 ILE A O 1
ATOM 2676 N N . GLN A 1 333 ? -17.737 8.531 3.209 1.00 91.12 333 GLN A N 1
ATOM 2677 C CA . GLN A 1 333 ? -17.280 8.929 1.883 1.00 91.12 333 GLN A CA 1
ATOM 2678 C C . GLN A 1 333 ? -17.037 10.434 1.813 1.00 91.12 333 GLN A C 1
ATOM 2680 O O . GLN A 1 333 ? -17.915 11.221 2.169 1.00 91.12 333 GLN A O 1
ATOM 2685 N N . ALA A 1 334 ? -15.891 10.832 1.272 1.00 81.94 334 ALA A N 1
ATOM 2686 C CA . ALA A 1 334 ? -15.536 12.230 1.042 1.00 81.94 334 ALA A CA 1
ATOM 2687 C C . ALA A 1 334 ? -15.246 12.515 -0.433 1.00 81.94 334 ALA A C 1
ATOM 2689 O O . ALA A 1 334 ? -14.174 12.960 -0.811 1.00 81.94 334 ALA A O 1
ATOM 2690 N N . THR A 1 335 ? -16.231 12.259 -1.292 1.00 72.19 335 THR A N 1
ATOM 2691 C CA . THR A 1 335 ? -16.138 12.631 -2.708 1.00 72.19 335 THR A CA 1
ATOM 2692 C C . THR A 1 335 ? -16.839 13.970 -2.940 1.00 72.19 335 THR A C 1
ATOM 2694 O O . THR A 1 335 ? -18.068 14.034 -2.835 1.00 72.19 335 THR A O 1
ATOM 2697 N N . GLY A 1 336 ? -16.097 15.013 -3.316 1.00 61.59 336 GLY A N 1
ATOM 2698 C CA . GLY A 1 336 ? -16.668 16.247 -3.880 1.00 61.59 336 GLY A CA 1
ATOM 2699 C C . GLY A 1 336 ? -17.129 17.319 -2.884 1.00 61.59 336 GLY A C 1
ATOM 2700 O O . GLY A 1 336 ? -17.845 18.236 -3.283 1.00 61.59 336 GLY A O 1
ATOM 2701 N N . ALA A 1 337 ? -16.736 17.235 -1.611 1.00 63.78 337 ALA A N 1
ATOM 2702 C CA . ALA A 1 337 ? -16.678 18.414 -0.747 1.00 63.78 337 ALA A CA 1
ATOM 2703 C C . ALA A 1 337 ? -15.311 19.077 -0.959 1.00 63.78 337 ALA A C 1
ATOM 2705 O O . ALA A 1 337 ? -14.337 18.367 -1.157 1.00 63.78 337 ALA A O 1
ATOM 2706 N N . GLY A 1 338 ? -15.215 20.403 -0.940 1.00 67.19 338 GLY A N 1
ATOM 2707 C CA . GLY A 1 338 ? -13.949 21.109 -1.134 1.00 67.19 338 GLY A CA 1
ATOM 2708 C C . GLY A 1 338 ? -14.011 22.522 -0.576 1.00 67.19 338 GLY A C 1
ATOM 2709 O O . GLY A 1 338 ? -15.059 22.978 -0.106 1.00 67.19 338 GLY A O 1
ATOM 2710 N N . THR A 1 339 ? -12.877 23.208 -0.580 1.00 70.38 339 THR A N 1
ATOM 2711 C CA . THR A 1 339 ? -12.776 24.600 -0.138 1.00 70.38 339 THR A CA 1
ATOM 2712 C C . THR A 1 339 ? -12.027 25.426 -1.164 1.00 70.38 339 THR A C 1
ATOM 2714 O O . THR A 1 339 ? -11.074 24.945 -1.768 1.00 70.38 339 THR A O 1
ATOM 2717 N N . LEU A 1 340 ? -12.428 26.688 -1.325 1.00 74.44 340 LEU A N 1
ATOM 2718 C CA . LEU A 1 340 ? -11.615 27.655 -2.053 1.00 74.44 340 LEU A CA 1
ATOM 2719 C C . LEU A 1 340 ? -10.370 27.973 -1.223 1.00 74.44 340 LEU A C 1
ATOM 2721 O O . LEU A 1 340 ? -10.478 28.459 -0.096 1.00 74.44 340 LEU A O 1
ATOM 2725 N N . THR A 1 341 ? -9.205 27.691 -1.788 1.00 74.31 341 THR A N 1
ATOM 2726 C CA . THR A 1 341 ? -7.895 28.052 -1.253 1.00 74.31 341 THR A CA 1
ATOM 2727 C C . THR A 1 341 ? -7.391 29.301 -1.958 1.00 74.31 341 THR A C 1
ATOM 2729 O O . THR A 1 341 ? -7.477 29.419 -3.180 1.00 74.31 341 THR A O 1
ATOM 2732 N N . VAL A 1 342 ? -6.889 30.256 -1.176 1.00 77.31 342 VAL A N 1
ATOM 2733 C CA . VAL A 1 342 ? -6.296 31.495 -1.686 1.00 77.31 342 VAL A CA 1
ATOM 2734 C C . VAL A 1 342 ? -4.792 31.403 -1.493 1.00 77.31 342 VAL A C 1
ATOM 2736 O O . VAL A 1 342 ? -4.315 31.451 -0.361 1.00 77.31 342 VAL A O 1
ATOM 2739 N N . ASP A 1 343 ? -4.052 31.297 -2.592 1.00 70.69 343 ASP A N 1
ATOM 2740 C CA . ASP A 1 343 ? -2.603 31.453 -2.580 1.00 70.69 343 ASP A CA 1
ATOM 2741 C C . ASP A 1 343 ? -2.277 32.920 -2.871 1.00 70.69 343 ASP A C 1
ATOM 2743 O O . ASP A 1 343 ? -2.354 33.398 -4.007 1.00 70.69 343 ASP A O 1
ATOM 2747 N N . ALA A 1 344 ? -1.933 33.655 -1.815 1.00 72.81 344 ALA A N 1
ATOM 2748 C CA . ALA A 1 344 ? -1.585 35.066 -1.916 1.00 72.81 344 ALA A CA 1
ATOM 2749 C C . ALA A 1 344 ? -0.260 35.304 -2.664 1.00 72.81 344 ALA A C 1
ATOM 2751 O O . ALA A 1 344 ? -0.094 36.365 -3.270 1.00 72.81 344 ALA A O 1
ATOM 2752 N N . ILE A 1 345 ? 0.665 34.336 -2.646 1.00 74.75 345 ILE A N 1
ATOM 2753 C CA . ILE A 1 345 ? 1.976 34.428 -3.300 1.00 74.75 345 ILE A CA 1
ATOM 2754 C C . ILE A 1 345 ? 1.802 34.215 -4.802 1.00 74.75 345 ILE A C 1
ATOM 2756 O O . ILE A 1 345 ? 2.225 35.055 -5.598 1.00 74.75 345 ILE A O 1
ATOM 2760 N N . ALA A 1 346 ? 1.098 33.150 -5.189 1.00 76.62 346 ALA A N 1
ATOM 2761 C CA . ALA A 1 346 ? 0.754 32.885 -6.584 1.00 76.62 346 ALA A CA 1
ATOM 2762 C C . ALA A 1 346 ? -0.379 33.787 -7.110 1.00 76.62 346 ALA A C 1
ATOM 2764 O O . ALA A 1 346 ? -0.692 33.749 -8.300 1.00 76.62 346 ALA A O 1
ATOM 2765 N N . LYS A 1 347 ? -1.002 34.598 -6.238 1.00 73.88 347 LYS A N 1
ATOM 2766 C CA . LYS A 1 347 ? -2.188 35.426 -6.524 1.00 73.88 347 LYS A CA 1
ATOM 2767 C C . LYS A 1 347 ? -3.295 34.631 -7.215 1.00 73.88 347 LYS A C 1
ATOM 2769 O O . LYS A 1 347 ? -3.918 35.108 -8.165 1.00 73.88 347 LYS A O 1
ATOM 2774 N N . SER A 1 348 ? -3.530 33.413 -6.744 1.00 67.88 348 SER A N 1
ATOM 2775 C CA . SER A 1 348 ? -4.500 32.500 -7.335 1.00 67.88 348 SER A CA 1
ATOM 2776 C C . SER A 1 348 ? -5.556 32.088 -6.315 1.00 67.88 348 SER A C 1
ATOM 2778 O O . SER A 1 348 ? -5.315 32.051 -5.107 1.00 67.88 348 SER A O 1
ATOM 2780 N N . ILE A 1 349 ? -6.758 31.817 -6.818 1.00 71.56 349 ILE A N 1
ATOM 2781 C CA . ILE A 1 349 ? -7.824 31.173 -6.059 1.00 71.56 349 ILE A CA 1
ATOM 2782 C C . ILE A 1 349 ? -8.079 29.846 -6.754 1.00 71.56 349 ILE A C 1
ATOM 2784 O O . ILE A 1 349 ? -8.434 29.824 -7.933 1.00 71.56 349 ILE A O 1
ATOM 2788 N N . SER A 1 350 ? -7.882 28.752 -6.033 1.00 73.88 350 SER A N 1
ATOM 2789 C CA . SER A 1 350 ? -8.090 27.398 -6.533 1.00 73.88 350 SER A CA 1
ATOM 2790 C C . SER A 1 350 ? -9.151 26.688 -5.702 1.00 73.88 350 SER A C 1
ATOM 2792 O O . SER A 1 350 ? -9.379 27.004 -4.535 1.00 73.88 350 SER A O 1
ATOM 2794 N N . TRP A 1 351 ? -9.853 25.746 -6.324 1.00 75.50 351 TRP A N 1
ATOM 2795 C CA . TRP A 1 351 ? -10.710 24.816 -5.603 1.00 75.50 351 TRP A CA 1
ATOM 2796 C C . TRP A 1 351 ? -9.867 23.620 -5.165 1.00 75.50 351 TRP A C 1
ATOM 2798 O O . TRP A 1 351 ? -9.252 22.974 -6.012 1.00 75.50 351 TRP A O 1
ATOM 2808 N N . GLN A 1 352 ? -9.847 23.326 -3.866 1.00 73.25 352 GLN A N 1
ATOM 2809 C CA . GLN A 1 352 ? -9.184 22.146 -3.320 1.00 73.25 352 GLN A CA 1
ATOM 2810 C C . GLN A 1 352 ? -10.240 21.154 -2.840 1.00 73.25 352 GLN A C 1
ATOM 2812 O O . GLN A 1 352 ? -11.016 21.458 -1.927 1.00 73.25 352 GLN A O 1
ATOM 2817 N N . ASP A 1 353 ? -10.262 19.968 -3.444 1.00 74.62 353 ASP A N 1
ATOM 2818 C CA . ASP A 1 353 ? -11.110 18.879 -2.975 1.00 74.62 353 ASP A CA 1
ATOM 2819 C C . ASP A 1 353 ? -10.679 18.442 -1.566 1.00 74.62 353 ASP A C 1
ATOM 2821 O O . ASP A 1 353 ? -9.499 18.387 -1.219 1.00 74.62 353 ASP A O 1
ATOM 2825 N N . ALA A 1 354 ? -11.660 18.156 -0.718 1.00 78.06 354 ALA A N 1
ATOM 2826 C CA . ALA A 1 354 ? -11.459 17.563 0.587 1.00 78.06 354 ALA A CA 1
ATOM 2827 C C . ALA A 1 354 ? -11.226 16.066 0.384 1.00 78.06 354 ALA A C 1
ATOM 2829 O O . ALA A 1 354 ? -12.175 15.287 0.330 1.00 78.06 354 ALA A O 1
ATOM 2830 N N . THR A 1 355 ? -9.959 15.687 0.260 1.00 84.94 355 THR A N 1
ATOM 2831 C CA . THR A 1 355 ? -9.501 14.300 0.123 1.00 84.94 355 THR A CA 1
ATOM 2832 C C . THR A 1 355 ? -8.388 13.991 1.126 1.00 84.94 355 THR A C 1
ATOM 2834 O O . THR A 1 355 ? -7.879 14.880 1.820 1.00 84.94 355 THR A O 1
ATOM 2837 N N . GLY A 1 356 ? -8.030 12.712 1.225 1.00 90.50 356 GLY A N 1
ATOM 2838 C CA . GLY A 1 356 ? -6.849 12.249 1.950 1.00 90.50 356 GLY A CA 1
ATOM 2839 C C . GLY A 1 356 ? -6.790 12.630 3.429 1.00 90.50 356 GLY A C 1
ATOM 2840 O O . GLY A 1 356 ? -7.801 12.616 4.142 1.00 90.50 356 GLY A O 1
ATOM 2841 N N . ALA A 1 357 ? -5.587 12.986 3.892 1.00 92.44 357 ALA A N 1
ATOM 2842 C CA . ALA A 1 357 ? -5.274 13.151 5.311 1.00 92.44 357 ALA A CA 1
ATOM 2843 C C . ALA A 1 357 ? -6.164 14.177 6.022 1.00 92.44 357 ALA A C 1
ATOM 2845 O O . ALA A 1 357 ? -6.576 13.964 7.165 1.00 92.44 357 ALA A O 1
ATOM 2846 N N . ARG A 1 358 ? -6.509 15.274 5.336 1.00 90.00 358 ARG A N 1
ATOM 2847 C CA . ARG A 1 358 ? -7.392 16.318 5.873 1.00 90.00 358 ARG A CA 1
ATOM 2848 C C . ARG A 1 358 ? -8.755 15.748 6.254 1.00 90.00 358 ARG A C 1
ATOM 2850 O O . ARG A 1 358 ? -9.261 16.035 7.334 1.00 90.00 358 ARG A O 1
ATOM 2857 N N . VAL A 1 359 ? -9.341 14.934 5.382 1.00 90.50 359 VAL A N 1
ATOM 2858 C CA . VAL A 1 359 ? -10.637 14.303 5.645 1.00 90.50 359 VAL A CA 1
ATOM 2859 C C . VAL A 1 359 ? -10.507 13.229 6.709 1.00 90.50 359 VAL A C 1
ATOM 2861 O O . VAL A 1 359 ? -11.326 13.195 7.623 1.00 90.50 359 VAL A O 1
ATOM 2864 N N . ILE A 1 360 ? -9.491 12.366 6.609 1.00 95.31 360 ILE A N 1
ATOM 2865 C CA . ILE A 1 360 ? -9.262 11.307 7.600 1.00 95.31 360 ILE A CA 1
ATOM 2866 C C . ILE A 1 360 ? -9.183 11.897 9.004 1.00 95.31 360 ILE A C 1
ATOM 2868 O O . ILE A 1 360 ? -9.826 11.387 9.918 1.00 95.31 360 ILE A O 1
ATOM 2872 N N . SER A 1 361 ? -8.455 13.001 9.162 1.00 95.00 361 SER A N 1
ATOM 2873 C CA . SER A 1 361 ? -8.353 13.736 10.419 1.00 95.00 361 SER A CA 1
ATOM 2874 C C . SER A 1 361 ? -9.744 14.040 11.003 1.00 95.00 361 SER A C 1
ATOM 2876 O O . SER A 1 361 ? -10.032 13.683 12.145 1.00 95.00 361 SER A O 1
ATOM 2878 N N . GLU A 1 362 ? -10.642 14.623 10.214 1.00 93.31 362 GLU A N 1
ATOM 2879 C CA . GLU A 1 362 ? -11.999 15.002 10.637 1.00 93.31 362 GLU A CA 1
ATOM 2880 C C . GLU A 1 362 ? -12.903 13.790 10.900 1.00 93.31 362 GLU A C 1
ATOM 2882 O O . GLU A 1 362 ? -13.689 13.780 11.849 1.00 93.31 362 GLU A O 1
ATOM 2887 N N . VAL A 1 363 ? -12.766 12.732 10.097 1.00 94.38 363 VAL A N 1
ATOM 2888 C CA . VAL A 1 363 ? -13.489 11.472 10.308 1.00 94.38 363 VAL A CA 1
ATOM 2889 C C . VAL A 1 363 ? -13.085 10.829 11.634 1.00 94.38 363 VAL A C 1
ATOM 2891 O O . VAL A 1 363 ? -13.952 10.361 12.371 1.00 94.38 363 VAL A O 1
ATOM 2894 N N . LEU A 1 364 ? -11.793 10.834 11.975 1.00 96.69 364 LEU A N 1
ATOM 2895 C CA . LEU A 1 364 ? -11.309 10.304 13.250 1.00 96.69 364 LEU A CA 1
ATOM 2896 C C . LEU A 1 364 ? -11.856 11.093 14.447 1.00 96.69 364 LEU A C 1
ATOM 2898 O O . LEU A 1 364 ? -12.275 10.477 15.427 1.00 96.69 364 LEU A O 1
ATOM 2902 N N . ASP A 1 365 ? -11.919 12.425 14.360 1.00 96.19 365 ASP A N 1
ATOM 2903 C CA . ASP A 1 365 ? -12.508 13.257 15.421 1.00 96.19 365 ASP A CA 1
ATOM 2904 C C . ASP A 1 365 ? -13.999 12.991 15.583 1.00 96.19 365 ASP A C 1
ATOM 2906 O O . ASP A 1 365 ? -14.493 12.877 16.708 1.00 96.19 365 ASP A O 1
ATOM 2910 N N . TYR A 1 366 ? -14.716 12.846 14.469 1.00 94.81 366 TYR A N 1
ATOM 2911 C CA . TYR A 1 366 ? -16.123 12.481 14.483 1.00 94.81 366 TYR A CA 1
ATOM 2912 C C . TYR A 1 366 ? -16.330 11.119 15.159 1.00 94.81 366 TYR A C 1
ATOM 2914 O O . TYR A 1 366 ? -17.066 11.023 16.140 1.00 94.81 366 TYR A O 1
ATOM 2922 N N . LEU A 1 367 ? -15.640 10.074 14.694 1.00 95.31 367 LEU A N 1
ATOM 2923 C CA . LEU A 1 367 ? -15.774 8.726 15.250 1.00 95.31 367 LEU A CA 1
ATOM 2924 C C . LEU A 1 367 ? -15.413 8.687 16.741 1.00 95.31 367 LEU A C 1
ATOM 2926 O O . LEU A 1 367 ? -16.123 8.057 17.526 1.00 95.31 367 LEU A O 1
ATOM 2930 N N . LYS A 1 368 ? -14.366 9.411 17.154 1.00 95.75 368 LYS A N 1
ATOM 2931 C CA . LYS A 1 368 ? -13.980 9.518 18.563 1.00 95.75 368 LYS A CA 1
ATOM 2932 C C . LYS A 1 368 ? -15.040 10.234 19.399 1.00 95.75 368 LYS A C 1
ATOM 2934 O O . LYS A 1 368 ? -15.443 9.716 20.433 1.00 95.75 368 LYS A O 1
ATOM 2939 N N . THR A 1 369 ? -15.525 11.387 18.941 1.00 95.44 369 THR A N 1
ATOM 2940 C CA . THR A 1 369 ? -16.544 12.189 19.647 1.00 95.44 369 THR A CA 1
ATOM 2941 C C . THR A 1 369 ? -17.828 11.395 19.896 1.00 95.44 369 THR A C 1
ATOM 2943 O O . THR A 1 369 ? -18.469 11.544 20.935 1.00 95.44 369 THR A O 1
ATOM 2946 N N . TRP A 1 370 ? -18.186 10.516 18.961 1.00 94.94 370 TRP A N 1
ATOM 2947 C CA . TRP A 1 370 ? -19.358 9.644 19.051 1.00 94.94 370 TRP A CA 1
ATOM 2948 C C . TRP A 1 370 ? -19.066 8.285 19.710 1.00 94.94 370 TRP A C 1
ATOM 2950 O O . TRP A 1 370 ? -19.921 7.402 19.706 1.00 94.94 370 TRP A O 1
ATOM 2960 N N . ASN A 1 371 ? -17.892 8.127 20.332 1.00 95.69 371 ASN A N 1
ATOM 2961 C CA . ASN A 1 371 ? -17.457 6.925 21.044 1.00 95.69 371 ASN A CA 1
ATOM 2962 C C . ASN A 1 371 ? -17.524 5.652 20.185 1.00 95.69 371 ASN A C 1
ATOM 2964 O O . ASN A 1 371 ? -18.047 4.636 20.641 1.00 95.69 371 ASN A O 1
ATOM 2968 N N . HIS A 1 372 ? -17.025 5.705 18.946 1.00 96.00 372 HIS A N 1
ATOM 2969 C CA . HIS A 1 372 ? -16.917 4.546 18.051 1.00 96.00 372 HIS A CA 1
ATOM 2970 C C . HIS A 1 372 ? -15.606 3.766 18.198 1.00 96.00 372 HIS A C 1
ATOM 2972 O O . HIS A 1 372 ? -15.419 2.792 17.478 1.00 96.00 372 HIS A O 1
ATOM 2978 N N . PHE A 1 373 ? -14.700 4.159 19.095 1.00 97.19 373 PHE A N 1
ATOM 2979 C CA . PHE A 1 373 ? -13.457 3.429 19.351 1.00 97.19 373 PHE A CA 1
ATOM 2980 C C . PHE A 1 373 ? -13.481 2.784 20.730 1.00 97.19 373 PHE A C 1
ATOM 2982 O O . PHE A 1 373 ? -13.822 3.448 21.708 1.00 97.19 373 PHE A O 1
ATOM 2989 N N . ARG A 1 374 ? -13.130 1.495 20.797 1.00 94.25 374 ARG A N 1
ATOM 2990 C CA . ARG A 1 374 ? -12.995 0.724 22.042 1.00 94.25 374 ARG A CA 1
ATOM 2991 C C . ARG A 1 374 ? -11.929 -0.360 21.896 1.00 94.25 374 ARG A C 1
ATOM 2993 O O . ARG A 1 374 ? -11.742 -0.851 20.784 1.00 94.25 374 ARG A O 1
ATOM 3000 N N . PRO A 1 375 ? -11.302 -0.811 22.992 1.00 93.62 375 PRO A N 1
ATOM 3001 C CA . PRO A 1 375 ? -10.463 -2.005 22.975 1.00 93.62 375 PRO A CA 1
ATOM 3002 C C . PRO A 1 375 ? -11.261 -3.250 22.563 1.00 93.62 375 PRO A C 1
ATOM 3004 O O . PRO A 1 375 ? -12.484 -3.288 22.734 1.00 93.62 375 PRO A O 1
ATOM 3007 N N . PHE A 1 376 ? -10.570 -4.283 22.075 1.00 92.44 376 PHE A N 1
ATOM 3008 C CA . PHE A 1 376 ? -11.192 -5.603 21.964 1.00 92.44 376 PHE A CA 1
ATOM 3009 C C . PHE A 1 376 ? -11.609 -6.106 23.356 1.00 92.44 376 PHE A C 1
ATOM 3011 O O . PHE A 1 376 ? -10.896 -5.876 24.335 1.00 92.44 376 PHE A O 1
ATOM 3018 N N . MET A 1 377 ? -12.775 -6.754 23.425 1.00 76.50 377 MET A N 1
ATOM 3019 C CA . MET A 1 377 ? -13.359 -7.339 24.639 1.00 76.50 377 MET A CA 1
ATOM 3020 C C . MET A 1 377 ? -13.576 -8.834 24.480 1.00 76.50 377 MET A C 1
ATOM 3022 O O . MET A 1 377 ? -13.941 -9.248 23.350 1.00 76.50 377 MET A O 1
#

Secondary structure (DSSP, 8-state):
--SSEES-GGG---BSEEEEE-TTTTB-TTSSBPHHHHHHHHHHHHHS--EEEEE-SS-HHHHIIIIIHHHTTSTTHHHHGGGEEEEETTTTEEEEE-TTSPEEEEE-HHHHT-HHHHTGGGHHHHHHTTSB-GGGSEEP-SSPPPTT-EEEE-TT--EEEE-TTT-PPPTTTTEEE-SS-SSSEEEEEPB-TTS-------HHHHHHHHHHHHHTT-TTTEEEEEETTEEEEEEEETTEE-SHHHHHHHHHHHHHHHH-TTTS-HHHHHHTEEEEESSGGGGGGGS----HHHHHHTTGGG---EEEE-S-GGGSPPTTSTTGGGGGGEEEE-SS-EEEEEETTTTEEEEEE--HHHHHHHHHHHHHHTT-B----

Foldseek 3Di:
DALWDFPDPPLLFFAQEEEEEQAQFQADPVSAGDLLLLQLVQCCCVPFVHAYEYFYLAFPVCCVVRPLVSNVVDPCSLVRQLRYWYAYNLNQKTWGADNVRDIDIDGDPLQPPACQQVCPVVVVVLLQQQEAEQVPWDWDPDDDDPDQWDWWAFQVRTTTIDDVVPDDQGNNNQFYWDPRDRSKTKTFGIADNVRDGDDDDCVVVQVVSVCSCVVSVNVQFWDWDDDRGIIITATDGPNDTRANLQSLLVVLVVVCVVVPVVPDPSVLSLSNYAYEDAALSSLSSQRRDDPPVVCVVPVCRPRGHAYAYFYEPVRQDDCPDPCNCSVVSHRMYSYDDWDFDQDVPVRDTDTGGRGHSNSVSVVSVVCVVVNSYHHRD

Radius of gyration: 21.49 Å; chains: 1; bounding box: 52×60×55 Å

pLDDT: mean 90.89, std 7.25, range [60.38, 98.69]